Protein AF-0000000065789507 (afdb_homodimer)

pLDDT: mean 80.39, std 15.75, range [38.91, 98.0]

Radius of gyration: 26.86 Å; Cα contacts (8 Å, |Δi|>4): 1109; chains: 2; bounding box: 88×72×50 Å

Secondary structure (DSSP, 8-state):
--GGGG---BTTB-EEEEEEESTTSSHHHHHHHHHHHHHHTT--EEEEE--TT-HHHHHHTS---SS-EEEETTEEEEE--HHHHHHHHHHHHHHHHHHSGGG-HHHHHHHHHHHHTTTHHHHHHHHHHHHHHHHH--SSEEEEE---HHHHHHHHHHHHHHHHHHHHHHHHHHHHHHHHHHHTTT-TTS--HHHHHHHHHHHHHHHHHHHHHHHHHH-TTTEEEEEEE-SSHHHHHHHHHHHHHHHHTT--EEEEEEEEEPPS----HHHHHHHHHHHHHHHHHHHHTTTSEEEEEEPPSS---SHHHHHHHHHHHH-S----/--GGGG---BTTB-EEEEEEESTTSSHHHHHHHHHHHHHHTT--EEEEE--TT-HHHHHHTS---SS-EEEETTEEEEE--HHHHHHHHHHHHHHHHHHSTTS-HHHHHHHHHHHHTTTHHHHHHHHHHHHHHHHH--SSEEEEE---HHHHHHHHHHHHHHHHHHHHHHHHHHHHHHHHHHHTTT-TTS--HHHHHHHHHHHHHHHHHHHHHHHHHH-TTTEEEEEEE-SSHHHHHHHHHHHHHHHHTT--EEEEEEEEEPPS----HHHHHHHHHHHHHHHHHHHHTTTSEEEEEEPPSS---SHHHHHHHHHHHH-S----

Foldseek 3Di:
DAPQVQFFFDPLAAFEEEEAFAPPLCLLLLLLLQQLLCQQLPWQEEEEELAQVCVNCFQAVHDAEQDWDDSDRSYTYHYDHLVVLVVVVVVVLVVVCVLVVPPCCVVVVVVVVVCSVNLASSLVSVLVVLLVCRPPSPTRYYYYSYYHLVSVLNSLCVLVVLLVVLVVVLVVLVVQLVVCVVCCVPVVVRDDPVSSVVVNVVSVVVNVSSVVSLVQQLDSNRYEYEYEAELDDVRLVSSLVSVVSCVVSNGHYAYYEHEAQADPDDPDPVSVVVNVSSVVSVVVNCVSPVRHHYAYFHRDPDDSHHPVSSNVRSCRRNNHRDHD/DAPQVQFFFDPLAEFEEEEAFAPPLCLLLLLLLQQLLCQQLPWQEEEEELAQVCVNCFQAVHDAEQDWDDSDHSYTYHYDHLVVLVVVVVVVLVVVCVLVVPPCCVVVVVVVVVCSVNLASSLVSVLVVLLVCRPPSPTRYYYYSYYHLVSVLNSLCVLVVLLVVLVVVLVVLVVQLVVCVVCCVPVVVRDPNVSSVVVNVVSVVVNVSSVVSLVQQLDSNRYEYEYEAELDDVRLVSSLVSVVSCVVSNGHYAYYEHEAQADPDDPDPVSVVVNVSSVVSVVVNCVSPVRHHYAYFHRDPDDSHHPVSSNVRSCRRNNHRDHD

Nearest PDB structures (foldseek):
  3zq6-assembly1_A  TM=9.388E-01  e=9.682E-51  Methanothermobacter thermautotrophicus
  3zq6-assembly2_D  TM=9.232E-01  e=1.150E-50  Methanothermobacter thermautotrophicus
  3zq6-assembly1_B  TM=9.342E-01  e=1.941E-46  Methanothermobacter thermautotrophicus
  3zq6-assembly2_C  TM=9.432E-01  e=4.852E-46  Methanothermobacter thermautotrophicus
  3ug6-assembly1_A  TM=8.147E-01  e=1.001E-34  Methanocaldococcus jannaschii DSM 2661

Sequence (648 aa):
MAFKDLFKFNKGKTTFVFIGGKGGVGKTTISAATALWMARSGKKTLVISTDPAHSLSDSLEREIGHTPTKITENLYAVEIDPEVAMEEYQAKLQEQAAMNPGMGLDMLQDQMDMASMSPGIDEAAAFDQFLRYMTTDEYDIVIFDTAPTGHTLRLLSFPEIMDSWVGKMIKIRRQIGSMAKAFKNILPFMGDEEEEDRALQDMEATKKQINAAREVMSDPERTSFKMVVIPEEMSIYESERAMKALEKYSIHADGVIVNQVLPEESDCEFCNARRKLQQERLKQIREKFSDKVVAEVPLLKKEAKGIETLEKIAEQLYGEPEPEMAFKDLFKFNKGKTTFVFIGGKGGVGKTTISAATALWMARSGKKTLVISTDPAHSLSDSLEREIGHTPTKITENLYAVEIDPEVAMEEYQAKLQEQAAMNPGMGLDMLQDQMDMASMSPGIDEAAAFDQFLRYMTTDEYDIVIFDTAPTGHTLRLLSFPEIMDSWVGKMIKIRRQIGSMAKAFKNILPFMGDEEEEDRALQDMEATKKQINAAREVMSDPERTSFKMVVIPEEMSIYESERAMKALEKYSIHADGVIVNQVLPEESDCEFCNARRKLQQERLKQIREKFSDKVVAEVPLLKKEAKGIETLEKIAEQLYGEPEPE

InterPro domains:
  IPR016300 Arsenical pump ATPase, ArsA/GET3 [PTHR10803] (11-320)
  IPR016300 Arsenical pump ATPase, ArsA/GET3 [TIGR00345] (18-317)
  IPR025723 ArsA/GET3, Anion-transporting ATPase-like domain [PF02374] (15-318)
  IPR027417 P-loop containing nucleoside triphosphate hydrolase [G3DSA:3.40.50.300] (1-324)
  IPR027417 P-loop containing nucleoside triphosphate hydrolase [SSF52540] (11-313)

Solvent-accessible surface area (backbone atoms only — not comparable to full-atom values): 32996 Å² total; per-residue (Å²): 132,60,69,58,69,71,68,55,84,49,91,86,38,42,18,38,38,36,30,31,27,53,71,78,41,47,40,51,52,50,41,51,10,50,40,51,41,41,12,58,31,65,33,40,24,36,37,38,30,44,36,77,79,54,52,56,31,56,30,56,67,44,91,55,41,81,50,81,31,80,77,52,78,44,27,29,30,27,37,45,47,46,69,58,39,38,51,52,46,49,51,50,48,48,53,48,33,66,73,41,66,79,71,55,40,61,58,48,43,52,50,38,49,58,30,60,80,27,79,47,41,47,24,51,43,47,47,50,52,47,56,57,53,69,74,61,39,82,34,49,31,40,36,35,21,47,28,39,41,77,38,42,53,50,37,67,42,37,45,59,53,48,45,52,50,49,50,48,49,49,49,49,49,50,49,50,51,51,47,25,61,68,34,27,85,78,39,66,85,42,61,59,64,68,59,50,51,50,54,47,49,54,49,50,51,50,43,51,52,37,51,50,49,48,51,48,49,40,29,68,68,32,14,39,31,35,39,33,30,31,58,41,72,58,39,48,53,52,46,53,52,48,51,52,50,31,52,72,65,42,34,40,66,54,37,35,37,37,26,61,35,73,69,81,91,54,96,27,68,58,56,47,41,44,41,53,56,30,50,54,36,45,52,49,49,50,62,75,45,58,92,35,46,75,44,69,39,64,45,65,61,56,77,73,44,30,63,68,50,28,49,52,53,22,34,68,60,53,43,77,63,61,67,114,133,60,68,59,70,71,68,55,82,48,92,85,41,42,19,38,37,36,30,32,27,53,70,78,40,46,39,50,50,50,40,51,10,49,40,51,41,40,12,59,30,64,32,40,25,36,36,36,31,45,35,77,80,54,53,57,30,55,29,56,67,42,92,53,41,79,49,80,31,80,76,52,78,43,26,28,28,27,36,46,47,46,68,57,38,37,51,54,48,49,51,49,48,48,52,48,33,66,74,41,68,79,70,54,40,60,57,48,42,51,50,39,48,60,30,60,81,27,77,48,41,49,24,51,45,49,46,51,53,47,56,58,54,70,72,62,40,82,33,49,32,38,36,36,23,48,30,38,40,77,38,40,53,50,36,66,42,38,46,60,53,48,44,53,48,49,50,50,49,50,50,49,49,51,48,50,51,50,49,25,61,69,35,26,86,79,40,66,83,42,63,59,65,67,61,51,51,50,53,47,49,52,48,50,51,50,44,51,52,37,51,51,48,47,51,47,47,41,30,68,68,34,15,40,30,35,38,34,29,31,59,41,71,58,39,48,53,53,46,53,53,47,52,53,51,31,54,73,65,42,34,39,65,56,37,35,37,36,25,60,35,72,70,80,91,53,98,27,65,58,57,48,41,44,40,54,57,30,49,56,35,44,51,48,48,50,62,75,45,57,90,35,45,76,44,72,38,64,46,63,61,57,77,72,44,30,63,69,49,27,48,52,54,22,34,67,58,52,43,77,64,61,66,115

Structure (mmCIF, N/CA/C/O backbone):
data_AF-0000000065789507-model_v1
#
loop_
_entity.id
_entity.type
_entity.pdbx_description
1 polymer 'Putative arsenical pump-driving ATPase'
#
loop_
_atom_site.group_PDB
_atom_site.id
_atom_site.type_symbol
_atom_site.label_atom_id
_atom_site.label_alt_id
_atom_site.label_comp_id
_atom_site.label_asym_id
_atom_site.label_entity_id
_atom_site.label_seq_id
_atom_site.pdbx_PDB_ins_code
_atom_site.Cartn_x
_atom_site.Cartn_y
_atom_site.Cartn_z
_atom_site.occupancy
_atom_site.B_iso_or_equiv
_atom_site.auth_seq_id
_atom_site.auth_comp_id
_atom_site.auth_asym_id
_atom_site.auth_atom_id
_atom_site.pdbx_PDB_model_num
ATOM 1 N N . MET A 1 1 ? 18.797 -26.562 3.238 1 73.12 1 MET A N 1
ATOM 2 C CA . MET A 1 1 ? 17.781 -26.656 2.205 1 73.12 1 MET A CA 1
ATOM 3 C C . MET A 1 1 ? 17.891 -25.484 1.227 1 73.12 1 MET A C 1
ATOM 5 O O . MET A 1 1 ? 18.078 -24.344 1.638 1 73.12 1 MET A O 1
ATOM 9 N N . ALA A 1 2 ? 17.938 -25.922 -0.077 1 85.25 2 ALA A N 1
ATOM 10 C CA . ALA A 1 2 ? 18.031 -24.906 -1.118 1 85.25 2 ALA A CA 1
ATOM 11 C C . ALA A 1 2 ? 16.656 -24.312 -1.429 1 85.25 2 ALA A C 1
ATOM 13 O O . ALA A 1 2 ? 15.633 -24.938 -1.163 1 85.25 2 ALA A O 1
ATOM 14 N N . PHE A 1 3 ? 16.641 -23.078 -1.883 1 90.19 3 PHE A N 1
ATOM 15 C CA . PHE A 1 3 ? 15.383 -22.391 -2.145 1 90.19 3 PHE A CA 1
ATOM 16 C C . PHE A 1 3 ? 14.547 -23.156 -3.16 1 90.19 3 PHE A C 1
ATOM 18 O O . PHE A 1 3 ? 13.32 -23.172 -3.072 1 90.19 3 PHE A O 1
ATOM 25 N N . LYS A 1 4 ? 15.219 -23.891 -4.059 1 90.81 4 LYS A N 1
ATOM 26 C CA . LYS A 1 4 ? 14.539 -24.656 -5.105 1 90.81 4 LYS A CA 1
ATOM 27 C C . LYS A 1 4 ? 13.758 -25.828 -4.52 1 90.81 4 LYS A C 1
ATOM 29 O O . LYS A 1 4 ? 12.844 -26.344 -5.156 1 90.81 4 LYS A O 1
ATOM 34 N N . ASP A 1 5 ? 14.109 -26.266 -3.332 1 90.81 5 ASP A N 1
ATOM 35 C CA . ASP A 1 5 ? 13.492 -27.422 -2.701 1 90.81 5 ASP A CA 1
ATOM 36 C C . ASP A 1 5 ? 12.164 -27.062 -2.043 1 90.81 5 ASP A C 1
ATOM 38 O O . ASP A 1 5 ? 11.453 -27.922 -1.536 1 90.81 5 ASP A O 1
ATOM 42 N N . LEU A 1 6 ? 11.781 -25.797 -2.15 1 92.5 6 LEU A N 1
ATOM 43 C CA . LEU A 1 6 ? 10.594 -25.312 -1.459 1 92.5 6 LEU A CA 1
ATOM 44 C C . LEU A 1 6 ? 9.344 -25.578 -2.289 1 92.5 6 LEU A C 1
ATOM 46 O O . LEU A 1 6 ? 8.219 -25.453 -1.786 1 92.5 6 LEU A O 1
ATOM 50 N N . PHE A 1 7 ? 9.508 -25.969 -3.494 1 93.38 7 PHE A N 1
ATOM 51 C CA . PHE A 1 7 ? 8.375 -26.219 -4.371 1 93.38 7 PHE A CA 1
ATOM 52 C C . PHE A 1 7 ? 7.953 -27.688 -4.301 1 93.38 7 PHE A C 1
ATOM 54 O O . PHE A 1 7 ? 8.766 -28.578 -4.535 1 93.38 7 PHE A O 1
ATOM 61 N N . LYS A 1 8 ? 6.711 -27.891 -3.998 1 93.31 8 LYS A N 1
ATOM 62 C CA . LYS A 1 8 ? 6.172 -29.25 -3.908 1 93.31 8 LYS A CA 1
ATOM 63 C C . LYS A 1 8 ? 5.242 -29.547 -5.082 1 93.31 8 LYS A C 1
ATOM 65 O O . LYS A 1 8 ? 4.473 -28.672 -5.508 1 93.31 8 LYS A O 1
ATOM 70 N N . PHE A 1 9 ? 5.379 -30.719 -5.566 1 93.56 9 PHE A N 1
ATOM 71 C CA . PHE A 1 9 ? 4.551 -31.141 -6.688 1 93.56 9 PHE A CA 1
ATOM 72 C C . PHE A 1 9 ? 3.854 -32.469 -6.379 1 93.56 9 PHE A C 1
ATOM 74 O O . PHE A 1 9 ? 4.5 -33.438 -5.98 1 93.56 9 PHE A O 1
ATOM 81 N N . ASN A 1 10 ? 2.578 -32.375 -6.43 1 90 10 ASN A N 1
ATOM 82 C CA . ASN A 1 10 ? 1.753 -33.562 -6.324 1 90 10 ASN A CA 1
ATOM 83 C C . ASN A 1 10 ? 1.138 -33.938 -7.668 1 90 10 ASN A C 1
ATOM 85 O O . ASN A 1 10 ? 0.651 -33.062 -8.398 1 90 10 ASN A O 1
ATOM 89 N N . LYS A 1 11 ? 1.191 -35.219 -7.938 1 86.12 11 LYS A N 1
ATOM 90 C CA . LYS A 1 11 ? 0.697 -35.688 -9.234 1 86.12 11 LYS A CA 1
ATOM 91 C C . LYS A 1 11 ? -0.771 -35.344 -9.422 1 86.12 11 LYS A C 1
ATOM 93 O O . LYS A 1 11 ? -1.602 -35.594 -8.547 1 86.12 11 LYS A O 1
ATOM 98 N N . GLY A 1 12 ? -1.029 -34.688 -10.492 1 85.44 12 GLY A N 1
ATOM 99 C CA . GLY A 1 12 ? -2.391 -34.375 -10.914 1 85.44 12 GLY A CA 1
ATOM 100 C C . GLY A 1 12 ? -2.979 -33.156 -10.219 1 85.44 12 GLY A C 1
ATOM 101 O O . GLY A 1 12 ? -4.16 -32.875 -10.383 1 85.44 12 GLY A O 1
ATOM 102 N N . LYS A 1 13 ? -2.137 -32.562 -9.406 1 91.38 13 LYS A N 1
ATOM 103 C CA . LYS A 1 13 ? -2.639 -31.375 -8.719 1 91.38 13 LYS A CA 1
ATOM 104 C C . LYS A 1 13 ? -1.766 -30.156 -9.016 1 91.38 13 LYS A C 1
ATOM 106 O O . LYS A 1 13 ? -0.539 -30.266 -9.07 1 91.38 13 LYS A O 1
ATOM 111 N N . THR A 1 14 ? -2.424 -29.125 -9.156 1 94.75 14 THR A N 1
ATOM 112 C CA . THR A 1 14 ? -1.7 -27.891 -9.43 1 94.75 14 THR A CA 1
ATOM 113 C C . THR A 1 14 ? -1.076 -27.344 -8.148 1 94.75 14 THR A C 1
ATOM 115 O O . THR A 1 14 ? -1.711 -27.344 -7.094 1 94.75 14 THR A O 1
ATOM 118 N N . THR A 1 15 ? 0.182 -26.984 -8.281 1 95.44 15 THR A N 1
ATOM 119 C CA . THR A 1 15 ? 0.86 -26.266 -7.207 1 95.44 15 THR A CA 1
ATOM 120 C C . THR A 1 15 ? 0.669 -24.75 -7.359 1 95.44 15 THR A C 1
ATOM 122 O O . THR A 1 15 ? 0.752 -24.219 -8.469 1 95.44 15 THR A O 1
ATOM 125 N N . PHE A 1 16 ? 0.401 -24.047 -6.234 1 94 16 PHE A N 1
ATOM 126 C CA . PHE A 1 16 ? 0.205 -22.609 -6.254 1 94 16 PHE A CA 1
ATOM 127 C C . PHE A 1 16 ? 1.297 -21.891 -5.461 1 94 16 PHE A C 1
ATOM 129 O O . PHE A 1 16 ? 1.59 -22.281 -4.324 1 94 16 PHE A O 1
ATOM 136 N N . VAL A 1 17 ? 1.873 -20.891 -6.086 1 95.44 17 VAL A N 1
ATOM 137 C CA . VAL A 1 17 ? 2.912 -20.109 -5.426 1 95.44 17 VAL A CA 1
ATOM 138 C C . VAL A 1 17 ? 2.562 -18.625 -5.496 1 95.44 17 VAL A C 1
ATOM 140 O O . VAL A 1 17 ? 2.324 -18.094 -6.582 1 95.44 17 VAL A O 1
ATOM 143 N N . PHE A 1 18 ? 2.547 -18.016 -4.375 1 92.19 18 PHE A N 1
ATOM 144 C CA . PHE A 1 18 ? 2.348 -16.578 -4.305 1 92.19 18 PHE A CA 1
ATOM 145 C C . PHE A 1 18 ? 3.664 -15.859 -4.027 1 92.19 18 PHE A C 1
ATOM 147 O O . PHE A 1 18 ? 4.391 -16.219 -3.1 1 92.19 18 PHE A O 1
ATOM 154 N N . ILE A 1 19 ? 3.926 -14.945 -4.848 1 94.5 19 ILE A N 1
ATOM 155 C CA . ILE A 1 19 ? 5.082 -14.086 -4.617 1 94.5 19 ILE A CA 1
ATOM 156 C C . ILE A 1 19 ? 4.613 -12.688 -4.219 1 94.5 19 ILE A C 1
ATOM 158 O O . ILE A 1 19 ? 3.955 -12 -5 1 94.5 19 ILE A O 1
ATOM 162 N N . GLY A 1 20 ? 4.93 -12.391 -2.979 1 91.38 20 GLY A N 1
ATOM 163 C CA . GLY A 1 20 ? 4.438 -11.125 -2.451 1 91.38 20 GLY A CA 1
ATOM 164 C C . GLY A 1 20 ? 5.52 -10.297 -1.785 1 91.38 20 GLY A C 1
ATOM 165 O O . GLY A 1 20 ? 6.652 -10.75 -1.633 1 91.38 20 GLY A O 1
ATOM 166 N N . GLY A 1 21 ? 5.191 -9.086 -1.464 1 90.31 21 GLY A N 1
ATOM 167 C CA . GLY A 1 21 ? 6.074 -8.109 -0.834 1 90.31 21 GLY A CA 1
ATOM 168 C C . GLY A 1 21 ? 5.633 -6.676 -1.053 1 90.31 21 GLY A C 1
ATOM 169 O O . GLY A 1 21 ? 4.656 -6.422 -1.763 1 90.31 21 GLY A O 1
ATOM 170 N N . LYS A 1 22 ? 6.402 -5.844 -0.44 1 86.69 22 LYS A N 1
ATOM 171 C CA . LYS A 1 22 ? 6.129 -4.418 -0.606 1 86.69 22 LYS A CA 1
ATOM 172 C C . LYS A 1 22 ? 6.234 -4.008 -2.072 1 86.69 22 LYS A C 1
ATOM 174 O O . LYS A 1 22 ? 6.883 -4.688 -2.869 1 86.69 22 LYS A O 1
ATOM 179 N N . GLY A 1 23 ? 5.539 -2.889 -2.383 1 84.56 23 GLY A N 1
ATOM 180 C CA . GLY A 1 23 ? 5.672 -2.363 -3.732 1 84.56 23 GLY A CA 1
ATOM 181 C C . GLY A 1 23 ? 7.098 -1.984 -4.086 1 84.56 23 GLY A C 1
ATOM 182 O O . GLY A 1 23 ? 7.809 -1.393 -3.271 1 84.56 23 GLY A O 1
ATOM 183 N N . GLY A 1 24 ? 7.578 -2.451 -5.25 1 87.81 24 GLY A N 1
ATOM 184 C CA . GLY A 1 24 ? 8.867 -2.016 -5.762 1 87.81 24 GLY A CA 1
ATOM 185 C C . GLY A 1 24 ? 10.016 -2.912 -5.332 1 87.81 24 GLY A C 1
ATOM 186 O O . GLY A 1 24 ? 11.172 -2.639 -5.648 1 87.81 24 GLY A O 1
ATOM 187 N N . VAL A 1 25 ? 9.727 -3.986 -4.719 1 93.12 25 VAL A N 1
ATOM 188 C CA . VAL A 1 25 ? 10.805 -4.805 -4.176 1 93.12 25 VAL A CA 1
ATOM 189 C C . VAL A 1 25 ? 11.281 -5.801 -5.234 1 93.12 25 VAL A C 1
ATOM 191 O O . VAL A 1 25 ? 12.25 -6.531 -5.016 1 93.12 25 VAL A O 1
ATOM 194 N N . GLY A 1 26 ? 10.562 -5.906 -6.359 1 93.69 26 GLY A N 1
ATOM 195 C CA . GLY A 1 26 ? 10.977 -6.785 -7.441 1 93.69 26 GLY A CA 1
ATOM 196 C C . GLY A 1 26 ? 10.156 -8.055 -7.523 1 93.69 26 GLY A C 1
ATOM 197 O O . GLY A 1 26 ? 10.648 -9.094 -7.969 1 93.69 26 GLY A O 1
ATOM 198 N N . LYS A 1 27 ? 8.961 -8.047 -7.059 1 93.94 27 LYS A N 1
ATOM 199 C CA . LYS A 1 27 ? 8.07 -9.203 -7.078 1 93.94 27 LYS A CA 1
ATOM 200 C C . LYS A 1 27 ? 7.891 -9.734 -8.5 1 93.94 27 LYS A C 1
ATOM 202 O O . LYS A 1 27 ? 7.992 -10.938 -8.734 1 93.94 27 LYS A O 1
A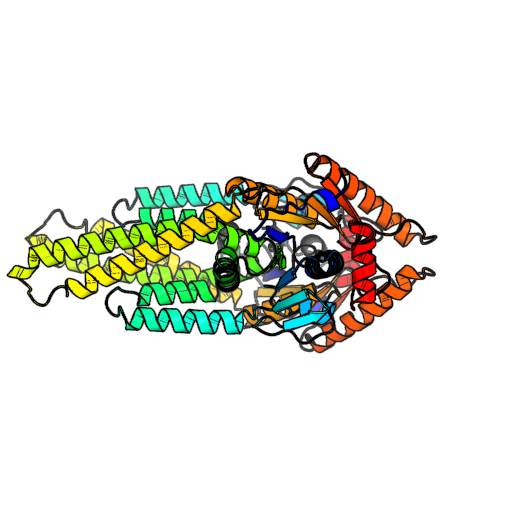TOM 207 N N . THR A 1 28 ? 7.605 -8.797 -9.398 1 93.19 28 THR A N 1
ATOM 208 C CA . THR A 1 28 ? 7.34 -9.188 -10.781 1 93.19 28 THR A CA 1
ATOM 209 C C . THR A 1 28 ? 8.562 -9.859 -11.398 1 93.19 28 THR A C 1
ATOM 211 O O . THR A 1 28 ? 8.438 -10.891 -12.07 1 93.19 28 THR A O 1
ATOM 214 N N . THR A 1 29 ? 9.688 -9.297 -11.148 1 95.06 29 THR A N 1
ATOM 215 C CA . THR A 1 29 ? 10.938 -9.859 -11.648 1 95.06 29 THR A CA 1
ATOM 216 C C . THR A 1 29 ? 11.141 -11.273 -11.109 1 95.06 29 THR A C 1
ATOM 218 O O . THR A 1 29 ? 11.445 -12.195 -11.867 1 95.06 29 THR A O 1
ATOM 221 N N . ILE A 1 30 ? 10.922 -11.438 -9.859 1 96.88 30 ILE A N 1
ATOM 222 C CA . ILE A 1 30 ? 11.125 -12.727 -9.211 1 96.88 30 ILE A CA 1
ATOM 223 C C . ILE A 1 30 ? 10.078 -13.719 -9.711 1 96.88 30 ILE A C 1
ATOM 225 O O . ILE A 1 30 ? 10.383 -14.891 -9.961 1 96.88 30 ILE A O 1
ATOM 229 N N . SER A 1 31 ? 8.859 -13.258 -9.828 1 96.94 31 SER A N 1
ATOM 230 C CA . SER A 1 31 ? 7.789 -14.117 -10.344 1 96.94 31 SER A CA 1
ATOM 231 C C . SER A 1 31 ? 8.109 -14.617 -11.742 1 96.94 31 SER A C 1
ATOM 233 O O . SER A 1 31 ? 7.98 -15.812 -12.023 1 96.94 31 SER A O 1
ATOM 235 N N . ALA A 1 32 ? 8.484 -13.695 -12.594 1 97 32 ALA A N 1
ATOM 236 C CA . ALA A 1 32 ? 8.82 -14.047 -13.969 1 97 32 ALA A CA 1
ATOM 237 C C . ALA A 1 32 ? 10.016 -15 -14.016 1 97 32 ALA A C 1
ATOM 239 O O . ALA A 1 32 ? 10 -15.984 -14.766 1 97 32 ALA A O 1
ATOM 240 N N . ALA A 1 33 ? 11.023 -14.703 -13.25 1 97.44 33 ALA A N 1
ATOM 241 C CA . ALA A 1 33 ? 12.211 -15.562 -13.188 1 97.44 33 ALA A CA 1
ATOM 242 C C . ALA A 1 33 ? 11.844 -16.969 -12.711 1 97.44 33 ALA A C 1
ATOM 244 O O . ALA A 1 33 ? 12.305 -17.953 -13.273 1 97.44 33 ALA A O 1
ATOM 245 N N . THR A 1 34 ? 11.031 -17.031 -11.695 1 97.56 34 THR A N 1
ATOM 246 C CA . THR A 1 34 ? 10.594 -18.312 -11.148 1 97.56 34 THR A CA 1
ATOM 247 C C . THR A 1 34 ? 9.797 -19.094 -12.188 1 97.56 34 THR A C 1
ATOM 249 O O . THR A 1 34 ? 10.008 -20.297 -12.367 1 97.56 34 THR A O 1
ATOM 252 N N . ALA A 1 35 ? 8.93 -18.391 -12.852 1 97.81 35 ALA A N 1
ATOM 253 C CA . ALA A 1 35 ? 8.102 -19.031 -13.883 1 97.81 35 ALA A CA 1
ATOM 254 C C . ALA A 1 35 ? 8.969 -19.594 -15.008 1 97.81 35 ALA A C 1
ATOM 256 O O . ALA A 1 35 ? 8.742 -20.719 -15.461 1 97.81 35 ALA A O 1
ATOM 257 N N . LEU A 1 36 ? 9.922 -18.828 -15.422 1 97.06 36 LEU A N 1
ATOM 258 C CA . LEU A 1 36 ? 10.828 -19.266 -16.484 1 97.06 36 LEU A CA 1
ATOM 259 C C . LEU A 1 36 ? 11.609 -20.5 -16.047 1 97.06 36 LEU A C 1
ATOM 261 O O . LEU A 1 36 ? 11.773 -21.438 -16.828 1 97.06 36 LEU A O 1
ATOM 265 N N . TRP A 1 37 ? 12.07 -20.469 -14.867 1 97.06 37 TRP A N 1
ATOM 266 C CA . TRP A 1 37 ? 12.828 -21.594 -14.344 1 97.06 37 TRP A CA 1
ATOM 267 C C . TRP A 1 37 ? 11.977 -22.859 -14.289 1 97.06 37 TRP A C 1
ATOM 269 O O . TRP A 1 37 ? 12.414 -23.938 -14.688 1 97.06 37 TRP A O 1
ATOM 279 N N . MET A 1 38 ? 10.797 -22.719 -13.844 1 97.12 38 MET A N 1
ATOM 280 C CA . MET A 1 38 ? 9.867 -23.859 -13.758 1 97.12 38 MET A CA 1
ATOM 281 C C . MET A 1 38 ? 9.562 -24.406 -15.141 1 97.12 38 MET A C 1
ATOM 283 O O . MET A 1 38 ? 9.586 -25.625 -15.344 1 97.12 38 MET A O 1
ATOM 287 N N . ALA A 1 39 ? 9.305 -23.531 -16.047 1 96.94 39 ALA A N 1
ATOM 288 C CA . ALA A 1 39 ? 9.016 -23.938 -17.406 1 96.94 39 ALA A CA 1
ATOM 289 C C . ALA A 1 39 ? 10.203 -24.688 -18.016 1 96.94 39 ALA A C 1
ATOM 291 O O . ALA A 1 39 ? 10.023 -25.75 -18.625 1 96.94 39 ALA A O 1
ATOM 292 N N . ARG A 1 40 ? 11.352 -24.172 -17.797 1 95.56 40 ARG A N 1
ATOM 293 C CA . ARG A 1 40 ? 12.57 -24.797 -18.297 1 95.56 40 ARG A CA 1
ATOM 294 C C . ARG A 1 40 ? 12.82 -26.141 -17.625 1 95.56 40 ARG A C 1
ATOM 296 O O . ARG A 1 40 ? 13.492 -27.016 -18.188 1 95.56 40 ARG A O 1
ATOM 303 N N . SER A 1 41 ? 12.273 -26.281 -16.5 1 94.94 41 SER A N 1
ATOM 304 C CA . SER A 1 41 ? 12.398 -27.547 -15.758 1 94.94 41 SER A CA 1
ATOM 305 C C . SER A 1 41 ? 11.328 -28.547 -16.172 1 94.94 41 SER A C 1
ATOM 307 O O . SER A 1 41 ? 11.148 -29.578 -15.531 1 94.94 41 SER A O 1
ATOM 309 N N . GLY A 1 42 ? 10.484 -28.141 -17.141 1 94.5 42 GLY A N 1
ATOM 310 C CA . GLY A 1 42 ? 9.539 -29.078 -17.734 1 94.5 42 GLY A CA 1
ATOM 311 C C . GLY A 1 42 ? 8.148 -28.969 -17.156 1 94.5 42 GLY A C 1
ATOM 312 O O . GLY A 1 42 ? 7.273 -29.781 -17.469 1 94.5 42 GLY A O 1
ATOM 313 N N . LYS A 1 43 ? 7.914 -28.031 -16.328 1 96 43 LYS A N 1
ATOM 314 C CA . LYS A 1 43 ? 6.602 -27.875 -15.711 1 96 43 LYS A CA 1
ATOM 315 C C . LYS A 1 43 ? 5.723 -26.938 -16.547 1 96 43 LYS A C 1
ATOM 317 O O . LYS A 1 43 ? 6.168 -25.875 -16.969 1 96 43 LYS A O 1
ATOM 322 N N . LYS A 1 44 ? 4.512 -27.406 -16.828 1 97.06 44 LYS A N 1
ATOM 323 C CA . LYS A 1 44 ? 3.555 -26.484 -17.422 1 97.06 44 LYS A CA 1
ATOM 324 C C . LYS A 1 44 ? 3.186 -25.359 -16.453 1 97.06 44 LYS A C 1
ATOM 326 O O . LYS A 1 44 ? 2.508 -25.594 -15.461 1 97.06 44 LYS A O 1
ATOM 331 N N . THR A 1 45 ? 3.623 -24.141 -16.844 1 97.62 45 THR A N 1
ATOM 332 C CA . THR A 1 45 ? 3.629 -23.047 -15.867 1 97.62 45 THR A CA 1
ATOM 333 C C . THR A 1 45 ? 2.748 -21.891 -16.344 1 97.62 45 THR A C 1
ATOM 335 O O . THR A 1 45 ? 2.783 -21.516 -17.516 1 97.62 45 THR A O 1
ATOM 338 N N . LEU A 1 46 ? 1.952 -21.406 -15.406 1 97 46 LEU A N 1
ATOM 339 C CA . LEU A 1 46 ? 1.174 -20.188 -15.617 1 97 46 LEU A CA 1
ATOM 340 C C . LEU A 1 46 ? 1.562 -19.109 -14.609 1 97 46 LEU A C 1
ATOM 342 O O . LEU A 1 46 ? 1.597 -19.359 -13.406 1 97 46 LEU A O 1
ATOM 346 N N . VAL A 1 47 ? 1.919 -17.938 -15.117 1 96.31 47 VAL A N 1
ATOM 347 C CA . VAL A 1 47 ? 2.166 -16.797 -14.242 1 96.31 47 VAL A CA 1
ATOM 348 C C . VAL A 1 47 ? 1.054 -15.766 -14.398 1 96.31 47 VAL A C 1
ATOM 350 O O . VAL A 1 47 ? 0.702 -15.398 -15.523 1 96.31 47 VAL A O 1
ATOM 353 N N . ILE A 1 48 ? 0.486 -15.383 -13.273 1 90.75 48 ILE A N 1
ATOM 354 C CA . ILE A 1 48 ? -0.616 -14.43 -13.25 1 90.75 48 ILE A CA 1
ATOM 355 C C . ILE A 1 48 ? -0.198 -13.172 -12.492 1 90.75 48 ILE A C 1
ATOM 357 O O . ILE A 1 48 ? 0.238 -13.25 -11.336 1 90.75 48 ILE A O 1
ATOM 361 N N . SER A 1 49 ? -0.312 -12.094 -13.109 1 89.44 49 SER A N 1
ATOM 362 C CA . SER A 1 49 ? 0.01 -10.836 -12.438 1 89.44 49 SER A CA 1
ATOM 363 C C . SER A 1 49 ? -1.251 -10.031 -12.141 1 89.44 49 SER A C 1
ATOM 365 O O . SER A 1 49 ? -2.135 -9.906 -12.992 1 89.44 49 SER A O 1
ATOM 367 N N . THR A 1 50 ? -1.281 -9.578 -10.883 1 76.62 50 THR A N 1
ATOM 368 C CA . THR A 1 50 ? -2.375 -8.703 -10.477 1 76.62 50 THR A CA 1
ATOM 369 C C . THR A 1 50 ? -1.872 -7.277 -10.258 1 76.62 50 THR A C 1
ATOM 371 O O . THR A 1 50 ? -2.547 -6.469 -9.617 1 76.62 50 THR A O 1
ATOM 374 N N . ASP A 1 51 ? -0.718 -7.043 -10.703 1 71.88 51 ASP A N 1
ATOM 375 C CA . ASP A 1 51 ? -0.121 -5.719 -10.57 1 71.88 51 ASP A CA 1
ATOM 376 C C . ASP A 1 51 ? -0.733 -4.738 -11.562 1 71.88 51 ASP A C 1
ATOM 378 O O . ASP A 1 51 ? -0.766 -5.004 -12.766 1 71.88 51 ASP A O 1
ATOM 382 N N . PRO A 1 52 ? -1.167 -3.635 -11.133 1 66.44 52 PRO A N 1
ATOM 383 C CA . PRO A 1 52 ? -1.801 -2.654 -12.016 1 66.44 52 PRO A CA 1
ATOM 384 C C . PRO A 1 52 ? -0.809 -1.995 -12.969 1 66.44 52 PRO A C 1
ATOM 386 O O . PRO A 1 52 ? -1.213 -1.416 -13.984 1 66.44 52 PRO A O 1
ATOM 389 N N . ALA A 1 53 ? 0.47 -2.051 -12.703 1 68.31 53 ALA A N 1
ATOM 390 C CA . ALA A 1 53 ? 1.476 -1.337 -13.484 1 68.31 53 ALA A CA 1
ATOM 391 C C . ALA A 1 53 ? 1.895 -2.146 -14.711 1 68.31 53 ALA A C 1
ATOM 393 O O . ALA A 1 53 ? 2.758 -1.718 -15.477 1 68.31 53 ALA A O 1
ATOM 394 N N . HIS A 1 54 ? 1.324 -3.246 -15.023 1 76.5 54 HIS A N 1
ATOM 395 C CA . HIS A 1 54 ? 1.647 -4.09 -16.172 1 76.5 54 HIS A CA 1
ATOM 396 C C . HIS A 1 54 ? 3.141 -4.398 -16.219 1 76.5 54 HIS A C 1
ATOM 398 O O . HIS A 1 54 ? 3.758 -4.312 -17.281 1 76.5 54 HIS A O 1
ATOM 404 N N . SER A 1 55 ? 3.697 -4.699 -15.156 1 84 55 SER A N 1
ATOM 405 C CA . SER A 1 55 ? 5.133 -4.91 -15.008 1 84 55 SER A CA 1
ATOM 406 C C . SER A 1 55 ? 5.559 -6.25 -15.602 1 84 55 SER A C 1
ATOM 408 O O . SER A 1 55 ? 6.699 -6.402 -16.047 1 84 55 SER A O 1
ATOM 410 N N . LEU A 1 56 ? 4.652 -7.18 -15.664 1 90.38 56 LEU A N 1
ATOM 411 C CA . LEU A 1 56 ? 5.008 -8.508 -16.156 1 90.38 56 LEU A CA 1
ATOM 412 C C . LEU A 1 56 ? 5.305 -8.469 -17.656 1 90.38 56 LEU A C 1
ATOM 414 O O . LEU A 1 56 ? 6.301 -9.031 -18.109 1 90.38 56 LEU A O 1
ATOM 418 N N . SER A 1 57 ? 4.414 -7.727 -18.328 1 89.81 57 SER A N 1
ATOM 419 C CA . SER A 1 57 ? 4.625 -7.562 -19.75 1 89.81 57 SER A CA 1
ATOM 420 C C . SER A 1 57 ? 5.961 -6.887 -20.047 1 89.81 57 SER A C 1
ATOM 422 O O . SER A 1 57 ? 6.676 -7.285 -20.969 1 89.81 57 SER A O 1
ATOM 424 N N . ASP A 1 58 ? 6.305 -5.965 -19.297 1 87.31 58 ASP A N 1
ATOM 425 C CA . ASP A 1 58 ? 7.566 -5.25 -19.453 1 87.31 58 ASP A CA 1
ATOM 426 C C . ASP A 1 58 ? 8.758 -6.164 -19.156 1 87.31 58 ASP A C 1
ATOM 428 O O . ASP A 1 58 ? 9.734 -6.168 -19.906 1 87.31 58 ASP A O 1
ATOM 432 N N . SER A 1 59 ? 8.656 -6.891 -18.094 1 91.5 59 SER A N 1
ATOM 433 C CA . SER A 1 59 ? 9.734 -7.773 -17.688 1 91.5 59 SER A CA 1
ATOM 434 C C . SER A 1 59 ? 10 -8.859 -18.719 1 91.5 59 SER A C 1
ATOM 436 O O . SER A 1 59 ? 11.148 -9.18 -19.016 1 91.5 59 SER A O 1
ATOM 438 N N . LEU A 1 60 ? 8.922 -9.391 -19.266 1 93.62 60 LEU A N 1
ATOM 439 C CA . LEU A 1 60 ? 9.047 -10.477 -20.234 1 93.62 60 LEU A CA 1
ATOM 440 C C . LEU A 1 60 ? 9.18 -9.93 -21.656 1 93.62 60 LEU A C 1
ATOM 442 O O . LEU A 1 60 ? 9.445 -10.688 -22.594 1 93.62 60 LEU A O 1
ATOM 446 N N . GLU A 1 61 ? 8.969 -8.641 -21.797 1 92.06 61 GLU A N 1
ATOM 447 C CA . GLU A 1 61 ? 9.008 -7.945 -23.078 1 92.06 61 GLU A CA 1
ATOM 448 C C . GLU A 1 61 ? 8.055 -8.586 -24.094 1 92.06 61 GLU A C 1
ATOM 450 O O . GLU A 1 61 ? 8.438 -8.852 -25.234 1 92.06 61 GLU A O 1
ATOM 455 N N . ARG A 1 62 ? 6.832 -8.922 -23.594 1 90.5 62 ARG A N 1
ATOM 456 C CA . ARG A 1 62 ? 5.75 -9.5 -24.391 1 90.5 62 ARG A CA 1
ATOM 457 C C . ARG A 1 62 ? 4.41 -8.867 -24.016 1 90.5 62 ARG A C 1
ATOM 459 O O . ARG A 1 62 ? 4.188 -8.5 -22.859 1 90.5 62 ARG A O 1
ATOM 466 N N . GLU A 1 63 ? 3.619 -8.82 -25.016 1 88.94 63 GLU A N 1
ATOM 467 C CA . GLU A 1 63 ? 2.256 -8.398 -24.719 1 88.94 63 GLU A CA 1
ATOM 468 C C . GLU A 1 63 ? 1.465 -9.508 -24.031 1 88.94 63 GLU A C 1
ATOM 470 O O . GLU A 1 63 ? 1.433 -10.641 -24.516 1 88.94 63 GLU A O 1
ATOM 475 N N . ILE A 1 64 ? 0.984 -9.188 -22.906 1 90.06 64 ILE A N 1
ATOM 476 C CA . ILE A 1 64 ? 0.225 -10.156 -22.125 1 90.06 64 ILE A CA 1
ATOM 477 C C . ILE A 1 64 ? -1.179 -9.617 -21.859 1 90.06 64 ILE A C 1
ATOM 479 O O . ILE A 1 64 ? -1.34 -8.469 -21.453 1 90.06 64 ILE A O 1
ATOM 483 N N . GLY A 1 65 ? -2.172 -10.383 -22.125 1 82 65 GLY A N 1
ATOM 484 C CA . GLY A 1 65 ? -3.553 -9.961 -21.938 1 82 65 GLY A CA 1
ATOM 485 C C . GLY A 1 65 ? -4.234 -10.664 -20.781 1 82 65 GLY A C 1
ATOM 486 O O . GLY A 1 65 ? -3.568 -11.148 -19.859 1 82 65 GLY A O 1
ATOM 487 N N . HIS A 1 66 ? -5.531 -10.695 -20.891 1 80.06 66 HIS A N 1
ATOM 488 C CA . HIS A 1 66 ? -6.355 -11.195 -19.797 1 80.06 66 HIS A CA 1
ATOM 489 C C . HIS A 1 66 ? -6.59 -12.695 -19.922 1 80.06 66 HIS A C 1
ATOM 491 O O . HIS A 1 66 ? -7.223 -13.312 -19.062 1 80.06 66 HIS A O 1
ATOM 497 N N . THR A 1 67 ? -6.141 -13.273 -20.953 1 84.75 67 THR A N 1
ATOM 498 C CA . THR A 1 67 ? -6.168 -14.719 -21.172 1 84.75 67 THR A CA 1
ATOM 499 C C . THR A 1 67 ? -4.75 -15.273 -21.25 1 84.75 67 THR A C 1
ATOM 501 O O . THR A 1 67 ? -3.811 -14.555 -21.594 1 84.75 67 THR A O 1
ATOM 504 N N . PRO A 1 68 ? -4.637 -16.531 -20.938 1 92.25 68 PRO A N 1
ATOM 505 C CA . PRO A 1 68 ? -3.285 -17.094 -20.969 1 92.25 68 PRO A CA 1
ATOM 506 C C . PRO A 1 68 ? -2.607 -16.938 -22.328 1 92.25 68 PRO A C 1
ATOM 508 O O . PRO A 1 68 ? -3.141 -17.391 -23.344 1 92.25 68 PRO A O 1
ATOM 511 N N . THR A 1 69 ? -1.536 -16.297 -22.328 1 94.19 69 THR A N 1
ATOM 512 C CA . THR A 1 69 ? -0.711 -16.078 -23.5 1 94.19 69 THR A CA 1
ATOM 513 C C . THR A 1 69 ? 0.584 -16.875 -23.422 1 94.19 69 THR A C 1
ATOM 515 O O . THR A 1 69 ? 1.284 -16.828 -22.406 1 94.19 69 THR A O 1
ATOM 518 N N . LYS A 1 70 ? 0.875 -17.578 -24.469 1 96.38 70 LYS A N 1
ATOM 519 C CA . LYS A 1 70 ? 2.105 -18.359 -24.484 1 96.38 70 LYS A CA 1
ATOM 520 C C . LYS A 1 70 ? 3.332 -17.453 -24.594 1 96.38 70 LYS A C 1
ATOM 522 O O . LYS A 1 70 ? 3.406 -16.594 -25.469 1 96.38 70 LYS A O 1
ATOM 527 N N . ILE A 1 71 ? 4.262 -17.594 -23.734 1 96.25 71 ILE A N 1
ATOM 528 C CA . ILE A 1 71 ? 5.488 -16.797 -23.719 1 96.25 71 ILE A CA 1
ATOM 529 C C . ILE A 1 71 ? 6.641 -17.625 -24.281 1 96.25 71 ILE A C 1
ATOM 531 O O . ILE A 1 71 ? 7.352 -17.172 -25.188 1 96.25 71 ILE A O 1
ATOM 535 N N . THR A 1 72 ? 6.891 -18.781 -23.781 1 95.62 72 THR A N 1
ATOM 536 C CA . THR A 1 72 ? 7.832 -19.797 -24.219 1 95.62 72 THR A CA 1
ATOM 537 C C . THR A 1 72 ? 7.246 -21.188 -24.031 1 95.62 72 THR A C 1
ATOM 539 O O . THR A 1 72 ? 6.086 -21.344 -23.641 1 95.62 72 THR A O 1
ATOM 542 N N . GLU A 1 73 ? 8.055 -22.156 -24.375 1 95.5 73 GLU A N 1
ATOM 543 C CA . GLU A 1 73 ? 7.605 -23.516 -24.141 1 95.5 73 GLU A CA 1
ATOM 544 C C . GLU A 1 73 ? 7.285 -23.75 -22.672 1 95.5 73 GLU A C 1
ATOM 546 O O . GLU A 1 73 ? 8.078 -23.391 -21.797 1 95.5 73 GLU A O 1
ATOM 551 N N . ASN A 1 74 ? 6.082 -24.156 -22.406 1 96.81 74 ASN A N 1
ATOM 552 C CA . ASN A 1 74 ? 5.594 -24.562 -21.078 1 96.81 74 ASN A CA 1
ATOM 553 C C . ASN A 1 74 ? 5.297 -23.344 -20.203 1 96.81 74 ASN A C 1
ATOM 555 O O . ASN A 1 74 ? 5.09 -23.484 -19 1 96.81 74 ASN A O 1
ATOM 559 N N . LEU A 1 75 ? 5.375 -22.125 -20.766 1 97.81 75 LEU A N 1
ATOM 560 C CA . LEU A 1 75 ? 5.137 -20.938 -19.969 1 97.81 75 LEU A CA 1
ATOM 561 C C . LEU A 1 75 ? 4.016 -20.094 -20.562 1 97.81 75 LEU A C 1
ATOM 563 O O . LEU A 1 75 ? 4.078 -19.703 -21.734 1 97.81 75 LEU A O 1
ATOM 567 N N . TYR A 1 76 ? 3.041 -19.844 -19.75 1 97.38 76 TYR A N 1
ATOM 568 C CA . TYR A 1 76 ? 1.924 -18.969 -20.094 1 97.38 76 TYR A CA 1
ATOM 569 C C . TYR A 1 76 ? 1.799 -17.828 -19.078 1 97.38 76 TYR A C 1
ATOM 571 O O . TYR A 1 76 ? 2.238 -17.953 -17.938 1 97.38 76 TYR A O 1
ATOM 579 N N . ALA A 1 77 ? 1.213 -16.719 -19.562 1 95.81 77 ALA A N 1
ATOM 580 C CA . ALA A 1 77 ? 1.089 -15.555 -18.672 1 95.81 77 ALA A CA 1
ATOM 581 C C . ALA A 1 77 ? -0.277 -14.898 -18.828 1 95.81 77 ALA A C 1
ATOM 583 O O . ALA A 1 77 ? -0.858 -14.898 -19.922 1 95.81 77 ALA A O 1
ATOM 584 N N . VAL A 1 78 ? -0.739 -14.406 -17.719 1 90.69 78 VAL A N 1
ATOM 585 C CA . VAL A 1 78 ? -1.963 -13.609 -17.672 1 90.69 78 VAL A CA 1
ATOM 586 C C . VAL A 1 78 ? -1.712 -12.32 -16.891 1 90.69 78 VAL A C 1
ATOM 588 O O . VAL A 1 78 ? -1.047 -12.336 -15.852 1 90.69 78 VAL A O 1
ATOM 591 N N . GLU A 1 79 ? -2.1 -11.242 -17.359 1 87.38 79 GLU A N 1
ATOM 592 C CA . GLU A 1 79 ? -2.053 -9.961 -16.656 1 87.38 79 GLU A CA 1
ATOM 593 C C . GLU A 1 79 ? -3.451 -9.383 -16.484 1 87.38 79 GLU A C 1
ATOM 595 O O . GLU A 1 79 ? -4.141 -9.086 -17.453 1 87.38 79 GLU A O 1
ATOM 600 N N . ILE A 1 80 ? -3.783 -9.273 -15.203 1 77.12 80 ILE A N 1
ATOM 601 C CA . ILE A 1 80 ? -5.121 -8.797 -14.867 1 77.12 80 ILE A CA 1
ATOM 602 C C . ILE A 1 80 ? -5.125 -7.27 -14.836 1 77.12 80 ILE A C 1
ATOM 604 O O . ILE A 1 80 ? -4.27 -6.652 -14.195 1 77.12 80 ILE A O 1
ATOM 608 N N . ASP A 1 81 ? -5.934 -6.668 -15.602 1 68.25 81 ASP A N 1
ATOM 609 C CA . ASP A 1 81 ? -6.152 -5.227 -15.586 1 68.25 81 ASP A CA 1
ATOM 610 C C . ASP A 1 81 ? -7.223 -4.844 -14.57 1 68.25 81 ASP A C 1
ATOM 612 O O . ASP A 1 81 ? -8.375 -5.285 -14.672 1 68.25 81 ASP A O 1
ATOM 616 N N . PRO A 1 82 ? -6.785 -4.078 -13.609 1 61.25 82 PRO A N 1
ATOM 617 C CA . PRO A 1 82 ? -7.762 -3.742 -12.57 1 61.25 82 PRO A CA 1
ATOM 618 C C . PRO A 1 82 ? -9.023 -3.094 -13.133 1 61.25 82 PRO A C 1
ATOM 620 O O . PRO A 1 82 ? -10.125 -3.352 -12.641 1 61.25 82 PRO A O 1
ATOM 623 N N . GLU A 1 83 ? -8.812 -2.232 -14.109 1 60.22 83 GLU A N 1
ATOM 624 C CA . GLU A 1 83 ? -9.961 -1.542 -14.68 1 60.22 83 GLU A CA 1
ATOM 625 C C . GLU A 1 83 ? -10.914 -2.523 -15.352 1 60.22 83 GLU A C 1
ATOM 627 O O . GLU A 1 83 ? -12.133 -2.416 -15.203 1 60.22 83 GLU A O 1
ATOM 632 N N . VAL A 1 84 ? -10.273 -3.434 -16.016 1 62.44 84 VAL A N 1
ATOM 633 C CA . VAL A 1 84 ? -11.086 -4.422 -16.719 1 62.44 84 VAL A CA 1
ATOM 634 C C . VAL A 1 84 ? -11.766 -5.34 -15.703 1 62.44 84 VAL A C 1
ATOM 636 O O . VAL A 1 84 ? -12.953 -5.66 -15.844 1 62.44 84 VAL A O 1
ATOM 639 N N . ALA A 1 85 ? -10.984 -5.664 -14.695 1 62.72 85 ALA A N 1
ATOM 640 C CA . ALA A 1 85 ? -11.523 -6.539 -13.664 1 62.72 85 ALA A CA 1
ATOM 641 C C . ALA A 1 85 ? -12.688 -5.871 -12.93 1 62.72 85 ALA A C 1
ATOM 643 O O . ALA A 1 85 ? -13.688 -6.52 -12.617 1 62.72 85 ALA A O 1
ATOM 644 N N . MET A 1 86 ? -12.547 -4.594 -12.727 1 61.62 86 MET A N 1
ATOM 645 C CA . MET A 1 86 ? -13.602 -3.812 -12.078 1 61.62 86 MET A CA 1
ATOM 646 C C . MET A 1 86 ? -14.867 -3.791 -12.93 1 61.62 86 MET A C 1
ATOM 648 O O . MET A 1 86 ? -15.969 -3.957 -12.414 1 61.62 86 MET A O 1
ATOM 652 N N . GLU A 1 87 ? -14.609 -3.533 -14.172 1 61.34 87 GLU A N 1
ATOM 653 C CA . GLU A 1 87 ? -15.742 -3.469 -15.094 1 61.34 87 GLU A CA 1
ATOM 654 C C . GLU A 1 87 ? -16.5 -4.797 -15.133 1 61.34 87 GLU A C 1
ATOM 656 O O . GLU A 1 87 ? -17.734 -4.816 -15.125 1 61.34 87 GLU A O 1
ATOM 661 N N . GLU A 1 88 ? -15.719 -5.766 -15.164 1 62.09 88 GLU A N 1
ATOM 662 C CA . GLU A 1 88 ? -16.328 -7.094 -15.203 1 62.09 88 GLU A CA 1
ATOM 663 C C . GLU A 1 88 ? -17.078 -7.395 -13.914 1 62.09 88 GLU A C 1
ATOM 665 O O . GLU A 1 88 ? -18.156 -7.984 -13.938 1 62.09 88 GLU A O 1
ATOM 670 N N . TYR A 1 89 ? -16.5 -6.957 -12.875 1 58.53 89 TYR A N 1
ATOM 671 C CA . TYR A 1 89 ? -17.109 -7.156 -11.562 1 58.53 89 TYR A CA 1
ATOM 672 C C . TYR A 1 89 ? -18.391 -6.355 -11.438 1 58.53 89 TYR A C 1
ATOM 674 O O . TYR A 1 89 ? -19.406 -6.859 -10.938 1 58.53 89 TYR A O 1
ATOM 682 N N . GLN A 1 90 ? -18.281 -5.148 -11.867 1 58.47 90 GLN A N 1
ATOM 683 C CA . GLN A 1 90 ? -19.453 -4.297 -11.852 1 58.47 90 GLN A CA 1
ATOM 684 C C . GLN A 1 90 ? -20.578 -4.895 -12.703 1 58.47 90 GLN A C 1
ATOM 686 O O . GLN A 1 90 ? -21.75 -4.871 -12.305 1 58.47 90 GLN A O 1
ATOM 691 N N . ALA A 1 91 ? -20.156 -5.355 -13.828 1 59.47 91 ALA A N 1
ATOM 692 C CA . ALA A 1 91 ? -21.141 -5.973 -14.719 1 59.47 91 ALA A CA 1
ATOM 693 C C . ALA A 1 91 ? -21.812 -7.172 -14.055 1 59.47 91 ALA A C 1
ATOM 695 O O . ALA A 1 91 ? -23.016 -7.355 -14.172 1 59.47 91 ALA A O 1
ATOM 696 N N . LYS A 1 92 ? -21.078 -7.852 -13.344 1 60.53 92 LYS A N 1
ATOM 697 C CA . LYS A 1 92 ? -21.609 -9.023 -12.641 1 60.53 92 LYS A CA 1
ATOM 698 C C . LYS A 1 92 ? -22.547 -8.617 -11.516 1 60.53 92 LYS A C 1
ATOM 700 O O . LYS A 1 92 ? -23.594 -9.258 -11.312 1 60.53 92 LYS A O 1
ATOM 705 N N . LEU A 1 93 ? -22.109 -7.617 -10.844 1 56.38 93 LEU A N 1
ATOM 706 C CA . LEU A 1 93 ? -22.938 -7.102 -9.766 1 56.38 93 LEU A CA 1
ATOM 707 C C . LEU A 1 93 ? -24.266 -6.57 -10.305 1 56.38 93 LEU A C 1
ATOM 709 O O . LEU A 1 93 ? -25.312 -6.773 -9.695 1 56.38 93 LEU A O 1
ATOM 713 N N . GLN A 1 94 ? -24.078 -5.898 -11.352 1 57.56 94 GLN A N 1
ATOM 714 C CA . GLN A 1 94 ? -25.281 -5.355 -11.977 1 57.56 94 GLN A CA 1
ATOM 715 C C . GLN A 1 94 ? -26.219 -6.473 -12.422 1 57.56 94 GLN A C 1
ATOM 717 O O . GLN A 1 94 ? -27.438 -6.363 -12.273 1 57.56 94 GLN A O 1
ATOM 722 N N . GLU A 1 95 ? -25.609 -7.379 -12.953 1 57.75 95 GLU A N 1
ATOM 723 C CA . GLU A 1 95 ? -26.406 -8.523 -13.391 1 57.75 95 GLU A CA 1
ATOM 724 C C . GLU A 1 95 ? -27.109 -9.188 -12.211 1 57.75 95 GLU A C 1
ATOM 726 O O . GLU A 1 95 ? -28.266 -9.586 -12.312 1 57.75 95 GLU A O 1
ATOM 731 N N . GLN A 1 96 ? -26.469 -9.273 -11.211 1 54.31 96 GLN A N 1
ATOM 732 C CA . GLN A 1 96 ? -27.031 -9.891 -10.008 1 54.31 96 GLN A CA 1
ATOM 733 C C . GLN A 1 96 ? -28.109 -9.008 -9.383 1 54.31 96 GLN A C 1
ATOM 735 O O . GLN A 1 96 ? -29.125 -9.516 -8.898 1 54.31 96 GLN A O 1
ATOM 740 N N . ALA A 1 97 ? -27.703 -7.695 -9.25 1 54.16 97 ALA A N 1
ATOM 741 C CA . ALA A 1 97 ? -28.688 -6.742 -8.742 1 54.16 97 ALA A CA 1
ATOM 742 C C . ALA A 1 97 ? -29.969 -6.777 -9.578 1 54.16 97 ALA A C 1
ATOM 744 O O . ALA A 1 97 ? -31.078 -6.676 -9.047 1 54.16 97 ALA A O 1
ATOM 745 N N . ALA A 1 98 ? -29.703 -6.863 -10.797 1 54.62 98 ALA A N 1
ATOM 746 C CA . ALA A 1 98 ? -30.859 -6.926 -11.703 1 54.62 98 ALA A CA 1
ATOM 747 C C . ALA A 1 98 ? -31.688 -8.18 -11.453 1 54.62 98 ALA A C 1
ATOM 749 O O . ALA A 1 98 ? -32.906 -8.18 -11.656 1 54.62 98 ALA A O 1
ATOM 750 N N . MET A 1 99 ? -30.938 -9.086 -11.141 1 48.88 99 MET A N 1
ATOM 751 C CA . MET A 1 99 ? -31.625 -10.352 -10.922 1 48.88 99 MET A CA 1
ATOM 752 C C . MET A 1 99 ? -32.344 -10.367 -9.57 1 48.88 99 MET A C 1
ATOM 754 O O . MET A 1 99 ? -33.25 -11.156 -9.344 1 48.88 99 MET A O 1
ATOM 758 N N . ASN A 1 100 ? -31.703 -9.469 -8.648 1 46.25 100 ASN A N 1
ATOM 759 C CA . ASN A 1 100 ? -32.312 -9.398 -7.328 1 46.25 100 ASN A CA 1
ATOM 760 C C . ASN A 1 100 ? -32.656 -7.957 -6.941 1 46.25 100 ASN A C 1
ATOM 762 O O . ASN A 1 100 ? -32.031 -7.406 -6.02 1 46.25 100 ASN A O 1
ATOM 766 N N . PRO A 1 101 ? -33.406 -7.305 -7.695 1 47.41 101 PRO A N 1
ATOM 767 C CA . PRO A 1 101 ? -33.688 -5.875 -7.543 1 47.41 101 PRO A CA 1
ATOM 768 C C . PRO A 1 101 ? -34.062 -5.5 -6.113 1 47.41 101 PRO A C 1
ATOM 770 O O . PRO A 1 101 ? -33.844 -4.371 -5.68 1 47.41 101 PRO A O 1
ATOM 773 N N . GLY A 1 102 ? -34.688 -6.234 -5.453 1 44.03 102 GLY A N 1
ATOM 774 C CA . GLY A 1 102 ? -35.344 -5.891 -4.199 1 44.03 102 GLY A CA 1
ATOM 775 C C . GLY A 1 102 ? -34.406 -5.926 -3.01 1 44.03 102 GLY A C 1
ATOM 776 O O . GLY A 1 102 ? -34.781 -5.535 -1.903 1 44.03 102 GLY A O 1
ATOM 777 N N . MET A 1 103 ? -33.438 -6.492 -3.125 1 41.81 103 MET A N 1
ATOM 778 C CA . MET A 1 103 ? -32.719 -6.828 -1.898 1 41.81 103 MET A CA 1
ATOM 779 C C . MET A 1 103 ? -31.719 -5.734 -1.531 1 41.81 103 MET A C 1
ATOM 781 O O . MET A 1 103 ? -30.781 -5.969 -0.751 1 41.81 103 MET A O 1
ATOM 785 N N . GLY A 1 104 ? -32.062 -4.48 -1.825 1 42.34 104 GLY A N 1
ATOM 786 C CA . GLY A 1 104 ? -31.297 -3.371 -1.274 1 42.34 104 GLY A CA 1
ATOM 787 C C . GLY A 1 104 ? -29.844 -3.352 -1.737 1 42.34 104 GLY A C 1
ATOM 788 O O . GLY A 1 104 ? -28.984 -2.809 -1.052 1 42.34 104 GLY A O 1
ATOM 789 N N . LEU A 1 105 ? -29.625 -4.062 -2.689 1 42.78 105 LEU A N 1
ATOM 790 C CA . LEU A 1 105 ? -28.344 -4.188 -3.367 1 42.78 105 LEU A CA 1
ATOM 791 C C . LEU A 1 105 ? -27.797 -2.82 -3.771 1 42.78 105 LEU A C 1
ATOM 793 O O . LEU A 1 105 ? -26.625 -2.691 -4.125 1 42.78 105 LEU A O 1
ATOM 797 N N . ASP A 1 106 ? -28.719 -1.961 -3.85 1 44.56 106 ASP A N 1
ATOM 798 C CA . ASP A 1 106 ? -28.25 -0.595 -4.059 1 44.56 106 ASP A CA 1
ATOM 799 C C . ASP A 1 106 ? -27.266 -0.18 -2.969 1 44.56 106 ASP A C 1
ATOM 801 O O . ASP A 1 106 ? -26.281 0.509 -3.242 1 44.56 106 ASP A O 1
ATOM 805 N N . MET A 1 107 ? -27.734 -0.51 -1.841 1 42.44 107 MET A N 1
ATOM 806 C CA . MET A 1 107 ? -26.828 -0.222 -0.734 1 42.44 107 MET A CA 1
ATOM 807 C C . MET A 1 107 ? -25.531 -0.994 -0.886 1 42.44 107 MET A C 1
ATOM 809 O O . MET A 1 107 ? -24.453 -0.492 -0.531 1 42.44 107 MET A O 1
ATOM 813 N N . LEU A 1 108 ? -25.688 -2.174 -1.416 1 43.97 108 LEU A N 1
ATOM 814 C CA . LEU A 1 108 ? -24.484 -2.963 -1.679 1 43.97 108 LEU A CA 1
ATOM 815 C C . LEU A 1 108 ? -23.625 -2.312 -2.764 1 43.97 108 LEU A C 1
ATOM 817 O O . LEU A 1 108 ? -22.406 -2.285 -2.66 1 43.97 108 LEU A O 1
ATOM 821 N N . GLN A 1 109 ? -24.391 -1.774 -3.711 1 45.19 109 GLN A N 1
ATOM 822 C CA . GLN A 1 109 ? -23.656 -1.089 -4.773 1 45.19 109 GLN A CA 1
ATOM 823 C C . GLN A 1 109 ? -22.875 0.099 -4.219 1 45.19 109 GLN A C 1
ATOM 825 O O . GLN A 1 109 ? -21.719 0.313 -4.59 1 45.19 109 GLN A O 1
ATOM 830 N N . ASP A 1 110 ? -23.609 0.845 -3.525 1 45.31 110 ASP A N 1
ATOM 831 C CA . ASP A 1 110 ? -22.938 1.999 -2.936 1 45.31 110 ASP A CA 1
ATOM 832 C C . ASP A 1 110 ? -21.75 1.565 -2.078 1 45.31 110 ASP A C 1
ATOM 834 O O . ASP A 1 110 ? -20.703 2.215 -2.084 1 45.31 110 ASP A O 1
ATOM 838 N N . GLN A 1 111 ? -22.031 0.507 -1.402 1 44.34 111 GLN A N 1
ATOM 839 C CA . GLN A 1 111 ? -20.969 -0.029 -0.574 1 44.34 111 GLN A CA 1
ATOM 840 C C . GLN A 1 111 ? -19.812 -0.55 -1.432 1 44.34 111 GLN A C 1
ATOM 842 O O . GLN A 1 111 ? -18.641 -0.421 -1.06 1 44.34 111 GLN A O 1
ATOM 847 N N . MET A 1 112 ? -20.391 -1.095 -2.443 1 45.28 112 MET A N 1
ATOM 848 C CA . MET A 1 112 ? -19.375 -1.596 -3.377 1 45.28 112 MET A CA 1
ATOM 849 C C . MET A 1 112 ? -18.641 -0.444 -4.043 1 45.28 112 MET A C 1
ATOM 851 O O . MET A 1 112 ? -17.438 -0.552 -4.324 1 45.28 112 MET A O 1
ATOM 855 N N . ASP A 1 113 ? -19.484 0.509 -4.422 1 44.69 113 ASP A N 1
ATOM 856 C CA . ASP A 1 113 ? -18.812 1.688 -4.969 1 44.69 113 ASP A CA 1
ATOM 857 C C . ASP A 1 113 ? -17.781 2.244 -3.984 1 44.69 113 ASP A C 1
ATOM 859 O O . ASP A 1 113 ? -16.719 2.721 -4.391 1 44.69 113 ASP A O 1
ATOM 863 N N . MET A 1 114 ? -18.312 2.301 -2.861 1 41.16 114 MET A N 1
ATOM 864 C CA . MET A 1 114 ? -17.344 2.719 -1.845 1 41.16 114 MET A CA 1
ATOM 865 C C . MET A 1 114 ? -16.172 1.755 -1.784 1 41.16 114 MET A C 1
ATOM 867 O O . MET A 1 114 ? -15.039 2.166 -1.512 1 41.16 114 MET A O 1
ATOM 871 N N . ALA A 1 115 ? -16.578 0.515 -2.145 1 41.12 115 ALA A N 1
ATOM 872 C CA . ALA A 1 115 ? -15.539 -0.505 -2.195 1 41.12 115 ALA A CA 1
ATOM 873 C C . ALA A 1 115 ? -14.656 -0.331 -3.432 1 41.12 115 ALA A C 1
ATOM 875 O O . ALA A 1 115 ? -13.492 -0.734 -3.436 1 41.12 115 ALA A O 1
ATOM 876 N N . SER A 1 116 ? -15.375 0.083 -4.551 1 41.59 116 SER A N 1
ATOM 877 C CA . SER A 1 116 ? -14.625 0.24 -5.789 1 41.59 116 SER A CA 1
ATOM 878 C C . SER A 1 116 ? -13.422 1.153 -5.594 1 41.59 116 SER A C 1
ATOM 880 O O . SER A 1 116 ? -12.422 1.033 -6.305 1 41.59 116 SER A O 1
ATOM 882 N N . MET A 1 117 ? -13.75 2.293 -5.055 1 39 117 MET A N 1
ATOM 883 C CA . MET A 1 117 ? -12.57 3.08 -4.723 1 39 117 MET A CA 1
ATOM 884 C C . MET A 1 117 ? -11.664 2.322 -3.75 1 39 117 MET A C 1
ATOM 886 O O . MET A 1 117 ? -10.562 2.773 -3.439 1 39 117 MET A O 1
ATOM 890 N N . SER A 1 118 ? -12.242 1.168 -3.363 1 41.53 118 SER A N 1
ATOM 891 C CA . SER A 1 118 ? -11.617 0.396 -2.293 1 41.53 118 SER A CA 1
ATOM 892 C C . SER A 1 118 ? -10.602 -0.599 -2.852 1 41.53 118 SER A C 1
ATOM 894 O O . SER A 1 118 ? -10.812 -1.174 -3.92 1 41.53 118 SER A O 1
ATOM 896 N N . PRO A 1 119 ? -9.414 -0.636 -2.527 1 47.44 119 PRO A N 1
ATOM 897 C CA . PRO A 1 119 ? -8.352 -1.632 -2.682 1 47.44 119 PRO A CA 1
ATOM 898 C C . PRO A 1 119 ? -8.891 -3.045 -2.895 1 47.44 119 PRO A C 1
ATOM 900 O O . PRO A 1 119 ? -8.141 -3.949 -3.266 1 47.44 119 PRO A O 1
ATOM 903 N N . GLY A 1 120 ? -10.219 -3.1 -3.236 1 54.31 120 GLY A N 1
ATOM 904 C CA . GLY A 1 120 ? -10.75 -4.453 -3.141 1 54.31 120 GLY A CA 1
ATOM 905 C C . GLY A 1 120 ? -10.945 -5.113 -4.492 1 54.31 120 GLY A C 1
ATOM 906 O O . GLY A 1 120 ? -10.93 -6.344 -4.594 1 54.31 120 GLY A O 1
ATOM 907 N N . ILE A 1 121 ? -10.953 -4.293 -5.543 1 58.56 121 ILE A N 1
ATOM 908 C CA . ILE A 1 121 ? -11.312 -4.855 -6.844 1 58.56 121 ILE A CA 1
ATOM 909 C C . ILE A 1 121 ? -10.156 -5.695 -7.379 1 58.56 121 ILE A C 1
ATOM 911 O O . ILE A 1 121 ? -10.367 -6.77 -7.949 1 58.56 121 ILE A O 1
ATOM 915 N N . ASP A 1 122 ? -9 -5.215 -7.117 1 61.66 122 ASP A N 1
ATOM 916 C CA . ASP A 1 122 ? -7.816 -5.953 -7.555 1 61.66 122 ASP A CA 1
ATOM 917 C C . ASP A 1 122 ? -7.754 -7.328 -6.895 1 61.66 122 ASP A C 1
ATOM 919 O O . ASP A 1 122 ? -7.461 -8.328 -7.555 1 61.66 122 ASP A O 1
ATOM 923 N N . GLU A 1 123 ? -8.102 -7.289 -5.73 1 63.72 123 GLU A N 1
ATOM 924 C CA . GLU A 1 123 ? -8.062 -8.523 -4.949 1 63.72 123 GLU A CA 1
ATOM 925 C C . GLU A 1 123 ? -9.148 -9.492 -5.398 1 63.72 123 GLU A C 1
ATOM 927 O O . GLU A 1 123 ? -8.914 -10.703 -5.492 1 63.72 123 GLU A O 1
ATOM 932 N N . ALA A 1 124 ? -10.312 -8.914 -5.742 1 64.75 124 ALA A N 1
ATOM 933 C CA . ALA A 1 124 ? -11.43 -9.742 -6.191 1 64.75 124 ALA A CA 1
ATOM 934 C C . ALA A 1 124 ? -11.109 -10.422 -7.52 1 64.75 124 ALA A C 1
ATOM 936 O O . ALA A 1 124 ? -11.406 -11.602 -7.711 1 64.75 124 ALA A O 1
ATOM 937 N N . ALA A 1 125 ? -10.508 -9.68 -8.398 1 67.81 125 ALA A N 1
ATOM 938 C CA . ALA A 1 125 ? -10.141 -10.227 -9.703 1 67.81 125 ALA A CA 1
ATOM 939 C C . ALA A 1 125 ? -9.094 -11.328 -9.562 1 67.81 125 ALA A C 1
ATOM 941 O O . ALA A 1 125 ? -9.172 -12.352 -10.242 1 67.81 125 ALA A O 1
ATOM 942 N N . ALA A 1 126 ? -8.109 -11.055 -8.75 1 70.06 126 ALA A N 1
ATOM 943 C CA . ALA A 1 126 ? -7.086 -12.062 -8.5 1 70.06 126 ALA A CA 1
ATOM 944 C C . ALA A 1 126 ? -7.703 -13.336 -7.93 1 70.06 126 ALA A C 1
ATOM 946 O O . ALA A 1 126 ? -7.316 -14.445 -8.305 1 70.06 126 ALA A O 1
ATOM 947 N N . PHE A 1 127 ? -8.641 -13.133 -7.086 1 74.5 127 PHE A N 1
ATOM 948 C CA . PHE A 1 127 ? -9.289 -14.273 -6.445 1 74.5 127 PHE A CA 1
ATOM 949 C C . PHE A 1 127 ? -10.078 -15.086 -7.461 1 74.5 127 PHE A C 1
ATOM 951 O O . PHE A 1 127 ? -10.094 -16.312 -7.41 1 74.5 127 PHE A O 1
ATOM 958 N N . ASP A 1 128 ? -10.703 -14.406 -8.328 1 74.12 128 ASP A N 1
ATOM 959 C CA . ASP A 1 128 ? -11.445 -15.078 -9.391 1 74.12 128 ASP A CA 1
ATOM 960 C C . ASP A 1 128 ? -10.516 -15.961 -10.227 1 74.12 128 ASP A C 1
ATOM 962 O O . ASP A 1 128 ? -10.883 -17.078 -10.594 1 74.12 128 ASP A O 1
ATOM 966 N N . GLN A 1 129 ? -9.43 -15.438 -10.555 1 75.56 129 GLN A N 1
ATOM 967 C CA . GLN A 1 129 ? -8.453 -16.234 -11.297 1 75.56 129 GLN A CA 1
ATOM 968 C C . GLN A 1 129 ? -7.996 -17.438 -10.484 1 75.56 129 GLN A C 1
ATOM 970 O O . GLN A 1 129 ? -7.836 -18.531 -11.031 1 75.56 129 GLN A O 1
ATOM 975 N N . PHE A 1 130 ? -7.762 -17.219 -9.273 1 76.94 130 PHE A N 1
ATOM 976 C CA . PHE A 1 130 ? -7.379 -18.312 -8.398 1 76.94 130 PHE A CA 1
ATOM 977 C C . PHE A 1 130 ? -8.43 -19.422 -8.414 1 76.94 130 PHE A C 1
ATOM 979 O O . PHE A 1 130 ? -8.109 -20.594 -8.562 1 76.94 130 PHE A O 1
ATOM 986 N N . LEU A 1 131 ? -9.617 -19 -8.305 1 77.44 131 LEU A N 1
ATOM 987 C CA . LEU A 1 131 ? -10.719 -19.953 -8.312 1 77.44 131 LEU A CA 1
ATOM 988 C C . LEU A 1 131 ? -10.742 -20.75 -9.617 1 77.44 131 LEU A C 1
ATOM 990 O O . LEU A 1 131 ? -10.977 -21.953 -9.617 1 77.44 131 LEU A O 1
ATOM 994 N N . ARG A 1 132 ? -10.531 -20.078 -10.578 1 77.31 132 ARG A N 1
ATOM 995 C CA . ARG A 1 132 ? -10.586 -20.688 -11.898 1 77.31 132 ARG A CA 1
ATOM 996 C C . ARG A 1 132 ? -9.547 -21.797 -12.031 1 77.31 132 ARG A C 1
ATOM 998 O O . ARG A 1 132 ? -9.867 -22.906 -12.461 1 77.31 132 ARG A O 1
ATOM 1005 N N . TYR A 1 133 ? -8.367 -21.562 -11.617 1 80.06 133 TYR A N 1
ATOM 1006 C CA . TYR A 1 133 ? -7.281 -22.484 -11.93 1 80.06 133 TYR A CA 1
ATOM 1007 C C . TYR A 1 133 ? -7.059 -23.484 -10.797 1 80.06 133 TYR A C 1
ATOM 1009 O O . TYR A 1 133 ? -6.367 -24.484 -10.961 1 80.06 133 TYR A O 1
ATOM 1017 N N . MET A 1 134 ? -7.641 -23.172 -9.633 1 77.69 134 MET A N 1
ATOM 1018 C CA . MET A 1 134 ? -7.469 -24.109 -8.523 1 77.69 134 MET A CA 1
ATOM 1019 C C . MET A 1 134 ? -8.188 -25.422 -8.797 1 77.69 134 MET A C 1
ATOM 1021 O O . MET A 1 134 ? -7.789 -26.469 -8.289 1 77.69 134 MET A O 1
ATOM 1025 N N . THR A 1 135 ? -9.227 -25.312 -9.586 1 76.19 135 THR A N 1
ATOM 1026 C CA . THR A 1 135 ? -10.086 -26.484 -9.734 1 76.19 135 THR A CA 1
ATOM 1027 C C . THR A 1 135 ? -9.766 -27.234 -11.023 1 76.19 135 THR A C 1
ATOM 1029 O O . THR A 1 135 ? -10.102 -28.422 -11.156 1 76.19 135 THR A O 1
ATOM 1032 N N . THR A 1 136 ? -9.07 -26.688 -11.922 1 80.94 136 THR A N 1
ATOM 1033 C CA . THR A 1 136 ? -8.891 -27.312 -13.227 1 80.94 136 THR A CA 1
ATOM 1034 C C . THR A 1 136 ? -7.645 -28.188 -13.242 1 80.94 136 THR A C 1
ATOM 1036 O O . THR A 1 136 ? -7.578 -29.172 -13.992 1 80.94 136 THR A O 1
ATOM 1039 N N . ASP A 1 137 ? -6.691 -28.016 -12.539 1 85.25 137 ASP A N 1
ATOM 1040 C CA . ASP A 1 137 ? -5.402 -28.703 -12.523 1 85.25 137 ASP A CA 1
ATOM 1041 C C . ASP A 1 137 ? -4.773 -28.719 -13.914 1 85.25 137 ASP A C 1
ATOM 1043 O O . ASP A 1 137 ? -4.176 -29.719 -14.312 1 85.25 137 ASP A O 1
ATOM 1047 N N . GLU A 1 138 ? -5.02 -27.719 -14.672 1 91.69 138 GLU A N 1
ATOM 1048 C CA . GLU A 1 138 ? -4.52 -27.562 -16.031 1 91.69 138 GLU A CA 1
ATOM 1049 C C . GLU A 1 138 ? -3.014 -27.312 -16.047 1 91.69 138 GLU A C 1
ATOM 1051 O O . GLU A 1 138 ? -2.322 -27.672 -17 1 91.69 138 GLU A O 1
ATOM 1056 N N . TYR A 1 139 ? -2.525 -26.766 -15.086 1 96.06 139 TYR A N 1
ATOM 1057 C CA . TYR A 1 139 ? -1.116 -26.422 -14.961 1 96.06 139 TYR A CA 1
ATOM 1058 C C . TYR A 1 139 ? -0.469 -27.172 -13.797 1 96.06 139 TYR A C 1
ATOM 1060 O O . TYR A 1 139 ? -1.131 -27.469 -12.805 1 96.06 139 TYR A O 1
ATOM 1068 N N . ASP A 1 140 ? 0.824 -27.469 -14.031 1 95.81 140 ASP A N 1
ATOM 1069 C CA . ASP A 1 140 ? 1.565 -28.062 -12.922 1 95.81 140 ASP A CA 1
ATOM 1070 C C . ASP A 1 140 ? 1.766 -27.047 -11.789 1 95.81 140 ASP A C 1
ATOM 1072 O O . ASP A 1 140 ? 1.714 -27.406 -10.617 1 95.81 140 ASP A O 1
ATOM 1076 N N . ILE A 1 141 ? 1.962 -25.828 -12.234 1 96.75 141 ILE A N 1
ATOM 1077 C CA . ILE A 1 141 ? 2.215 -24.781 -11.25 1 96.75 141 ILE A CA 1
ATOM 1078 C C . ILE A 1 141 ? 1.633 -23.453 -11.75 1 96.75 141 ILE A C 1
ATOM 1080 O O . ILE A 1 141 ? 1.72 -23.141 -12.938 1 96.75 141 ILE A O 1
ATOM 1084 N N . VAL A 1 142 ? 1.035 -22.719 -10.836 1 95.75 142 VAL A N 1
ATOM 1085 C CA . VAL A 1 142 ? 0.548 -21.375 -11.07 1 95.75 142 VAL A CA 1
ATOM 1086 C C . VAL A 1 142 ? 1.234 -20.406 -10.109 1 95.75 142 VAL A C 1
ATOM 1088 O O . VAL A 1 142 ? 1.212 -20.609 -8.891 1 95.75 142 VAL A O 1
ATOM 1091 N N . ILE A 1 143 ? 1.862 -19.375 -10.664 1 96.12 143 ILE A N 1
ATOM 1092 C CA . ILE A 1 143 ? 2.584 -18.375 -9.883 1 96.12 143 ILE A CA 1
ATOM 1093 C C . ILE A 1 143 ? 1.819 -17.062 -9.906 1 96.12 143 ILE A C 1
ATOM 1095 O O . ILE A 1 143 ? 1.535 -16.516 -10.969 1 96.12 143 ILE A O 1
ATOM 1099 N N . PHE A 1 144 ? 1.508 -16.594 -8.742 1 90.56 144 PHE A N 1
ATOM 1100 C CA . PHE A 1 144 ? 0.798 -15.328 -8.617 1 90.56 144 PHE A CA 1
ATOM 1101 C C . PHE A 1 144 ? 1.763 -14.203 -8.273 1 90.56 144 PHE A C 1
ATOM 1103 O O . PHE A 1 144 ? 2.373 -14.203 -7.203 1 90.56 144 PHE A O 1
ATOM 1110 N N . ASP A 1 145 ? 1.923 -13.32 -9.164 1 91.38 145 ASP A N 1
ATOM 1111 C CA . ASP A 1 145 ? 2.59 -12.039 -8.93 1 91.38 145 ASP A CA 1
ATOM 1112 C C . ASP A 1 145 ? 1.636 -11.031 -8.297 1 91.38 145 ASP A C 1
ATOM 1114 O O . ASP A 1 145 ? 0.855 -10.383 -8.992 1 91.38 145 ASP A O 1
ATOM 1118 N N . THR A 1 146 ? 1.792 -10.898 -7.039 1 82.88 146 THR A N 1
ATOM 1119 C CA . THR A 1 146 ? 0.753 -10.203 -6.285 1 82.88 146 THR A CA 1
ATOM 1120 C C . THR A 1 146 ? 1.005 -8.703 -6.281 1 82.88 146 THR A C 1
ATOM 1122 O O . THR A 1 146 ? 2.139 -8.258 -6.469 1 82.88 146 THR A O 1
ATOM 1125 N N . ALA A 1 147 ? -0.079 -8.008 -6.105 1 75.5 147 ALA A N 1
ATOM 1126 C CA . ALA A 1 147 ? 0.016 -6.57 -5.875 1 75.5 147 ALA A CA 1
ATOM 1127 C C . ALA A 1 147 ? 0.737 -6.27 -4.562 1 75.5 147 ALA A C 1
ATOM 1129 O O . ALA A 1 147 ? 1.078 -7.188 -3.812 1 75.5 147 ALA A O 1
ATOM 1130 N N . PRO A 1 148 ? 0.982 -5.047 -4.293 1 73.56 148 PRO A N 1
ATOM 1131 C CA . PRO A 1 148 ? 1.657 -4.73 -3.031 1 73.56 148 PRO A CA 1
ATOM 1132 C C . PRO A 1 148 ? 0.955 -5.336 -1.818 1 73.56 148 PRO A C 1
ATOM 1134 O O . PRO A 1 148 ? -0.243 -5.621 -1.874 1 73.56 148 PRO A O 1
ATOM 1137 N N . THR A 1 149 ? 1.644 -5.645 -0.839 1 58.47 149 THR A N 1
ATOM 1138 C CA . THR A 1 149 ? 1.287 -6.461 0.317 1 58.47 149 THR A CA 1
ATOM 1139 C C . THR A 1 149 ? -0.092 -6.078 0.845 1 58.47 149 THR A C 1
ATOM 1141 O O . THR A 1 149 ? -0.887 -6.945 1.208 1 58.47 149 THR A O 1
ATOM 1144 N N . GLY A 1 150 ? -0.357 -4.867 0.953 1 59.44 150 GLY A N 1
ATOM 1145 C CA . GLY A 1 150 ? -1.652 -4.48 1.489 1 59.44 150 GLY A CA 1
ATOM 1146 C C . GLY A 1 150 ? -2.818 -5.055 0.708 1 59.44 150 GLY A C 1
ATOM 1147 O O . GLY A 1 150 ? -3.805 -5.508 1.294 1 59.44 150 GLY A O 1
ATOM 1148 N N . HIS A 1 151 ? -2.621 -5.207 -0.461 1 62.59 151 HIS A N 1
ATOM 1149 C CA . HIS A 1 151 ? -3.66 -5.734 -1.339 1 62.59 151 HIS A CA 1
ATOM 1150 C C . HIS A 1 151 ? -3.717 -7.258 -1.274 1 62.59 151 HIS A C 1
ATOM 1152 O O . HIS A 1 151 ? -4.801 -7.844 -1.296 1 62.59 151 HIS A O 1
ATOM 1158 N N . THR A 1 152 ? -2.531 -7.805 -1.223 1 61.44 152 THR A N 1
ATOM 1159 C CA . THR A 1 152 ? -2.445 -9.258 -1.235 1 61.44 152 THR A CA 1
ATOM 1160 C C . THR A 1 152 ? -3.117 -9.852 0.001 1 61.44 152 THR A C 1
ATOM 1162 O O . THR A 1 152 ? -3.822 -10.859 -0.092 1 61.44 152 THR A O 1
ATOM 1165 N N . LEU A 1 153 ? -2.982 -9.172 1.058 1 62.06 153 LEU A N 1
ATOM 1166 C CA . LEU A 1 153 ? -3.537 -9.68 2.309 1 62.06 153 LEU A CA 1
ATOM 1167 C C . LEU A 1 153 ? -5.062 -9.656 2.273 1 62.06 153 LEU A C 1
ATOM 1169 O O . LEU A 1 153 ? -5.711 -10.562 2.801 1 62.06 153 LEU A O 1
ATOM 1173 N N . ARG A 1 154 ? -5.52 -8.648 1.631 1 62.03 154 ARG A N 1
ATOM 1174 C CA . ARG A 1 154 ? -6.969 -8.578 1.451 1 62.03 154 ARG A CA 1
ATOM 1175 C C . ARG A 1 154 ? -7.465 -9.742 0.597 1 62.03 154 ARG A C 1
ATOM 1177 O O . ARG A 1 154 ? -8.523 -10.312 0.872 1 62.03 154 ARG A O 1
ATOM 1184 N N . LEU A 1 155 ? -6.668 -10.031 -0.382 1 62.66 155 LEU A N 1
ATOM 1185 C CA . LEU A 1 155 ? -6.984 -11.164 -1.238 1 62.66 155 LEU A CA 1
ATOM 1186 C C . LEU A 1 155 ? -7.086 -12.453 -0.422 1 62.66 155 LEU A C 1
ATOM 1188 O O . LEU A 1 155 ? -8.031 -13.227 -0.587 1 62.66 155 LEU A O 1
ATOM 1192 N N . LEU A 1 156 ? -6.234 -12.547 0.515 1 66.75 156 LEU A N 1
ATOM 1193 C CA . LEU A 1 156 ? -6.133 -13.781 1.28 1 66.75 156 LEU A CA 1
ATOM 1194 C C . LEU A 1 156 ? -7.273 -13.891 2.291 1 66.75 156 LEU A C 1
ATOM 1196 O O . LEU A 1 156 ? -7.684 -14.992 2.654 1 66.75 156 LEU A O 1
ATOM 1200 N N . SER A 1 157 ? -7.734 -12.68 2.629 1 64.81 157 SER A N 1
ATOM 1201 C CA . SER A 1 157 ? -8.82 -12.656 3.607 1 64.81 157 SER A CA 1
ATOM 1202 C C . SER A 1 157 ? -10.18 -12.781 2.932 1 64.81 157 SER A C 1
ATOM 1204 O O . SER A 1 157 ? -11.188 -13.039 3.594 1 64.81 157 SER A O 1
ATOM 1206 N N . PHE A 1 158 ? -10.07 -12.719 1.711 1 66.56 158 PHE A N 1
ATOM 1207 C CA . PHE A 1 158 ? -11.297 -12.594 0.939 1 66.56 158 PHE A CA 1
ATOM 1208 C C . PHE A 1 158 ? -12.195 -13.805 1.151 1 66.56 158 PHE A C 1
ATOM 1210 O O . PHE A 1 158 ? -13.398 -13.656 1.38 1 66.56 158 PHE A O 1
ATOM 1217 N N . PRO A 1 159 ? -11.656 -15.008 1.168 1 65.44 159 PRO A N 1
ATOM 1218 C CA . PRO A 1 159 ? -12.523 -16.172 1.396 1 65.44 159 PRO A CA 1
ATOM 1219 C C . PRO A 1 159 ? -13.258 -16.109 2.73 1 65.44 159 PRO A C 1
ATOM 1221 O O . PRO A 1 159 ? -14.438 -16.453 2.807 1 65.44 159 PRO A O 1
ATOM 1224 N N . GLU A 1 160 ? -12.578 -15.664 3.662 1 66.81 160 GLU A N 1
ATOM 1225 C CA . GLU A 1 160 ? -13.195 -15.562 4.984 1 66.81 160 GLU A CA 1
ATOM 1226 C C . GLU A 1 160 ? -14.281 -14.492 5.008 1 66.81 160 GLU A C 1
ATOM 1228 O O . GLU A 1 160 ? -15.352 -14.703 5.582 1 66.81 160 GLU A O 1
ATOM 1233 N N . ILE A 1 161 ? -13.977 -13.43 4.379 1 62.91 161 ILE A N 1
ATOM 1234 C CA . ILE A 1 161 ? -14.93 -12.32 4.328 1 62.91 161 ILE A CA 1
ATOM 1235 C C . ILE A 1 161 ? -16.172 -12.734 3.539 1 62.91 161 ILE A C 1
ATOM 1237 O O . ILE A 1 161 ? -17.297 -12.516 3.982 1 62.91 161 ILE A O 1
ATOM 1241 N N . MET A 1 162 ? -15.922 -13.383 2.518 1 66.5 162 MET A N 1
ATOM 1242 C CA . MET A 1 162 ? -17.031 -13.812 1.664 1 66.5 162 MET A CA 1
ATOM 1243 C C . MET A 1 162 ? -17.859 -14.898 2.352 1 66.5 162 MET A C 1
ATOM 1245 O O . MET A 1 162 ? -19.078 -14.906 2.244 1 66.5 162 MET A O 1
ATOM 1249 N N . ASP A 1 163 ? -17.156 -15.75 2.963 1 67.69 163 ASP A N 1
ATOM 1250 C CA . ASP A 1 163 ? -17.859 -16.812 3.691 1 67.69 163 ASP A CA 1
ATOM 1251 C C . ASP A 1 163 ? -18.781 -16.219 4.754 1 67.69 163 ASP A C 1
ATOM 1253 O O . ASP A 1 163 ? -19.938 -16.641 4.867 1 67.69 163 ASP A O 1
ATOM 1257 N N . SER A 1 164 ? -18.297 -15.281 5.422 1 65.5 164 SER A N 1
ATOM 1258 C CA . SER A 1 164 ? -19.094 -14.633 6.453 1 65.5 164 SER A CA 1
ATOM 1259 C C . SER A 1 164 ? -20.281 -13.883 5.848 1 65.5 164 SER A C 1
ATOM 1261 O O . SER A 1 164 ? -21.406 -13.984 6.348 1 65.5 164 SER A O 1
ATOM 1263 N N . TRP A 1 165 ? -19.938 -13.25 4.809 1 59.69 165 TRP A N 1
ATOM 1264 C CA . TRP A 1 165 ? -20.969 -12.453 4.152 1 59.69 165 TRP A CA 1
ATOM 1265 C C . TRP A 1 165 ? -22.047 -13.352 3.541 1 59.69 165 TRP A C 1
ATOM 1267 O O . TRP A 1 165 ? -23.234 -13.125 3.744 1 59.69 165 TRP A O 1
ATOM 1277 N N . VAL A 1 166 ? -21.688 -14.305 2.854 1 66.88 166 VAL A N 1
ATOM 1278 C CA . VAL A 1 166 ? -22.609 -15.234 2.223 1 66.88 166 VAL A CA 1
ATOM 1279 C C . VAL A 1 166 ? -23.406 -15.977 3.295 1 66.88 166 VAL A C 1
ATOM 1281 O O . VAL A 1 166 ? -24.609 -16.172 3.148 1 66.88 166 VAL A O 1
ATOM 1284 N N . GLY A 1 167 ? -22.734 -16.312 4.262 1 67 167 GLY A N 1
ATOM 1285 C CA . GLY A 1 167 ? -23.438 -16.938 5.371 1 67 167 GLY A CA 1
ATOM 1286 C C . GLY A 1 167 ? -24.531 -16.078 5.957 1 67 167 GLY A C 1
ATOM 1287 O O . GLY A 1 167 ? -25.641 -16.547 6.211 1 67 167 GLY A O 1
ATOM 1288 N N . LYS A 1 168 ? -24.203 -14.891 6.125 1 65.12 168 LYS A N 1
ATOM 1289 C CA . LYS A 1 168 ? -25.188 -13.953 6.664 1 65.12 168 LYS A CA 1
ATOM 1290 C C . LYS A 1 168 ? -26.344 -13.75 5.695 1 65.12 168 LYS A C 1
ATOM 1292 O O . LYS A 1 168 ? -27.5 -13.711 6.109 1 65.12 168 LYS A O 1
ATOM 1297 N N . MET A 1 169 ? -26.016 -13.648 4.484 1 66.25 169 MET A N 1
ATOM 1298 C CA . MET A 1 169 ? -27.047 -13.461 3.467 1 66.25 169 MET A CA 1
ATOM 1299 C C . MET A 1 169 ? -27.969 -14.672 3.4 1 66.25 169 MET A C 1
ATOM 1301 O O . MET A 1 169 ? -29.188 -14.516 3.203 1 66.25 169 MET A O 1
ATOM 1305 N N . ILE A 1 170 ? -27.422 -15.734 3.5 1 69.75 17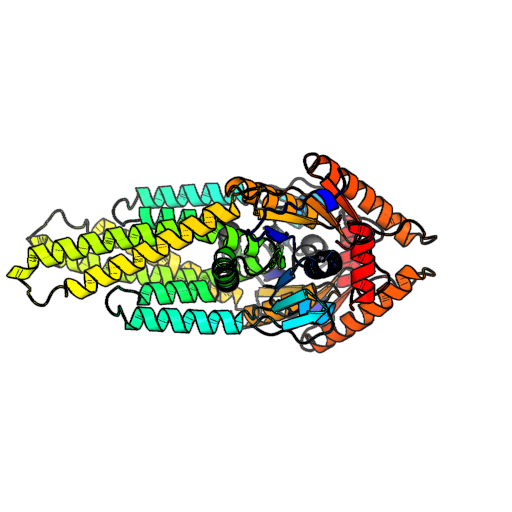0 ILE A N 1
ATOM 1306 C CA . ILE A 1 170 ? -28.219 -16.953 3.51 1 69.75 170 ILE A CA 1
ATOM 1307 C C . ILE A 1 170 ? -29.188 -16.938 4.695 1 69.75 170 ILE A C 1
ATOM 1309 O O . ILE A 1 170 ? -30.359 -17.266 4.551 1 69.75 170 ILE A O 1
ATOM 1313 N N . LYS A 1 171 ? -28.688 -16.5 5.77 1 70.88 171 LYS A N 1
ATOM 1314 C CA . LYS A 1 171 ? -29.531 -16.422 6.965 1 70.88 171 LYS A CA 1
ATOM 1315 C C . LYS A 1 171 ? -30.672 -15.422 6.785 1 70.88 171 LYS A C 1
ATOM 1317 O O . LYS A 1 171 ? -31.812 -15.703 7.125 1 70.88 171 LYS A O 1
ATOM 1322 N N . ILE A 1 172 ? -30.312 -14.375 6.32 1 63.31 172 ILE A N 1
ATOM 1323 C CA . ILE A 1 172 ? -31.297 -13.328 6.098 1 63.31 172 ILE A CA 1
ATOM 1324 C C . ILE A 1 172 ? -32.344 -13.812 5.109 1 63.31 172 ILE A C 1
ATOM 1326 O O . ILE A 1 172 ? -33.562 -13.648 5.34 1 63.31 172 ILE A O 1
ATOM 1330 N N . ARG A 1 173 ? -31.906 -14.328 4.066 1 68.5 173 ARG A N 1
ATOM 1331 C CA . ARG A 1 173 ? -32.812 -14.82 3.047 1 68.5 173 ARG A CA 1
ATOM 1332 C C . ARG A 1 173 ? -33.75 -15.906 3.611 1 68.5 173 ARG A C 1
ATOM 1334 O O . ARG A 1 173 ? -34.938 -15.945 3.289 1 68.5 173 ARG A O 1
ATOM 1341 N N . ARG A 1 174 ? -33.188 -16.672 4.355 1 74.62 174 ARG A N 1
ATOM 1342 C CA . ARG A 1 174 ? -33.969 -17.719 4.996 1 74.62 174 ARG A CA 1
ATOM 1343 C C . ARG A 1 174 ? -35.031 -17.109 5.91 1 74.62 174 ARG A C 1
ATOM 1345 O O . ARG A 1 174 ? -36.188 -17.594 5.953 1 74.62 174 ARG A O 1
ATOM 1352 N N . GLN A 1 175 ? -34.656 -16.094 6.539 1 68.75 175 GLN A N 1
ATOM 1353 C CA . GLN A 1 175 ? -35.594 -15.422 7.438 1 68.75 175 GLN A CA 1
ATOM 1354 C C . GLN A 1 175 ? -36.719 -14.727 6.652 1 68.75 175 GLN A C 1
ATOM 1356 O O . GLN A 1 175 ? -37.906 -14.828 7.004 1 68.75 175 GLN A O 1
ATOM 1361 N N . ILE A 1 176 ? -36.312 -14.133 5.668 1 69.06 176 ILE A N 1
ATOM 1362 C CA . ILE A 1 176 ? -37.281 -13.445 4.832 1 69.06 176 ILE A CA 1
ATOM 1363 C C . ILE A 1 176 ? -38.219 -14.469 4.18 1 69.06 176 ILE A C 1
ATOM 1365 O O . ILE A 1 176 ? -39.438 -14.258 4.113 1 69.06 176 ILE A O 1
ATOM 1369 N N . GLY A 1 177 ? -37.625 -15.469 3.668 1 69.56 177 GLY A N 1
ATOM 1370 C CA . GLY A 1 177 ? -38.438 -16.531 3.098 1 69.56 177 GLY A CA 1
ATOM 1371 C C . GLY A 1 177 ? -39.406 -17.125 4.086 1 69.56 177 GLY A C 1
ATOM 1372 O O . GLY A 1 177 ? -40.562 -17.375 3.744 1 69.56 177 GLY A O 1
ATOM 1373 N N . SER A 1 178 ? -38.969 -17.312 5.285 1 74.69 178 SER A N 1
ATOM 1374 C CA . SER A 1 178 ? -39.844 -17.844 6.324 1 74.69 178 SER A CA 1
ATOM 1375 C C . SER A 1 178 ? -40.969 -16.875 6.652 1 74.69 178 SER A C 1
ATOM 1377 O O . SER A 1 178 ? -42.125 -17.297 6.828 1 74.69 178 SER A O 1
ATOM 1379 N N . MET A 1 179 ? -40.594 -15.664 6.645 1 66.69 179 MET A N 1
ATOM 1380 C CA . MET A 1 179 ? -41.625 -14.648 6.906 1 66.69 179 MET A CA 1
ATOM 1381 C C . MET A 1 179 ? -42.625 -14.57 5.758 1 66.69 179 MET A C 1
ATOM 1383 O O . MET A 1 179 ? -43.812 -14.461 5.984 1 66.69 179 MET A O 1
ATOM 1387 N N . ALA A 1 180 ? -42.031 -14.547 4.578 1 69.38 180 ALA A N 1
ATOM 1388 C CA . ALA A 1 180 ? -42.906 -14.516 3.402 1 69.38 180 ALA A CA 1
ATOM 1389 C C . ALA A 1 180 ? -43.844 -15.711 3.387 1 69.38 180 ALA A C 1
ATOM 1391 O O . ALA A 1 180 ? -45.031 -15.578 3.051 1 69.38 180 ALA A O 1
ATOM 1392 N N . LYS A 1 181 ? -43.406 -16.828 3.775 1 74.75 181 LYS A N 1
ATOM 1393 C CA . LYS A 1 181 ? -44.25 -18.031 3.855 1 74.75 181 LYS A CA 1
ATOM 1394 C C . LYS A 1 181 ? -45.312 -17.875 4.926 1 74.75 181 LYS A C 1
ATOM 1396 O O . LYS A 1 181 ? -46.469 -18.281 4.723 1 74.75 181 LYS A O 1
ATOM 1401 N N . ALA A 1 182 ? -44.781 -17.234 5.934 1 69.31 182 ALA A N 1
ATOM 1402 C CA . ALA A 1 182 ? -45.719 -17.062 7.043 1 69.31 182 ALA A CA 1
ATOM 1403 C C . ALA A 1 182 ? -46.812 -16.078 6.688 1 69.31 182 ALA A C 1
ATOM 1405 O O . ALA A 1 182 ? -47.969 -16.219 7.121 1 69.31 182 ALA A O 1
ATOM 1406 N N . PHE A 1 183 ? -46.438 -15.18 5.867 1 67.62 183 PHE A N 1
ATOM 1407 C CA . PHE A 1 183 ? -47.375 -14.125 5.562 1 67.62 183 PHE A CA 1
ATOM 1408 C C . PHE A 1 183 ? -48.031 -14.352 4.199 1 67.62 183 PHE A C 1
ATOM 1410 O O . PHE A 1 183 ? -48.781 -13.516 3.719 1 67.62 183 PHE A O 1
ATOM 1417 N N . LYS A 1 184 ? -47.625 -15.352 3.559 1 72.25 184 LYS A N 1
ATOM 1418 C CA . LYS A 1 184 ? -48.094 -15.672 2.217 1 72.25 184 LYS A CA 1
ATOM 1419 C C . LYS A 1 184 ? -49.625 -15.641 2.16 1 72.25 184 LYS A C 1
ATOM 1421 O O . LYS A 1 184 ? -50.219 -15.234 1.152 1 72.25 184 LYS A O 1
ATOM 1426 N N . ASN A 1 185 ? -50.219 -16.094 3.213 1 68.75 185 ASN A N 1
ATOM 1427 C CA . ASN A 1 185 ? -51.688 -16.094 3.229 1 68.75 185 ASN A CA 1
ATOM 1428 C C . ASN A 1 185 ? -52.219 -14.672 3.289 1 68.75 185 ASN A C 1
ATOM 1430 O O . ASN A 1 185 ? -53.344 -14.414 2.816 1 68.75 185 ASN A O 1
ATOM 1434 N N . ILE A 1 186 ? -51.469 -13.773 3.777 1 66.25 186 ILE A N 1
ATOM 1435 C CA . ILE A 1 186 ? -51.938 -12.391 3.924 1 66.25 186 ILE A CA 1
ATOM 1436 C C . ILE A 1 186 ? -51.438 -11.562 2.738 1 66.25 186 ILE A C 1
ATOM 1438 O O . ILE A 1 186 ? -52.156 -10.711 2.223 1 66.25 186 ILE A O 1
ATOM 1442 N N . LEU A 1 187 ? -50.25 -11.758 2.346 1 63.72 187 LEU A N 1
ATOM 1443 C CA . LEU A 1 187 ? -49.688 -11.023 1.224 1 63.72 187 LEU A CA 1
ATOM 1444 C C . LEU A 1 187 ? -49.125 -11.984 0.174 1 63.72 187 LEU A C 1
ATOM 1446 O O . LEU A 1 187 ? -47.938 -12.289 0.176 1 63.72 187 LEU A O 1
ATOM 1450 N N . PRO A 1 188 ? -49.938 -12.539 -0.673 1 61.19 188 PRO A N 1
ATOM 1451 C CA . PRO A 1 188 ? -49.594 -13.586 -1.626 1 61.19 188 PRO A CA 1
ATOM 1452 C C . PRO A 1 188 ? -48.469 -13.172 -2.574 1 61.19 188 PRO A C 1
ATOM 1454 O O . PRO A 1 188 ? -47.781 -14.023 -3.162 1 61.19 188 PRO A O 1
ATOM 1457 N N . PHE A 1 189 ? -48.406 -11.867 -2.715 1 58.41 189 PHE A N 1
ATOM 1458 C CA . PHE A 1 189 ? -47.438 -11.383 -3.686 1 58.41 189 PHE A CA 1
ATOM 1459 C C . PHE A 1 189 ? -46.031 -11.352 -3.082 1 58.41 189 PHE A C 1
ATOM 1461 O O . PHE A 1 189 ? -45.062 -11.086 -3.781 1 58.41 189 PHE A O 1
ATOM 1468 N N . MET A 1 190 ? -46.156 -11.672 -1.779 1 57.41 190 MET A N 1
ATOM 1469 C CA . MET A 1 190 ? -44.875 -11.594 -1.108 1 57.41 190 MET A CA 1
ATOM 1470 C C . MET A 1 190 ? -44.094 -12.898 -1.24 1 57.41 190 MET A C 1
ATOM 1472 O O . MET A 1 190 ? -44.531 -13.938 -0.745 1 57.41 190 MET A O 1
ATOM 1476 N N . GLY A 1 191 ? -43.125 -13.008 -2.059 1 58.94 191 GLY A N 1
ATOM 1477 C CA . GLY A 1 191 ? -42.062 -13.969 -2.105 1 58.94 191 GLY A CA 1
ATOM 1478 C C . GLY A 1 191 ? -42.281 -15.062 -3.131 1 58.94 191 GLY A C 1
ATOM 1479 O O . GLY A 1 191 ? -43.375 -15.586 -3.262 1 58.94 191 GLY A O 1
ATOM 1480 N N . ASP A 1 192 ? -41.75 -15.016 -4.312 1 62.56 192 ASP A N 1
ATOM 1481 C CA . ASP A 1 192 ? -41.656 -16.188 -5.164 1 62.56 192 ASP A CA 1
ATOM 1482 C C . ASP A 1 192 ? -40.719 -17.234 -4.559 1 62.56 192 ASP A C 1
ATOM 1484 O O . ASP A 1 192 ? -39.5 -17.031 -4.52 1 62.56 192 ASP A O 1
ATOM 1488 N N . GLU A 1 193 ? -41.344 -18.234 -3.996 1 68 193 GLU A N 1
ATOM 1489 C CA . GLU A 1 193 ? -40.625 -19.297 -3.289 1 68 193 GLU A CA 1
ATOM 1490 C C . GLU A 1 193 ? -39.562 -19.922 -4.172 1 68 193 GLU A C 1
ATOM 1492 O O . GLU A 1 193 ? -38.438 -20.203 -3.701 1 68 193 GLU A O 1
ATOM 1497 N N . GLU A 1 194 ? -39.906 -20.094 -5.426 1 68.62 194 GLU A N 1
ATOM 1498 C CA . GLU A 1 194 ? -38.938 -20.719 -6.336 1 68.62 194 GLU A CA 1
ATOM 1499 C C . GLU A 1 194 ? -37.719 -19.828 -6.555 1 68.62 194 GLU A C 1
ATOM 1501 O O . GLU A 1 194 ? -36.594 -20.312 -6.586 1 68.62 194 GLU A O 1
ATOM 1506 N N . GLU A 1 195 ? -38.031 -18.609 -6.648 1 69.81 195 GLU A N 1
ATOM 1507 C CA . GLU A 1 195 ? -36.938 -17.656 -6.848 1 69.81 195 GLU A CA 1
ATOM 1508 C C . GLU A 1 195 ? -36.062 -17.562 -5.605 1 69.81 195 GLU A C 1
ATOM 1510 O O . GLU A 1 195 ? -34.844 -17.438 -5.719 1 69.81 195 GLU A O 1
ATOM 1515 N N . GLU A 1 196 ? -36.688 -17.703 -4.539 1 70.31 196 GLU A N 1
ATOM 1516 C CA . GLU A 1 196 ? -35.969 -17.641 -3.279 1 70.31 196 GLU A CA 1
ATOM 1517 C C . GLU A 1 196 ? -35.094 -18.875 -3.088 1 70.31 196 GLU A C 1
ATOM 1519 O O . GLU A 1 196 ? -33.938 -18.766 -2.629 1 70.31 196 GLU A O 1
ATOM 1524 N N . ASP A 1 197 ? -35.625 -20 -3.475 1 73.25 197 ASP A N 1
ATOM 1525 C CA . ASP A 1 197 ? -34.875 -21.234 -3.338 1 73.25 197 ASP A CA 1
ATOM 1526 C C . ASP A 1 197 ? -33.656 -21.266 -4.273 1 73.25 197 ASP A C 1
ATOM 1528 O O . ASP A 1 197 ? -32.594 -21.75 -3.898 1 73.25 197 ASP A O 1
ATOM 1532 N N . ARG A 1 198 ? -33.875 -20.766 -5.375 1 74.56 198 ARG A N 1
ATOM 1533 C CA . ARG A 1 198 ? -32.781 -20.719 -6.34 1 74.56 198 ARG A CA 1
ATOM 1534 C C . ARG A 1 198 ? -31.656 -19.781 -5.859 1 74.56 198 ARG A C 1
ATOM 1536 O O . ARG A 1 198 ? -30.484 -20.109 -5.98 1 74.56 198 ARG A O 1
ATOM 1543 N N . ALA A 1 199 ? -32.125 -18.703 -5.363 1 71.69 199 ALA A N 1
ATOM 1544 C CA . ALA A 1 199 ? -31.141 -17.75 -4.852 1 71.69 199 ALA A CA 1
ATOM 1545 C C . ALA A 1 199 ? -30.328 -18.344 -3.697 1 71.69 199 ALA A C 1
ATOM 1547 O O . ALA A 1 199 ? -29.125 -18.156 -3.619 1 71.69 199 ALA A O 1
ATOM 1548 N N . LEU A 1 200 ? -31.016 -19.078 -2.982 1 76.81 200 LEU A N 1
ATOM 1549 C CA . LEU A 1 200 ? -30.359 -19.703 -1.84 1 76.81 200 LEU A CA 1
ATOM 1550 C C . LEU A 1 200 ? -29.375 -20.781 -2.299 1 76.81 200 LEU A C 1
ATOM 1552 O O . LEU A 1 200 ? -28.297 -20.906 -1.737 1 76.81 200 LEU A O 1
ATOM 1556 N N . GLN A 1 201 ? -29.75 -21.484 -3.297 1 79.06 201 GLN A N 1
ATOM 1557 C CA . GLN A 1 201 ? -28.891 -22.531 -3.828 1 79.06 201 GLN A CA 1
ATOM 1558 C C . GLN A 1 201 ? -27.625 -21.953 -4.449 1 79.06 201 GLN A C 1
ATOM 1560 O O . GLN A 1 201 ? -26.531 -22.484 -4.27 1 79.06 201 GLN A O 1
ATOM 1565 N N . ASP A 1 202 ? -27.797 -20.922 -5.109 1 76.56 202 ASP A N 1
ATOM 1566 C CA . ASP A 1 202 ? -26.656 -20.25 -5.727 1 76.56 202 ASP A CA 1
ATOM 1567 C C . ASP A 1 202 ? -25.672 -19.734 -4.664 1 76.56 202 ASP A C 1
ATOM 1569 O O . ASP A 1 202 ? -24.453 -19.828 -4.844 1 76.56 202 ASP A O 1
ATOM 1573 N N . MET A 1 203 ? -26.203 -19.281 -3.631 1 76.25 203 MET A N 1
ATOM 1574 C CA . MET A 1 203 ? -25.375 -18.766 -2.543 1 76.25 203 MET A CA 1
ATOM 1575 C C . MET A 1 203 ? -24.641 -19.906 -1.851 1 76.25 203 MET A C 1
ATOM 1577 O O . MET A 1 203 ? -23.469 -19.75 -1.466 1 76.25 203 MET A O 1
ATOM 1581 N N . GLU A 1 204 ? -25.328 -20.906 -1.765 1 80.75 204 GLU A N 1
ATOM 1582 C CA . GLU A 1 204 ? -24.703 -22.078 -1.154 1 80.75 204 GLU A CA 1
ATOM 1583 C C . GLU A 1 204 ? -23.578 -22.625 -2.039 1 80.75 204 GLU A C 1
ATOM 1585 O O . GLU A 1 204 ? -22.547 -23.062 -1.54 1 80.75 204 GLU A O 1
ATOM 1590 N N . ALA A 1 205 ? -23.797 -22.594 -3.275 1 79.19 205 ALA A N 1
ATOM 1591 C CA . ALA A 1 205 ? -22.781 -23.031 -4.219 1 79.19 205 ALA A CA 1
ATOM 1592 C C . ALA A 1 205 ? -21.547 -22.125 -4.156 1 79.19 205 ALA A C 1
ATOM 1594 O O . ALA A 1 205 ? -20.406 -22.609 -4.195 1 79.19 205 ALA A O 1
ATOM 1595 N N . THR A 1 206 ? -21.797 -20.953 -4.055 1 74.75 206 THR A N 1
ATOM 1596 C CA . THR A 1 206 ? -20.703 -19.984 -3.93 1 74.75 206 THR A CA 1
ATOM 1597 C C . THR A 1 206 ? -19.922 -20.219 -2.639 1 74.75 206 THR A C 1
ATOM 1599 O O . THR A 1 206 ? -18.688 -20.172 -2.635 1 74.75 206 THR A O 1
ATOM 1602 N N . LYS A 1 207 ? -20.609 -20.422 -1.669 1 77.75 207 LYS A N 1
ATOM 1603 C CA . LYS A 1 207 ? -19.984 -20.688 -0.375 1 77.75 207 LYS A CA 1
ATOM 1604 C C . LYS A 1 207 ? -19.094 -21.922 -0.436 1 77.75 207 LYS A C 1
ATOM 1606 O O . LYS A 1 207 ? -18 -21.922 0.111 1 77.75 207 LYS A O 1
ATOM 1611 N N . LYS A 1 208 ? -19.625 -22.875 -1.094 1 82.38 208 LYS A N 1
ATOM 1612 C CA . LYS A 1 208 ? -18.859 -24.109 -1.235 1 82.38 208 LYS A CA 1
ATOM 1613 C C . LYS A 1 208 ? -17.562 -23.875 -2.014 1 82.38 208 LYS A C 1
ATOM 1615 O O . LYS A 1 208 ? -16.516 -24.406 -1.662 1 82.38 208 LYS A O 1
ATOM 1620 N N . GLN A 1 209 ? -17.656 -23.141 -2.996 1 80 209 GLN A N 1
ATOM 1621 C CA . GLN A 1 209 ? -16.484 -22.812 -3.809 1 80 209 GLN A CA 1
ATOM 1622 C C . GLN A 1 209 ? -15.445 -22.031 -3.002 1 80 209 GLN A C 1
ATOM 1624 O O . GLN A 1 209 ? -14.242 -22.281 -3.125 1 80 209 GLN A O 1
ATOM 1629 N N . ILE A 1 210 ? -15.883 -21.188 -2.24 1 78 210 ILE A N 1
ATOM 1630 C CA . ILE A 1 210 ? -15.016 -20.359 -1.41 1 78 210 ILE A CA 1
ATOM 1631 C C . ILE A 1 210 ? -14.305 -21.234 -0.38 1 78 210 ILE A C 1
ATOM 1633 O O . ILE A 1 210 ? -13.102 -21.062 -0.138 1 78 210 ILE A O 1
ATOM 1637 N N . ASN A 1 211 ? -15.062 -22.109 0.132 1 82.81 211 ASN A N 1
ATOM 1638 C CA . ASN A 1 211 ? -14.484 -23 1.119 1 82.81 211 ASN A CA 1
ATOM 1639 C C . ASN A 1 211 ? -13.414 -23.906 0.497 1 82.81 211 ASN A C 1
ATOM 1641 O O . ASN A 1 211 ? -12.383 -24.172 1.113 1 82.81 211 ASN A O 1
ATOM 1645 N N . ALA A 1 212 ? -13.711 -24.297 -0.614 1 84.44 212 ALA A N 1
ATOM 1646 C CA . ALA A 1 212 ? -12.734 -25.125 -1.324 1 84.44 212 ALA A CA 1
ATOM 1647 C C . ALA A 1 212 ? -11.461 -24.328 -1.608 1 84.44 212 ALA A C 1
ATOM 1649 O O . ALA A 1 212 ? -10.352 -24.859 -1.465 1 84.44 212 ALA A O 1
ATOM 1650 N N . ALA A 1 213 ? -11.641 -23.188 -1.964 1 82.75 213 ALA A N 1
ATOM 1651 C CA . ALA A 1 213 ? -10.5 -22.312 -2.234 1 82.75 213 ALA A CA 1
ATOM 1652 C C . ALA A 1 213 ? -9.664 -22.094 -0.976 1 82.75 213 ALA A C 1
ATOM 1654 O O . ALA A 1 213 ? -8.438 -22.125 -1.029 1 82.75 213 ALA A O 1
ATOM 1655 N N . ARG A 1 214 ? -10.312 -21.891 0.037 1 83.19 214 ARG A N 1
ATOM 1656 C CA . ARG A 1 214 ? -9.633 -21.688 1.315 1 83.19 214 ARG A CA 1
ATOM 1657 C C . ARG A 1 214 ? -8.812 -22.922 1.689 1 83.19 214 ARG A C 1
ATOM 1659 O O . ARG A 1 214 ? -7.695 -22.797 2.195 1 83.19 214 ARG A O 1
ATOM 1666 N N . GLU A 1 215 ? -9.375 -24.016 1.427 1 87.69 215 GLU A N 1
ATOM 1667 C CA . GLU A 1 215 ? -8.68 -25.266 1.734 1 87.69 215 GLU A CA 1
ATOM 1668 C C . GLU A 1 215 ? -7.406 -25.406 0.906 1 87.69 215 GLU A C 1
ATOM 1670 O O . GLU A 1 215 ? -6.359 -25.797 1.428 1 87.69 215 GLU A O 1
ATOM 1675 N N . VAL A 1 216 ? -7.523 -25.094 -0.273 1 89.38 216 VAL A N 1
ATOM 1676 C CA . VAL A 1 216 ? -6.363 -25.203 -1.155 1 89.38 216 VAL A CA 1
ATOM 1677 C C . VAL A 1 216 ? -5.32 -24.156 -0.756 1 89.38 216 VAL A C 1
ATOM 1679 O O . VAL A 1 216 ? -4.125 -24.453 -0.713 1 89.38 216 VAL A O 1
ATOM 1682 N N . MET A 1 217 ? -5.715 -22.984 -0.394 1 87.88 217 MET A N 1
ATOM 1683 C CA . MET A 1 217 ? -4.816 -21.891 -0.036 1 87.88 217 MET A CA 1
ATOM 1684 C C . MET A 1 217 ? -4.09 -22.188 1.271 1 87.88 217 MET A C 1
ATOM 1686 O O . MET A 1 217 ? -2.947 -21.766 1.462 1 87.88 217 MET A O 1
ATOM 1690 N N . SER A 1 218 ? -4.766 -22.969 2.066 1 89.75 218 SER A N 1
ATOM 1691 C CA . SER A 1 218 ? -4.188 -23.234 3.381 1 89.75 218 SER A CA 1
ATOM 1692 C C . SER A 1 218 ? -3.412 -24.547 3.391 1 89.75 218 SER A C 1
ATOM 1694 O O . SER A 1 218 ? -2.773 -24.891 4.391 1 89.75 218 SER A O 1
ATOM 1696 N N . ASP A 1 219 ? -3.453 -25.266 2.305 1 92 219 ASP A N 1
ATOM 1697 C CA . ASP A 1 219 ? -2.738 -26.547 2.209 1 92 219 ASP A CA 1
ATOM 1698 C C . ASP A 1 219 ? -1.267 -26.312 1.862 1 92 219 ASP A C 1
ATOM 1700 O O . ASP A 1 219 ? -0.938 -25.953 0.73 1 92 219 ASP A O 1
ATOM 1704 N N . PRO A 1 220 ? -0.346 -26.594 2.799 1 94.12 220 PRO A N 1
ATOM 1705 C CA . PRO A 1 220 ? 1.074 -26.344 2.553 1 94.12 220 PRO A CA 1
ATOM 1706 C C . PRO A 1 220 ? 1.657 -27.234 1.466 1 94.12 220 PRO A C 1
ATOM 1708 O O . PRO A 1 220 ? 2.742 -26.969 0.946 1 94.12 220 PRO A O 1
ATOM 1711 N N . GLU A 1 221 ? 0.94 -28.234 1.094 1 94.12 221 GLU A N 1
ATOM 1712 C CA . GLU A 1 221 ? 1.413 -29.125 0.039 1 94.12 221 GLU A CA 1
ATOM 1713 C C . GLU A 1 221 ? 1.039 -28.594 -1.342 1 94.12 221 GLU A C 1
ATOM 1715 O O . GLU A 1 221 ? 1.604 -29.016 -2.352 1 94.12 221 GLU A O 1
ATOM 1720 N N . ARG A 1 222 ? 0.121 -27.656 -1.367 1 93.25 222 ARG A N 1
ATOM 1721 C CA . ARG A 1 222 ? -0.373 -27.156 -2.65 1 93.25 222 ARG A CA 1
ATOM 1722 C C . ARG A 1 222 ? -0.056 -25.688 -2.83 1 93.25 222 ARG A C 1
ATOM 1724 O O . ARG A 1 222 ? 0.088 -25.203 -3.957 1 93.25 222 ARG A O 1
ATOM 1731 N N . THR A 1 223 ? 0.015 -25.016 -1.712 1 93.31 223 THR A N 1
ATOM 1732 C CA . THR A 1 223 ? 0.148 -23.578 -1.799 1 93.31 223 THR A CA 1
ATOM 1733 C C . THR A 1 223 ? 1.258 -23.078 -0.877 1 93.31 223 THR A C 1
ATOM 1735 O O . THR A 1 223 ? 1.37 -23.516 0.266 1 93.31 223 THR A O 1
ATOM 1738 N N . SER A 1 224 ? 2.084 -22.234 -1.371 1 94.56 224 SER A N 1
ATOM 1739 C CA . SER A 1 224 ? 3.105 -21.594 -0.548 1 94.56 224 SER A CA 1
ATOM 1740 C C . SER A 1 224 ? 3.305 -20.141 -0.946 1 94.56 224 SER A C 1
ATOM 1742 O O . SER A 1 224 ? 2.992 -19.75 -2.074 1 94.56 224 SER A O 1
ATOM 1744 N N . PHE A 1 225 ? 3.725 -19.344 0.008 1 93.62 225 PHE A N 1
ATOM 1745 C CA . PHE A 1 225 ? 4.004 -17.922 -0.183 1 93.62 225 PHE A CA 1
ATOM 1746 C C . PHE A 1 225 ? 5.5 -17.656 -0.09 1 93.62 225 PHE A C 1
ATOM 1748 O O . PHE A 1 225 ? 6.176 -18.156 0.813 1 93.62 225 PHE A O 1
ATOM 1755 N N . LYS A 1 226 ? 5.992 -17 -1.086 1 96.5 226 LYS A N 1
ATOM 1756 C CA . LYS A 1 226 ? 7.367 -16.516 -1.07 1 96.5 226 LYS A CA 1
ATOM 1757 C C . LYS A 1 226 ? 7.41 -15 -0.879 1 96.5 226 LYS A C 1
ATOM 1759 O O . LYS A 1 226 ? 6.871 -14.25 -1.696 1 96.5 226 LYS A O 1
ATOM 1764 N N . MET A 1 227 ? 8.086 -14.594 0.158 1 96.12 227 MET A N 1
ATOM 1765 C CA . MET A 1 227 ? 8.172 -13.172 0.481 1 96.12 227 MET A CA 1
ATOM 1766 C C . MET A 1 227 ? 9.398 -12.539 -0.16 1 96.12 227 MET A C 1
ATOM 1768 O O . MET A 1 227 ? 10.516 -13.047 -0.006 1 96.12 227 MET A O 1
ATOM 1772 N N . VAL A 1 228 ? 9.148 -11.5 -0.921 1 96.94 228 VAL A N 1
ATOM 1773 C CA . VAL A 1 228 ? 10.258 -10.727 -1.466 1 96.94 228 VAL A CA 1
ATOM 1774 C C . VAL A 1 228 ? 10.492 -9.484 -0.608 1 96.94 228 VAL A C 1
ATOM 1776 O O . VAL A 1 228 ? 9.562 -8.727 -0.337 1 96.94 228 VAL A O 1
ATOM 1779 N N . VAL A 1 229 ? 11.734 -9.32 -0.148 1 96.81 229 VAL A N 1
ATOM 1780 C CA . VAL A 1 229 ? 12.117 -8.211 0.716 1 96.81 229 VAL A CA 1
ATOM 1781 C C . VAL A 1 229 ? 13.391 -7.555 0.185 1 96.81 229 VAL A C 1
ATOM 1783 O O . VAL A 1 229 ? 14.188 -8.203 -0.507 1 96.81 229 VAL A O 1
ATOM 1786 N N . ILE A 1 230 ? 13.508 -6.297 0.365 1 96.12 230 ILE A N 1
ATOM 1787 C CA . ILE A 1 230 ? 14.789 -5.641 0.127 1 96.12 230 ILE A CA 1
ATOM 1788 C C . ILE A 1 230 ? 15.391 -5.18 1.454 1 96.12 230 ILE A C 1
ATOM 1790 O O . ILE A 1 230 ? 14.664 -4.992 2.436 1 96.12 230 ILE A O 1
ATOM 1794 N N . PRO A 1 231 ? 16.672 -5.047 1.521 1 95.56 231 PRO A N 1
ATOM 1795 C CA . PRO A 1 231 ? 17.312 -4.711 2.795 1 95.56 231 PRO A CA 1
ATOM 1796 C C . PRO A 1 231 ? 17.156 -3.24 3.168 1 95.56 231 PRO A C 1
ATOM 1798 O O . PRO A 1 231 ? 18.141 -2.516 3.281 1 95.56 231 PRO A O 1
ATOM 1801 N N . GLU A 1 232 ? 15.961 -2.9 3.381 1 91 232 GLU A N 1
ATOM 1802 C CA . GLU A 1 232 ? 15.531 -1.581 3.842 1 91 232 GLU A CA 1
ATOM 1803 C C . GLU A 1 232 ? 14.539 -1.693 4.996 1 91 232 GLU A C 1
ATOM 1805 O O . GLU A 1 232 ? 13.75 -2.635 5.051 1 91 232 GLU A O 1
ATOM 1810 N N . GLU A 1 233 ? 14.57 -0.72 5.797 1 85.94 233 GLU A N 1
ATOM 1811 C CA . GLU A 1 233 ? 13.812 -0.765 7.047 1 85.94 233 GLU A CA 1
ATOM 1812 C C . GLU A 1 233 ? 12.328 -0.961 6.781 1 85.94 233 GLU A C 1
ATOM 1814 O O . GLU A 1 233 ? 11.703 -1.862 7.348 1 85.94 233 GLU A O 1
ATOM 1819 N N . MET A 1 234 ? 11.766 -0.151 5.906 1 83.69 234 MET A N 1
ATOM 1820 C CA . MET A 1 234 ? 10.328 -0.215 5.664 1 83.69 234 MET A CA 1
ATOM 1821 C C . MET A 1 234 ? 9.945 -1.544 5.023 1 83.69 234 MET A C 1
ATOM 1823 O O . MET A 1 234 ? 8.875 -2.088 5.305 1 83.69 234 MET A O 1
ATOM 1827 N N . SER A 1 235 ? 10.766 -2.01 4.18 1 90.75 235 SER A N 1
ATOM 1828 C CA . SER A 1 235 ? 10.508 -3.299 3.547 1 90.75 235 SER A CA 1
ATOM 1829 C C . SER A 1 235 ? 10.477 -4.422 4.578 1 90.75 235 SER A C 1
ATOM 1831 O O . SER A 1 235 ? 9.594 -5.277 4.543 1 90.75 235 SER A O 1
ATOM 1833 N N . ILE A 1 236 ? 11.414 -4.391 5.504 1 92.56 236 ILE A N 1
ATOM 1834 C CA . ILE A 1 236 ? 11.5 -5.406 6.543 1 92.56 236 ILE A CA 1
ATOM 1835 C C . ILE A 1 236 ? 10.266 -5.336 7.441 1 92.56 236 ILE A C 1
ATOM 1837 O O . ILE A 1 236 ? 9.633 -6.355 7.719 1 92.56 236 ILE A O 1
ATOM 1841 N N . TYR A 1 237 ? 9.914 -4.18 7.789 1 85.56 237 TYR A N 1
ATOM 1842 C CA . TYR A 1 237 ? 8.758 -3.967 8.656 1 85.56 237 TYR A CA 1
ATOM 1843 C C . TYR A 1 237 ? 7.48 -4.477 8 1 85.56 237 TYR A C 1
ATOM 1845 O O . TYR A 1 237 ? 6.695 -5.195 8.625 1 85.56 237 TYR A O 1
ATOM 1853 N N . GLU A 1 238 ? 7.281 -4.102 6.793 1 84.31 238 GLU A N 1
ATOM 1854 C CA . GLU A 1 238 ? 6.074 -4.508 6.078 1 84.31 238 GLU A CA 1
ATOM 1855 C C . GLU A 1 238 ? 6.039 -6.02 5.871 1 84.31 238 GLU A C 1
ATOM 1857 O O . GLU A 1 238 ? 4.965 -6.629 5.906 1 84.31 238 GLU A O 1
ATOM 1862 N N . SER A 1 239 ? 7.195 -6.574 5.66 1 91.31 239 SER A N 1
ATOM 1863 C CA . SER A 1 239 ? 7.266 -8.016 5.465 1 91.31 239 SER A CA 1
ATOM 1864 C C . SER A 1 239 ? 6.941 -8.766 6.75 1 91.31 239 SER A C 1
ATOM 1866 O O . SER A 1 239 ? 6.281 -9.805 6.719 1 91.31 239 SER A O 1
ATOM 1868 N N . GLU A 1 240 ? 7.383 -8.25 7.84 1 89.75 240 GLU A N 1
ATOM 1869 C CA . GLU A 1 240 ? 7.066 -8.852 9.133 1 89.75 240 GLU A CA 1
ATOM 1870 C C . GLU A 1 240 ? 5.562 -8.867 9.383 1 89.75 240 GLU A C 1
ATOM 1872 O O . GLU A 1 240 ? 5.008 -9.875 9.828 1 89.75 240 GLU A O 1
ATOM 1877 N N . ARG A 1 241 ? 4.961 -7.797 9.078 1 81.25 241 ARG A N 1
ATOM 1878 C CA . ARG A 1 241 ? 3.518 -7.684 9.242 1 81.25 241 ARG A CA 1
ATOM 1879 C C . ARG A 1 241 ? 2.781 -8.633 8.305 1 81.25 241 ARG A C 1
ATOM 1881 O O . ARG A 1 241 ? 1.786 -9.25 8.688 1 81.25 241 ARG A O 1
ATOM 1888 N N . ALA A 1 242 ? 3.264 -8.672 7.141 1 85.81 242 ALA A N 1
ATOM 1889 C CA . ALA A 1 242 ? 2.658 -9.57 6.16 1 85.81 242 ALA A CA 1
ATOM 1890 C C . ALA A 1 242 ? 2.77 -11.023 6.605 1 85.81 242 ALA A C 1
ATOM 1892 O O . ALA A 1 242 ? 1.819 -11.797 6.457 1 85.81 242 ALA A O 1
ATOM 1893 N N . MET A 1 243 ? 3.893 -11.375 7.172 1 90.12 243 MET A N 1
ATOM 1894 C CA . MET A 1 243 ? 4.109 -12.734 7.641 1 90.12 243 MET A CA 1
ATOM 1895 C C . MET A 1 243 ? 3.133 -13.094 8.758 1 90.12 243 MET A C 1
ATOM 1897 O O . MET A 1 243 ? 2.602 -14.203 8.797 1 90.12 243 MET A O 1
ATOM 1901 N N . LYS A 1 244 ? 2.883 -12.164 9.594 1 84.56 244 LYS A N 1
ATOM 1902 C CA . LYS A 1 244 ? 1.922 -12.375 10.672 1 84.56 244 LYS A CA 1
ATOM 1903 C C . LYS A 1 244 ? 0.51 -12.555 10.125 1 84.56 244 LYS A C 1
ATOM 1905 O O . LYS A 1 244 ? -0.246 -13.398 10.609 1 84.56 244 LYS A O 1
ATOM 1910 N N . ALA A 1 245 ? 0.217 -11.766 9.156 1 79.62 245 ALA A N 1
ATOM 1911 C CA . ALA A 1 245 ? -1.096 -11.875 8.523 1 79.62 245 ALA A CA 1
ATOM 1912 C C . ALA A 1 245 ? -1.258 -13.219 7.824 1 79.62 245 ALA A C 1
ATOM 1914 O O . ALA A 1 245 ? -2.32 -13.844 7.898 1 79.62 245 ALA A O 1
ATOM 1915 N N . LEU A 1 246 ? -0.235 -13.633 7.129 1 87.38 246 LEU A N 1
ATOM 1916 C CA . LEU A 1 246 ? -0.264 -14.93 6.461 1 87.38 246 LEU A CA 1
ATOM 1917 C C . LEU A 1 246 ? -0.512 -16.047 7.465 1 87.38 246 LEU A C 1
ATOM 1919 O O . LEU A 1 246 ? -1.295 -16.969 7.195 1 87.38 246 LEU A O 1
ATOM 1923 N N . GLU A 1 247 ? 0.104 -15.961 8.57 1 87.44 247 GLU A N 1
ATOM 1924 C CA . GLU A 1 247 ? -0.086 -16.953 9.625 1 87.44 247 GLU A CA 1
ATOM 1925 C C . GLU A 1 247 ? -1.521 -16.938 10.141 1 87.44 247 GLU A C 1
ATOM 1927 O O . GLU A 1 247 ? -2.113 -18 10.375 1 87.44 247 GLU A O 1
ATOM 1932 N N . LYS A 1 248 ? -1.991 -15.781 10.281 1 80.06 248 LYS A N 1
ATOM 1933 C CA . LYS A 1 248 ? -3.361 -15.625 10.758 1 80.06 248 LYS A CA 1
ATOM 1934 C C . LYS A 1 248 ? -4.355 -16.312 9.828 1 80.06 248 LYS A C 1
ATOM 1936 O O . LYS A 1 248 ? -5.352 -16.875 10.273 1 80.06 248 LYS A O 1
ATOM 1941 N N . TYR A 1 249 ? -4.051 -16.281 8.586 1 78 249 TYR A N 1
ATOM 1942 C CA . TYR A 1 249 ? -4.969 -16.859 7.602 1 78 249 TYR A CA 1
ATOM 1943 C C . TYR A 1 249 ? -4.516 -18.25 7.184 1 78 249 TYR A C 1
ATOM 1945 O O . TYR A 1 249 ? -5.008 -18.797 6.188 1 78 249 TYR A O 1
ATOM 1953 N N . SER A 1 250 ? -3.529 -18.734 7.793 1 86.44 250 SER A N 1
ATOM 1954 C CA . SER A 1 250 ? -3.041 -20.109 7.633 1 86.44 250 SER A CA 1
ATOM 1955 C C . SER A 1 250 ? -2.449 -20.328 6.246 1 86.44 250 SER A C 1
ATOM 1957 O O . SER A 1 250 ? -2.648 -21.375 5.637 1 86.44 250 SER A O 1
ATOM 1959 N N . ILE A 1 251 ? -1.901 -19.344 5.762 1 88.38 251 ILE A N 1
ATOM 1960 C CA . ILE A 1 251 ? -1.163 -19.484 4.512 1 88.38 251 ILE A CA 1
ATOM 1961 C C . ILE A 1 251 ? 0.312 -19.75 4.809 1 88.38 251 ILE A C 1
ATOM 1963 O O . ILE A 1 251 ? 0.956 -18.969 5.52 1 88.38 251 ILE A O 1
ATOM 1967 N N . HIS A 1 252 ? 0.777 -20.75 4.219 1 93.06 252 HIS A N 1
ATOM 1968 C CA . HIS A 1 252 ? 2.131 -21.188 4.523 1 93.06 252 HIS A CA 1
ATOM 1969 C C . HIS A 1 252 ? 3.168 -20.359 3.771 1 93.06 252 HIS A C 1
ATOM 1971 O O . HIS A 1 252 ? 3.152 -20.312 2.541 1 93.06 252 HIS A O 1
ATOM 1977 N N . ALA A 1 253 ? 3.98 -19.672 4.504 1 94.31 253 ALA A N 1
ATOM 1978 C CA . ALA A 1 253 ? 5.133 -18.969 3.941 1 94.31 253 ALA A CA 1
ATOM 1979 C C . ALA A 1 253 ? 6.434 -19.688 4.289 1 94.31 253 ALA A C 1
ATOM 1981 O O . ALA A 1 253 ? 6.766 -19.844 5.465 1 94.31 253 ALA A O 1
ATOM 1982 N N . ASP A 1 254 ? 7.156 -20.031 3.279 1 94.81 254 ASP A N 1
ATOM 1983 C CA . ASP A 1 254 ? 8.297 -20.891 3.59 1 94.81 254 ASP A CA 1
ATOM 1984 C C . ASP A 1 254 ? 9.602 -20.281 3.07 1 94.81 254 ASP A C 1
ATOM 1986 O O . ASP A 1 254 ? 10.688 -20.734 3.41 1 94.81 254 ASP A O 1
ATOM 1990 N N . GLY A 1 255 ? 9.484 -19.281 2.285 1 96.5 255 GLY A N 1
ATOM 1991 C CA . GLY A 1 255 ? 10.688 -18.703 1.7 1 96.5 255 GLY A CA 1
ATOM 1992 C C . GLY A 1 255 ? 10.688 -17.188 1.706 1 96.5 255 GLY A C 1
ATOM 1993 O O . GLY A 1 255 ? 9.633 -16.562 1.541 1 96.5 255 GLY A O 1
ATOM 1994 N N . VAL A 1 256 ? 11.93 -16.641 1.904 1 97.75 256 VAL A N 1
ATOM 1995 C CA . VAL A 1 256 ? 12.156 -15.203 1.808 1 97.75 256 VAL A CA 1
ATOM 1996 C C . VAL A 1 256 ? 13.258 -14.922 0.792 1 97.75 256 VAL A C 1
ATOM 1998 O O . VAL A 1 256 ? 14.344 -15.508 0.865 1 97.75 256 VAL A O 1
ATOM 2001 N N . ILE A 1 257 ? 12.93 -14.133 -0.172 1 98 257 ILE A N 1
ATOM 2002 C CA . ILE A 1 257 ? 13.906 -13.719 -1.168 1 98 257 ILE A CA 1
ATOM 2003 C C . ILE A 1 257 ? 14.328 -12.273 -0.909 1 98 257 ILE A C 1
ATOM 2005 O O . ILE A 1 257 ? 13.516 -11.352 -1.037 1 98 257 ILE A O 1
ATOM 2009 N N . VAL A 1 258 ? 15.594 -12.078 -0.522 1 97.88 258 VAL A N 1
ATOM 2010 C CA . VAL A 1 258 ? 16.125 -10.734 -0.352 1 97.88 258 VAL A CA 1
ATOM 2011 C C . VAL A 1 258 ? 16.688 -10.227 -1.681 1 97.88 258 VAL A C 1
ATOM 2013 O O . VAL A 1 258 ? 17.766 -10.641 -2.107 1 97.88 258 VAL A O 1
ATOM 2016 N N . ASN A 1 259 ? 15.906 -9.305 -2.285 1 96.94 259 ASN A N 1
ATOM 2017 C CA . ASN A 1 259 ? 16.25 -8.773 -3.602 1 96.94 259 ASN A CA 1
ATOM 2018 C C . ASN A 1 259 ? 17.016 -7.457 -3.496 1 96.94 259 ASN A C 1
ATOM 2020 O O . ASN A 1 259 ? 17.062 -6.844 -2.428 1 96.94 259 ASN A O 1
ATOM 2024 N N . GLN A 1 260 ? 17.719 -7.09 -4.566 1 94.81 260 GLN A N 1
ATOM 2025 C CA . GLN A 1 260 ? 18.406 -5.816 -4.715 1 94.81 260 GLN A CA 1
ATOM 2026 C C . GLN A 1 260 ? 19.547 -5.684 -3.705 1 94.81 260 GLN A C 1
ATOM 2028 O O . GLN A 1 260 ? 19.719 -4.625 -3.098 1 94.81 260 GLN A O 1
ATOM 2033 N N . VAL A 1 261 ? 20.219 -6.738 -3.451 1 94.62 261 VAL A N 1
ATOM 2034 C CA . VAL A 1 261 ? 21.391 -6.707 -2.584 1 94.62 261 VAL A CA 1
ATOM 2035 C C . VAL A 1 261 ? 22.578 -6.121 -3.344 1 94.62 261 VAL A C 1
ATOM 2037 O O . VAL A 1 261 ? 22.906 -6.57 -4.445 1 94.62 261 VAL A O 1
ATOM 2040 N N . LEU A 1 262 ? 23.203 -5.094 -2.775 1 90.38 262 LEU A N 1
ATOM 2041 C CA . LEU A 1 262 ? 24.328 -4.457 -3.428 1 90.38 262 LEU A CA 1
ATOM 2042 C C . LEU A 1 262 ? 25.5 -5.434 -3.572 1 90.38 262 LEU A C 1
ATOM 2044 O O . LEU A 1 262 ? 25.859 -6.121 -2.615 1 90.38 262 LEU A O 1
ATOM 2048 N N . PRO A 1 263 ? 26.016 -5.445 -4.77 1 84.56 263 PRO A N 1
ATOM 2049 C CA . PRO A 1 263 ? 27.156 -6.355 -4.98 1 84.56 263 PRO A CA 1
ATOM 2050 C C . PRO A 1 263 ? 28.391 -5.941 -4.203 1 84.56 263 PRO A C 1
ATOM 2052 O O . PRO A 1 263 ? 28.547 -4.77 -3.85 1 84.56 263 PRO A O 1
ATOM 2055 N N . GLU A 1 264 ? 29.25 -6.859 -3.816 1 77.31 264 GLU A N 1
ATOM 2056 C CA . GLU A 1 264 ? 30.453 -6.617 -3.037 1 77.31 264 GLU A CA 1
ATOM 2057 C C . GLU A 1 264 ? 31.516 -5.891 -3.871 1 77.31 264 GLU A C 1
ATOM 2059 O O . GLU A 1 264 ? 32.281 -5.082 -3.344 1 77.31 264 GLU A O 1
ATOM 2064 N N . GLU A 1 265 ? 31.625 -6 -5.109 1 64.81 265 GLU A N 1
ATOM 2065 C CA . GLU A 1 265 ? 32.781 -5.645 -5.906 1 64.81 265 GLU A CA 1
ATOM 2066 C C . GLU A 1 265 ? 32.781 -4.164 -6.281 1 64.81 265 GLU A C 1
ATOM 2068 O O . GLU A 1 265 ? 32.375 -3.809 -7.395 1 64.81 265 GLU A O 1
ATOM 2073 N N . SER A 1 266 ? 32.844 -3.291 -5.109 1 63.69 266 SER A N 1
ATOM 2074 C CA . SER A 1 266 ? 33 -1.979 -5.73 1 63.69 266 SER A CA 1
ATOM 2075 C C . SER A 1 266 ? 34.031 -1.129 -4.996 1 63.69 266 SER A C 1
ATOM 2077 O O . SER A 1 266 ? 34.188 -1.271 -3.783 1 63.69 266 SER A O 1
ATOM 2079 N N . ASP A 1 267 ? 35 -0.634 -5.578 1 70.88 267 ASP A N 1
ATOM 2080 C CA . ASP A 1 267 ? 35.875 0.397 -5.043 1 70.88 267 ASP A CA 1
ATOM 2081 C C . ASP A 1 267 ? 35.156 1.716 -4.855 1 70.88 267 ASP A C 1
ATOM 2083 O O . ASP A 1 267 ? 35.75 2.76 -4.645 1 70.88 267 ASP A O 1
ATOM 2087 N N . CYS A 1 268 ? 34 1.562 -4.828 1 81.25 268 CYS A N 1
ATOM 2088 C CA . CYS A 1 268 ? 33.156 2.75 -4.711 1 81.25 268 CYS A CA 1
ATOM 2089 C C . CYS A 1 268 ? 32.812 3.02 -3.252 1 81.25 268 CYS A C 1
ATOM 2091 O O . CYS A 1 268 ? 32.156 2.197 -2.607 1 81.25 268 CYS A O 1
ATOM 2093 N N . GLU A 1 269 ? 33.281 4.238 -2.744 1 81.38 269 GLU A N 1
ATOM 2094 C CA . GLU A 1 269 ? 33.031 4.605 -1.351 1 81.38 269 GLU A CA 1
ATOM 2095 C C . GLU A 1 269 ? 31.547 4.691 -1.045 1 81.38 269 GLU A C 1
ATOM 2097 O O . GLU A 1 269 ? 31.109 4.262 0.02 1 81.38 269 GLU A O 1
ATOM 2102 N N . PHE A 1 270 ? 30.953 5.211 -1.931 1 84.5 270 PHE A N 1
ATOM 2103 C CA . PHE A 1 270 ? 29.5 5.324 -1.765 1 84.5 270 PHE A CA 1
ATOM 2104 C C . PHE A 1 270 ? 28.859 3.947 -1.683 1 84.5 270 PHE A C 1
ATOM 2106 O O . PHE A 1 270 ? 28.062 3.682 -0.78 1 84.5 270 PHE A O 1
ATOM 2113 N N . CYS A 1 271 ? 29.234 3.102 -2.549 1 85.75 271 CYS A N 1
ATOM 2114 C CA . CYS A 1 271 ? 28.703 1.746 -2.59 1 85.75 271 CYS A CA 1
ATOM 2115 C C . CYS A 1 271 ? 29.047 0.986 -1.312 1 85.75 271 CYS A C 1
ATOM 2117 O O . CYS A 1 271 ? 28.203 0.259 -0.775 1 85.75 271 CYS A O 1
ATOM 2119 N N . ASN A 1 272 ? 30.219 1.266 -0.879 1 86.69 272 ASN A N 1
ATOM 2120 C CA . ASN A 1 272 ? 30.656 0.582 0.333 1 86.69 272 ASN A CA 1
ATOM 2121 C C . ASN A 1 272 ? 29.859 1.044 1.554 1 86.69 272 ASN A C 1
ATOM 2123 O O . ASN A 1 272 ? 29.5 0.233 2.404 1 86.69 272 ASN A O 1
ATOM 2127 N N . ALA A 1 273 ? 29.688 2.289 1.597 1 86.19 273 ALA A N 1
ATOM 2128 C CA . ALA A 1 273 ? 28.906 2.836 2.705 1 86.19 273 ALA A CA 1
ATOM 2129 C C . ALA A 1 273 ? 27.484 2.291 2.695 1 86.19 273 ALA A C 1
ATOM 2131 O O . ALA A 1 273 ? 26.969 1.884 3.736 1 86.19 273 ALA A O 1
ATOM 2132 N N . ARG A 1 274 ? 26.922 2.287 1.532 1 87.88 274 ARG A N 1
ATOM 2133 C CA . ARG A 1 274 ? 25.562 1.779 1.388 1 87.88 274 ARG A CA 1
ATOM 2134 C C . ARG A 1 274 ? 25.5 0.288 1.699 1 87.88 274 ARG A C 1
ATOM 2136 O O . ARG A 1 274 ? 24.531 -0.188 2.289 1 87.88 274 ARG A O 1
ATOM 2143 N N . ARG A 1 275 ? 26.516 -0.371 1.338 1 89.5 275 ARG A N 1
ATOM 2144 C CA . ARG A 1 275 ? 26.562 -1.805 1.603 1 89.5 275 ARG A CA 1
ATOM 2145 C C . ARG A 1 275 ? 26.625 -2.084 3.1 1 89.5 275 ARG A C 1
ATOM 2147 O O . ARG A 1 275 ? 26.016 -3.041 3.584 1 89.5 275 ARG A O 1
ATOM 2154 N N . LYS A 1 276 ? 27.359 -1.318 3.754 1 90 276 LYS A N 1
ATOM 2155 C CA . LYS A 1 276 ? 27.453 -1.48 5.203 1 90 276 LYS A CA 1
ATOM 2156 C C . LYS A 1 276 ? 26.094 -1.323 5.859 1 90 276 LYS A C 1
ATOM 2158 O O . LYS A 1 276 ? 25.734 -2.094 6.75 1 90 276 LYS A O 1
ATOM 2163 N N . LEU A 1 277 ? 25.391 -0.352 5.395 1 89.69 277 LEU A N 1
ATOM 2164 C CA . LEU A 1 277 ? 24.031 -0.159 5.895 1 89.69 277 LEU A CA 1
ATOM 2165 C C . LEU A 1 277 ? 23.156 -1.371 5.586 1 89.69 277 LEU A C 1
ATOM 2167 O O . LEU A 1 277 ? 22.391 -1.824 6.438 1 89.69 277 LEU A O 1
ATOM 2171 N N . GLN A 1 278 ? 23.328 -1.908 4.422 1 92.75 278 GLN A N 1
ATOM 2172 C CA . GLN A 1 278 ? 22.531 -3.051 4.004 1 92.75 278 GLN A CA 1
ATOM 2173 C C . GLN A 1 278 ? 22.875 -4.297 4.809 1 92.75 278 GLN A C 1
ATOM 2175 O O . GLN A 1 278 ? 22.016 -5.148 5.055 1 92.75 278 GLN A O 1
ATOM 2180 N N . GLN A 1 279 ? 24.141 -4.395 5.172 1 93.5 279 GLN A N 1
ATOM 2181 C CA . GLN A 1 279 ? 24.578 -5.562 5.926 1 93.5 279 GLN A CA 1
ATOM 2182 C C . GLN A 1 279 ? 23.859 -5.652 7.27 1 93.5 279 GLN A C 1
ATOM 2184 O O . GLN A 1 279 ? 23.5 -6.742 7.715 1 93.5 279 GLN A O 1
ATOM 2189 N N . GLU A 1 280 ? 23.688 -4.547 7.812 1 94.25 280 GLU A N 1
ATOM 2190 C CA . GLU A 1 280 ? 22.953 -4.52 9.062 1 94.25 280 GLU A CA 1
ATOM 2191 C C . GLU A 1 280 ? 21.5 -4.961 8.852 1 94.25 280 GLU A C 1
ATOM 2193 O O . GLU A 1 280 ? 20.938 -5.688 9.68 1 94.25 280 GLU A O 1
ATOM 2198 N N . ARG A 1 281 ? 20.953 -4.508 7.785 1 95.12 281 ARG A N 1
ATOM 2199 C CA . ARG A 1 281 ? 19.578 -4.867 7.457 1 95.12 281 ARG A CA 1
ATOM 2200 C C . ARG A 1 281 ? 19.469 -6.344 7.102 1 95.12 281 ARG A C 1
ATOM 2202 O O . ARG A 1 281 ? 18.484 -7 7.434 1 95.12 281 ARG A O 1
ATOM 2209 N N . LEU A 1 282 ? 20.484 -6.828 6.434 1 96.38 282 LEU A N 1
ATOM 2210 C CA . LEU A 1 282 ? 20.531 -8.242 6.09 1 96.38 282 LEU A CA 1
ATOM 2211 C C . LEU A 1 282 ? 20.562 -9.109 7.348 1 96.38 282 LEU A C 1
ATOM 2213 O O . LEU A 1 282 ? 19.891 -10.141 7.414 1 96.38 282 LEU A O 1
ATOM 2217 N N . LYS A 1 283 ? 21.312 -8.68 8.281 1 96.44 283 LYS A N 1
ATOM 2218 C CA . LYS A 1 283 ? 21.375 -9.391 9.562 1 96.44 283 LYS A CA 1
ATOM 2219 C C . LYS A 1 283 ? 20 -9.398 10.234 1 96.44 283 LYS A C 1
ATOM 2221 O O . LYS A 1 283 ? 19.562 -10.43 10.75 1 96.44 283 LYS A O 1
ATOM 2226 N N . GLN A 1 284 ? 19.359 -8.289 10.172 1 95.88 284 GLN A N 1
ATOM 2227 C CA . GLN A 1 284 ? 18.016 -8.18 10.742 1 95.88 284 GLN A CA 1
ATOM 2228 C C . GLN A 1 284 ? 17.047 -9.133 10.055 1 95.88 284 GLN A C 1
ATOM 2230 O O . GLN A 1 284 ? 16.234 -9.781 10.711 1 95.88 284 GLN A O 1
ATOM 2235 N N . ILE A 1 285 ? 17.125 -9.195 8.781 1 97.12 285 ILE A N 1
ATOM 2236 C CA . ILE A 1 285 ? 16.25 -10.062 7.996 1 97.12 285 ILE A CA 1
ATOM 2237 C C . ILE A 1 285 ? 16.484 -11.516 8.391 1 97.12 285 ILE A C 1
ATOM 2239 O O . ILE A 1 285 ? 15.523 -12.258 8.625 1 97.12 285 ILE A O 1
ATOM 2243 N N . ARG A 1 286 ? 17.703 -11.93 8.531 1 96.12 286 ARG A N 1
ATOM 2244 C CA . ARG A 1 286 ? 18.031 -13.297 8.891 1 96.12 286 ARG A CA 1
ATOM 2245 C C . ARG A 1 286 ? 17.531 -13.641 10.289 1 96.12 286 ARG A C 1
ATOM 2247 O O . ARG A 1 286 ? 17.109 -14.766 10.547 1 96.12 286 ARG A O 1
ATOM 2254 N N . GLU A 1 287 ? 17.594 -12.68 11.102 1 96.06 287 GLU A N 1
ATOM 2255 C CA . GLU A 1 287 ? 17.125 -12.883 12.469 1 96.06 287 GLU A CA 1
ATOM 2256 C C . GLU A 1 287 ? 15.602 -12.969 12.531 1 96.06 287 GLU A C 1
ATOM 2258 O O . GLU A 1 287 ? 15.047 -13.883 13.156 1 96.06 287 GLU A O 1
ATOM 2263 N N . LYS A 1 288 ? 14.984 -12.07 11.891 1 95.12 288 LYS A N 1
ATOM 2264 C CA . LYS A 1 288 ? 13.523 -11.977 11.945 1 95.12 288 LYS A CA 1
ATOM 2265 C C . LYS A 1 288 ? 12.875 -13.156 11.227 1 95.12 288 LYS A C 1
ATOM 2267 O O . LYS A 1 288 ? 11.805 -13.625 11.633 1 95.12 288 LYS A O 1
ATOM 2272 N N . PHE A 1 289 ? 13.531 -13.562 10.18 1 96.19 289 PHE A N 1
ATOM 2273 C CA . PHE A 1 289 ? 12.953 -14.633 9.375 1 96.19 289 PHE A CA 1
ATOM 2274 C C . PHE A 1 289 ? 13.812 -15.891 9.453 1 96.19 289 PHE A C 1
ATOM 2276 O O . PHE A 1 289 ? 14.016 -16.578 8.453 1 96.19 289 PHE A O 1
ATOM 2283 N N . SER A 1 290 ? 14.242 -16.203 10.586 1 93.25 290 SER A N 1
ATOM 2284 C CA . SER A 1 290 ? 15.188 -17.297 10.82 1 93.25 290 SER A CA 1
ATOM 2285 C C . SER A 1 290 ? 14.547 -18.656 10.555 1 93.25 290 SER A C 1
ATOM 2287 O O . SER A 1 290 ? 15.25 -19.625 10.25 1 93.25 290 SER A O 1
ATOM 2289 N N . ASP A 1 291 ? 13.266 -18.719 10.633 1 93.81 291 ASP A N 1
ATOM 2290 C CA . ASP A 1 291 ? 12.578 -20 10.445 1 93.81 291 ASP A CA 1
ATOM 2291 C C . ASP A 1 291 ? 12.242 -20.234 8.969 1 93.81 291 ASP A C 1
ATOM 2293 O O . ASP A 1 291 ? 11.633 -21.234 8.617 1 93.81 291 ASP A O 1
ATOM 2297 N N . LYS A 1 292 ? 12.648 -19.359 8.164 1 95.5 292 LYS A N 1
ATOM 2298 C CA . LYS A 1 292 ? 12.406 -19.469 6.727 1 95.5 292 LYS A CA 1
ATOM 2299 C C . LYS A 1 292 ? 13.711 -19.688 5.965 1 95.5 292 LYS A C 1
ATOM 2301 O O . LYS A 1 292 ? 14.797 -19.438 6.488 1 95.5 292 LYS A O 1
ATOM 2306 N N . VAL A 1 293 ? 13.578 -20.266 4.766 1 96 293 VAL A N 1
ATOM 2307 C CA . VAL A 1 293 ? 14.727 -20.328 3.863 1 96 293 VAL A CA 1
ATOM 2308 C C . VAL A 1 293 ? 14.93 -18.969 3.201 1 96 293 VAL A C 1
ATOM 2310 O O . VAL A 1 293 ? 14.008 -18.422 2.592 1 96 293 VAL A O 1
ATOM 2313 N N . VAL A 1 294 ? 16.156 -18.438 3.365 1 96 294 VAL A N 1
ATOM 2314 C CA . VAL A 1 294 ? 16.438 -17.109 2.846 1 96 294 VAL A CA 1
ATOM 2315 C C . VAL A 1 294 ? 17.406 -17.203 1.662 1 96 294 VAL A C 1
ATOM 2317 O O . VAL A 1 294 ? 18.438 -17.875 1.745 1 96 294 VAL A O 1
ATOM 2320 N N . ALA A 1 295 ? 17 -16.625 0.55 1 96.38 295 ALA A N 1
ATOM 2321 C CA . ALA A 1 295 ? 17.859 -16.484 -0.62 1 96.38 295 ALA A CA 1
ATOM 2322 C C . ALA A 1 295 ? 18.109 -15.023 -0.959 1 96.38 295 ALA A C 1
ATOM 2324 O O . ALA A 1 295 ? 17.25 -14.164 -0.687 1 96.38 295 ALA A O 1
ATOM 2325 N N . GLU A 1 296 ? 19.281 -14.75 -1.535 1 95.62 296 GLU A N 1
ATOM 2326 C CA . GLU A 1 296 ? 19.641 -13.375 -1.887 1 95.62 296 GLU A CA 1
ATOM 2327 C C . GLU A 1 296 ? 19.812 -13.219 -3.395 1 95.62 296 GLU A C 1
ATOM 2329 O O . GLU A 1 296 ? 20.375 -14.102 -4.051 1 95.62 296 GLU A O 1
ATOM 2334 N N . VAL A 1 297 ? 19.297 -12.172 -3.918 1 95.94 297 VAL A N 1
ATOM 2335 C CA . VAL A 1 297 ? 19.469 -11.797 -5.32 1 95.94 297 VAL A CA 1
ATOM 2336 C C . VAL A 1 297 ? 20.125 -10.43 -5.414 1 95.94 297 VAL A C 1
ATOM 2338 O O . VAL A 1 297 ? 19.641 -9.453 -4.832 1 95.94 297 VAL A O 1
ATOM 2341 N N . PRO A 1 298 ? 21.188 -10.266 -6.133 1 93.06 298 PRO A N 1
ATOM 2342 C CA . PRO A 1 298 ? 21.906 -8.992 -6.215 1 93.06 298 PRO A CA 1
ATOM 2343 C C . PRO A 1 298 ? 21.156 -7.945 -7.035 1 93.06 298 PRO A C 1
ATOM 2345 O O . PRO A 1 298 ? 20.359 -8.297 -7.902 1 93.06 298 PRO A O 1
ATOM 2348 N N . LEU A 1 299 ? 21.406 -6.727 -6.676 1 91.62 299 LEU A N 1
ATOM 2349 C CA . LEU A 1 299 ? 20.969 -5.625 -7.523 1 91.62 299 LEU A CA 1
ATOM 2350 C C . LEU A 1 299 ? 21.703 -5.645 -8.859 1 91.62 299 LEU A C 1
ATOM 2352 O O . LEU A 1 299 ? 22.938 -5.742 -8.898 1 91.62 299 LEU A O 1
ATOM 2356 N N . LEU A 1 300 ? 20.922 -5.582 -9.898 1 89.44 300 LEU A N 1
ATOM 2357 C CA . LEU A 1 300 ? 21.516 -5.66 -11.227 1 89.44 300 LEU A CA 1
ATOM 2358 C C . LEU A 1 300 ? 21.953 -4.281 -11.703 1 89.44 300 LEU A C 1
ATOM 2360 O O . LEU A 1 300 ? 21.359 -3.268 -11.336 1 89.44 300 LEU A O 1
ATOM 2364 N N . LYS A 1 301 ? 22.953 -4.285 -12.578 1 84.69 301 LYS A N 1
ATOM 2365 C CA . LYS A 1 301 ? 23.453 -3.062 -13.211 1 84.69 301 LYS A CA 1
ATOM 2366 C C . LYS A 1 301 ? 22.422 -2.508 -14.203 1 84.69 301 LYS A C 1
ATOM 2368 O O . LYS A 1 301 ? 22.312 -1.292 -14.367 1 84.69 301 LYS A O 1
ATOM 2373 N N . LYS A 1 302 ? 21.75 -3.449 -14.766 1 85.56 302 LYS A N 1
ATOM 2374 C CA . LYS A 1 302 ? 20.734 -3.08 -15.75 1 85.56 302 LYS A CA 1
ATOM 2375 C C . LYS A 1 302 ? 19.328 -3.436 -15.258 1 85.56 302 LYS A C 1
ATOM 2377 O O . LYS A 1 302 ? 19.188 -4.078 -14.211 1 85.56 302 LYS A O 1
ATOM 2382 N N . GLU A 1 303 ? 18.422 -2.943 -16 1 84.5 303 GLU A N 1
ATOM 2383 C CA . GLU A 1 303 ? 17.047 -3.285 -15.664 1 84.5 303 GLU A CA 1
ATOM 2384 C C . GLU A 1 303 ? 16.797 -4.781 -15.812 1 84.5 303 GLU A C 1
ATOM 2386 O O . GLU A 1 303 ? 17.344 -5.422 -16.719 1 84.5 303 GLU A O 1
ATOM 2391 N N . ALA A 1 304 ? 16.031 -5.266 -14.945 1 87.19 304 ALA A N 1
ATOM 2392 C CA . ALA A 1 304 ? 15.695 -6.684 -14.992 1 87.19 304 ALA A CA 1
ATOM 2393 C C . ALA A 1 304 ? 14.625 -6.961 -16.047 1 87.19 304 ALA A C 1
ATOM 2395 O O . ALA A 1 304 ? 13.5 -7.34 -15.711 1 87.19 304 ALA A O 1
ATOM 2396 N N . LYS A 1 305 ? 15.016 -6.801 -17.219 1 89.69 305 LYS A N 1
ATOM 2397 C CA . LYS A 1 305 ? 14.086 -6.988 -18.328 1 89.69 305 LYS A CA 1
ATOM 2398 C C . LYS A 1 305 ? 14.648 -7.984 -19.344 1 89.69 305 LYS A C 1
ATOM 2400 O O . LYS A 1 305 ? 15.852 -8.023 -19.594 1 89.69 305 LYS A O 1
ATOM 2405 N N . GLY A 1 306 ? 13.656 -8.75 -19.906 1 93.31 306 GLY A N 1
ATOM 2406 C CA . GLY A 1 306 ? 14.023 -9.703 -20.938 1 93.31 306 GLY A CA 1
ATOM 2407 C C . GLY A 1 306 ? 14.25 -11.109 -20.406 1 93.31 306 GLY A C 1
ATOM 2408 O O . GLY A 1 306 ? 14.711 -11.281 -19.281 1 93.31 306 GLY A O 1
ATOM 2409 N N . ILE A 1 307 ? 14.062 -12.039 -21.281 1 94.75 307 ILE A N 1
ATOM 2410 C CA . ILE A 1 307 ? 14.102 -13.453 -20.922 1 94.75 307 ILE A CA 1
ATOM 2411 C C . ILE A 1 307 ? 15.508 -13.82 -20.453 1 94.75 307 ILE A C 1
ATOM 2413 O O . ILE A 1 307 ? 15.672 -14.492 -19.422 1 94.75 307 ILE A O 1
ATOM 2417 N N . GLU A 1 308 ? 16.484 -13.32 -21.094 1 94.56 308 GLU A N 1
ATOM 2418 C CA . GLU A 1 308 ? 17.859 -13.672 -20.75 1 94.56 308 GLU A CA 1
ATOM 2419 C C . GLU A 1 308 ? 18.219 -13.188 -19.359 1 94.56 308 GLU A C 1
ATOM 2421 O O . GLU A 1 308 ? 18.797 -13.945 -18.562 1 94.56 308 GLU A O 1
ATOM 2426 N N . THR A 1 309 ? 17.891 -12.008 -19.125 1 95.12 309 THR A N 1
ATOM 2427 C CA . THR A 1 309 ? 18.188 -11.43 -17.812 1 95.12 309 THR A CA 1
ATOM 2428 C C . THR A 1 309 ? 17.422 -12.164 -16.719 1 95.12 309 THR A C 1
ATOM 2430 O O . THR A 1 309 ? 17.984 -12.461 -15.656 1 95.12 309 THR A O 1
ATOM 2433 N N . LEU A 1 310 ? 16.188 -12.477 -16.984 1 96.44 310 LEU A N 1
ATOM 2434 C CA . LEU A 1 310 ? 15.344 -13.164 -16.016 1 96.44 310 LEU A CA 1
ATOM 2435 C C . LEU A 1 310 ? 15.867 -14.57 -15.742 1 96.44 310 LEU A C 1
ATOM 2437 O O . LEU A 1 310 ? 15.812 -15.047 -14.602 1 96.44 310 LEU A O 1
ATOM 2441 N N . GLU A 1 311 ? 16.391 -15.156 -16.75 1 95.5 311 GLU A N 1
ATOM 2442 C CA . GLU A 1 311 ? 16.969 -16.5 -16.594 1 95.5 311 GLU A CA 1
ATOM 2443 C C . GLU A 1 311 ? 18.203 -16.453 -15.711 1 95.5 311 GLU A C 1
ATOM 2445 O O . GLU A 1 311 ? 18.438 -17.375 -14.922 1 95.5 311 GLU A O 1
ATOM 2450 N N . LYS A 1 312 ? 18.938 -15.445 -15.844 1 94.94 312 LYS A N 1
ATOM 2451 C CA . LYS A 1 312 ? 20.109 -15.289 -14.992 1 94.94 312 LYS A CA 1
ATOM 2452 C C . LYS A 1 312 ? 19.719 -15.133 -13.523 1 94.94 312 LYS A C 1
ATOM 2454 O O . LYS A 1 312 ? 20.344 -15.719 -12.641 1 94.94 312 LYS A O 1
ATOM 2459 N N . ILE A 1 313 ? 18.703 -14.391 -13.305 1 95.88 313 ILE A N 1
ATOM 2460 C CA . ILE A 1 313 ? 18.188 -14.211 -11.953 1 95.88 313 ILE A CA 1
ATOM 2461 C C . ILE A 1 313 ? 17.672 -15.539 -11.406 1 95.88 313 ILE A C 1
ATOM 2463 O O . ILE A 1 313 ? 17.953 -15.898 -10.266 1 95.88 313 ILE A O 1
ATOM 2467 N N . ALA A 1 314 ? 17 -16.281 -12.25 1 96.62 314 ALA A N 1
ATOM 2468 C CA . ALA A 1 314 ? 16.469 -17.594 -11.859 1 96.62 314 ALA A CA 1
ATOM 2469 C C . ALA A 1 314 ? 17.609 -18.547 -11.5 1 96.62 314 ALA A C 1
ATOM 2471 O O . ALA A 1 314 ? 17.5 -19.297 -10.523 1 96.62 314 ALA A O 1
ATOM 2472 N N . GLU A 1 315 ? 18.625 -18.469 -12.266 1 94.25 315 GLU A N 1
ATOM 2473 C CA . GLU A 1 315 ? 19.766 -19.328 -12.016 1 94.25 315 GLU A CA 1
ATOM 2474 C C . GLU A 1 315 ? 20.422 -19 -10.68 1 94.25 315 GLU A C 1
ATOM 2476 O O . GLU A 1 315 ? 20.891 -19.891 -9.969 1 94.25 315 GLU A O 1
ATOM 2481 N N . GLN A 1 316 ? 20.469 -17.797 -10.383 1 92.25 316 GLN A N 1
ATOM 2482 C CA . GLN A 1 316 ? 21.031 -17.375 -9.109 1 92.25 316 GLN A CA 1
ATOM 2483 C C . GLN A 1 316 ? 20.172 -17.859 -7.941 1 92.25 316 GLN A C 1
ATOM 2485 O O . GLN A 1 316 ? 20.703 -18.234 -6.891 1 92.25 316 GLN A O 1
ATOM 2490 N N . LEU A 1 317 ? 18.922 -17.875 -8.102 1 94.19 317 LEU A N 1
ATOM 2491 C CA . LEU A 1 317 ? 17.984 -18.234 -7.043 1 94.19 317 LEU A CA 1
ATOM 2492 C C . LEU A 1 317 ? 17.875 -19.734 -6.895 1 94.19 317 LEU A C 1
ATOM 2494 O O . LEU A 1 317 ? 17.828 -20.266 -5.777 1 94.19 317 LEU A O 1
ATOM 2498 N N . TYR A 1 318 ? 17.859 -20.469 -8.102 1 94.81 318 TYR A N 1
ATOM 2499 C CA . TYR A 1 318 ? 17.406 -21.859 -8.078 1 94.81 318 TYR A CA 1
ATOM 2500 C C . TYR A 1 318 ? 18.484 -22.781 -8.648 1 94.81 318 TYR A C 1
ATOM 2502 O O . TYR A 1 318 ? 18.375 -24 -8.555 1 94.81 318 TYR A O 1
ATOM 2510 N N . GLY A 1 319 ? 19.516 -22.266 -9.219 1 91.75 319 GLY A N 1
ATOM 2511 C CA . GLY A 1 319 ? 20.469 -23.078 -9.945 1 91.75 319 GLY A CA 1
ATOM 2512 C C . GLY A 1 319 ? 20.016 -23.438 -11.352 1 91.75 319 GLY A C 1
ATOM 2513 O O . GLY A 1 319 ? 19.062 -22.859 -11.859 1 91.75 319 GLY A O 1
ATOM 2514 N N . GLU A 1 320 ? 20.75 -24.234 -12.047 1 89.81 320 GLU A N 1
ATOM 2515 C CA . GLU A 1 320 ? 20.406 -24.641 -13.406 1 89.81 320 GLU A CA 1
ATOM 2516 C C . GLU A 1 320 ? 19.172 -25.547 -13.406 1 89.81 320 GLU A C 1
ATOM 2518 O O . GLU A 1 320 ? 19.047 -26.422 -12.555 1 89.81 320 GLU A O 1
ATOM 2523 N N . PRO A 1 321 ? 18.297 -25.188 -14.344 1 86.69 321 PRO A N 1
ATOM 2524 C CA . PRO A 1 321 ? 17.141 -26.078 -14.438 1 86.69 321 PRO A CA 1
ATOM 2525 C C . PRO A 1 321 ? 17.516 -27.5 -14.859 1 86.69 321 PRO A C 1
ATOM 2527 O O . PRO A 1 321 ? 18.453 -27.688 -15.625 1 86.69 321 PRO A O 1
ATOM 2530 N N . GLU A 1 322 ? 16.969 -28.484 -14.172 1 76.44 322 GLU A N 1
ATOM 2531 C CA . GLU A 1 322 ? 17.172 -29.875 -14.578 1 76.44 322 GLU A CA 1
ATOM 2532 C C . GLU A 1 322 ? 16.016 -30.375 -15.43 1 76.44 322 GLU A C 1
ATOM 2534 O O . GLU A 1 322 ? 14.883 -30.438 -14.969 1 76.44 322 GLU A O 1
ATOM 2539 N N . PRO A 1 323 ? 16.25 -30.453 -16.781 1 67.44 323 PRO A N 1
ATOM 2540 C CA . PRO A 1 323 ? 15.164 -30.938 -17.625 1 67.44 323 PRO A CA 1
ATOM 2541 C C . PRO A 1 323 ? 14.633 -32.312 -17.188 1 67.44 323 PRO A C 1
ATOM 2543 O O . PRO A 1 323 ? 15.391 -33.125 -16.656 1 67.44 323 PRO A O 1
ATOM 2546 N N . GLU A 1 324 ? 13.383 -32.469 -16.938 1 55.81 324 GLU A N 1
ATOM 2547 C CA . GLU A 1 324 ? 12.867 -33.844 -16.766 1 55.81 324 GLU A CA 1
ATOM 2548 C C . GLU A 1 324 ? 13.039 -34.656 -18.047 1 55.81 324 GLU A C 1
ATOM 2550 O O . GLU A 1 324 ? 12.992 -34.125 -19.141 1 55.81 324 GLU A O 1
ATOM 2555 N N . MET B 1 1 ? 10 29.359 -9.641 1 73.44 1 MET B N 1
ATOM 2556 C CA . MET B 1 1 ? 9.516 29.266 -8.273 1 73.44 1 MET B CA 1
ATOM 2557 C C . MET B 1 1 ? 10.266 28.172 -7.504 1 73.44 1 MET B C 1
ATOM 2559 O O . MET B 1 1 ? 10.492 27.078 -8.023 1 73.44 1 MET B O 1
ATOM 2563 N N . ALA B 1 2 ? 10.797 28.656 -6.336 1 85.69 2 ALA B N 1
ATOM 2564 C CA . ALA B 1 2 ? 11.539 27.719 -5.496 1 85.69 2 ALA B CA 1
ATOM 2565 C C . ALA B 1 2 ? 10.586 26.891 -4.645 1 85.69 2 ALA B C 1
ATOM 2567 O O . ALA B 1 2 ? 9.438 27.281 -4.414 1 85.69 2 ALA B O 1
ATOM 2568 N N . PHE B 1 3 ? 11.016 25.688 -4.285 1 90.44 3 PHE B N 1
ATOM 2569 C CA . PHE B 1 3 ? 10.164 24.781 -3.535 1 90.44 3 PHE B CA 1
ATOM 2570 C C . PHE B 1 3 ? 9.719 25.406 -2.221 1 90.44 3 PHE B C 1
ATOM 2572 O O . PHE B 1 3 ? 8.594 25.188 -1.769 1 90.44 3 PHE B O 1
ATOM 2579 N N . LYS B 1 4 ? 10.555 26.297 -1.673 1 90.69 4 LYS B N 1
ATOM 2580 C CA . LYS B 1 4 ? 10.266 26.953 -0.4 1 90.69 4 LYS B CA 1
ATOM 2581 C C . LYS B 1 4 ? 9.094 27.922 -0.531 1 90.69 4 LYS B C 1
ATOM 2583 O O . LYS B 1 4 ? 8.469 28.281 0.467 1 90.69 4 LYS B O 1
ATOM 2588 N N . ASP B 1 5 ? 8.789 28.359 -1.738 1 90.88 5 ASP B N 1
ATOM 2589 C CA . ASP B 1 5 ? 7.746 29.359 -1.981 1 90.88 5 ASP B CA 1
ATOM 2590 C C . ASP B 1 5 ? 6.363 28.703 -2.012 1 90.88 5 ASP B C 1
ATOM 2592 O O . ASP B 1 5 ? 5.348 29.391 -2.115 1 90.88 5 ASP B O 1
ATOM 2596 N N . LEU B 1 6 ? 6.324 27.406 -1.809 1 92.44 6 LEU B N 1
ATOM 2597 C CA . LEU B 1 6 ? 5.07 26.672 -1.935 1 92.44 6 LEU B CA 1
ATOM 2598 C C . LEU B 1 6 ? 4.277 26.719 -0.632 1 92.44 6 LEU B C 1
ATOM 2600 O O . LEU B 1 6 ? 3.1 26.359 -0.603 1 92.44 6 LEU B O 1
ATOM 2604 N N . PHE B 1 7 ? 4.883 27.188 0.393 1 93.25 7 PHE B N 1
ATOM 2605 C CA . PHE B 1 7 ? 4.215 27.25 1.688 1 93.25 7 PHE B CA 1
ATOM 2606 C C . PHE B 1 7 ? 3.531 28.609 1.874 1 93.25 7 PHE B C 1
ATOM 2608 O O . PHE B 1 7 ? 4.172 29.656 1.771 1 93.25 7 PHE B O 1
ATOM 2615 N N . LYS B 1 8 ? 2.266 28.547 2.145 1 93.19 8 LYS B N 1
ATOM 2616 C CA . LYS B 1 8 ? 1.485 29.766 2.359 1 93.19 8 LYS B CA 1
ATOM 2617 C C . LYS B 1 8 ? 1.121 29.938 3.832 1 93.19 8 LYS B C 1
ATOM 2619 O O . LYS B 1 8 ? 0.806 28.953 4.512 1 93.19 8 LYS B O 1
ATOM 2624 N N . PHE B 1 9 ? 1.217 31.125 4.258 1 93.56 9 PHE B N 1
ATOM 2625 C CA . PHE B 1 9 ? 0.891 31.438 5.648 1 93.56 9 PHE B CA 1
ATOM 2626 C C . PHE B 1 9 ? -0.114 32.562 5.73 1 93.56 9 PHE B C 1
ATOM 2628 O O . PHE B 1 9 ? 0.085 33.625 5.125 1 93.56 9 PHE B O 1
ATOM 2635 N N . ASN B 1 10 ? -1.191 32.25 6.336 1 90.12 10 ASN B N 1
ATOM 2636 C CA . ASN B 1 10 ? -2.199 33.25 6.652 1 90.12 10 ASN B CA 1
ATOM 2637 C C . ASN B 1 10 ? -2.23 33.562 8.148 1 90.12 10 ASN B C 1
ATOM 2639 O O . ASN B 1 10 ? -2.172 32.656 8.977 1 90.12 10 ASN B O 1
ATOM 2643 N N . LYS B 1 11 ? -2.307 34.844 8.422 1 86.19 11 LYS B N 1
ATOM 2644 C CA . LYS B 1 11 ? -2.271 35.25 9.82 1 86.19 11 LYS B CA 1
ATOM 2645 C C . LYS B 1 11 ? -3.406 34.625 10.617 1 86.19 11 LYS B C 1
ATOM 2647 O O . LYS B 1 11 ? -4.566 34.656 10.203 1 86.19 11 LYS B O 1
ATOM 2652 N N . GLY B 1 12 ? -3.041 34 11.656 1 85.69 12 GLY B N 1
ATOM 2653 C CA . GLY B 1 12 ? -3.996 33.438 12.617 1 85.69 12 GLY B CA 1
ATOM 2654 C C . GLY B 1 12 ? -4.578 32.125 12.188 1 85.69 12 GLY B C 1
ATOM 2655 O O . GLY B 1 12 ? -5.484 31.594 12.844 1 85.69 12 GLY B O 1
ATOM 2656 N N . LYS B 1 13 ? -4.066 31.641 11.07 1 91.5 13 LYS B N 1
ATOM 2657 C CA . LYS B 1 13 ? -4.578 30.359 10.617 1 91.5 13 LYS B CA 1
ATOM 2658 C C . LYS B 1 13 ? -3.447 29.344 10.445 1 91.5 13 LYS B C 1
ATOM 2660 O O . LYS B 1 13 ? -2.365 29.688 9.969 1 91.5 13 LYS B O 1
ATOM 2665 N N . THR B 1 14 ? -3.77 28.203 10.82 1 94.75 14 THR B N 1
ATOM 2666 C CA . THR B 1 14 ? -2.775 27.156 10.695 1 94.75 14 THR B CA 1
ATOM 2667 C C . THR B 1 14 ? -2.676 26.672 9.25 1 94.75 14 THR B C 1
ATOM 2669 O O . THR B 1 14 ? -3.693 26.5 8.57 1 94.75 14 THR B O 1
ATOM 2672 N N . THR B 1 15 ? -1.441 26.578 8.805 1 95.5 15 THR B N 1
ATOM 2673 C CA . THR B 1 15 ? -1.172 25.953 7.512 1 95.5 15 THR B CA 1
ATOM 2674 C C . THR B 1 15 ? -0.979 24.453 7.66 1 95.5 15 THR B C 1
ATOM 2676 O O . THR B 1 15 ? -0.326 24 8.602 1 95.5 15 THR B O 1
ATOM 2679 N N . PHE B 1 16 ? -1.559 23.641 6.734 1 94.06 16 PHE B N 1
ATOM 2680 C CA . PHE B 1 16 ? -1.44 22.188 6.773 1 94.06 16 PHE B CA 1
ATOM 2681 C C . PHE B 1 16 ? -0.688 21.688 5.551 1 94.06 16 PHE B C 1
ATOM 2683 O O . PHE B 1 16 ? -0.995 22.062 4.418 1 94.06 16 PHE B O 1
ATOM 2690 N N . VAL B 1 17 ? 0.273 20.828 5.816 1 95.5 17 VAL B N 1
ATOM 2691 C CA . VAL B 1 17 ? 1.054 20.234 4.734 1 95.5 17 VAL B CA 1
ATOM 2692 C C . VAL B 1 17 ? 1.066 18.719 4.883 1 95.5 17 VAL B C 1
ATOM 2694 O O . VAL B 1 17 ? 1.435 18.203 5.938 1 95.5 17 VAL B O 1
ATOM 2697 N N . PHE B 1 18 ? 0.682 18.078 3.852 1 92.25 18 PHE B N 1
ATOM 2698 C CA . PHE B 1 18 ? 0.759 16.625 3.809 1 92.25 18 PHE B CA 1
ATOM 2699 C C . PHE B 1 18 ? 1.938 16.172 2.955 1 92.25 18 PHE B C 1
ATOM 2701 O O . PHE B 1 18 ? 2.104 16.625 1.823 1 92.25 18 PHE B O 1
ATOM 2708 N N . ILE B 1 19 ? 2.701 15.359 3.545 1 94.56 19 ILE B N 1
ATOM 2709 C CA . ILE B 1 19 ? 3.787 14.727 2.799 1 94.56 19 ILE B CA 1
ATOM 2710 C C . ILE B 1 19 ? 3.473 13.25 2.576 1 94.56 19 ILE B C 1
ATOM 2712 O O . ILE B 1 19 ? 3.369 12.477 3.535 1 94.56 19 ILE B O 1
ATOM 2716 N N . GLY B 1 20 ? 3.281 12.961 1.313 1 91.44 20 GLY B N 1
ATOM 2717 C CA . GLY B 1 20 ? 2.865 11.609 0.994 1 91.44 20 GLY B CA 1
ATOM 2718 C C . GLY B 1 20 ? 3.691 10.977 -0.11 1 91.44 20 GLY B C 1
ATOM 2719 O O . GLY B 1 20 ? 4.539 11.633 -0.714 1 91.44 20 GLY B O 1
ATOM 2720 N N . GLY B 1 21 ? 3.496 9.711 -0.318 1 90.44 21 GLY B N 1
ATOM 2721 C CA . GLY B 1 21 ? 4.188 8.898 -1.311 1 90.44 21 GLY B CA 1
ATOM 2722 C C . GLY B 1 21 ? 4.18 7.422 -0.988 1 90.44 21 GLY B C 1
ATOM 2723 O O . GLY B 1 21 ? 3.688 7.012 0.065 1 90.44 21 GLY B O 1
ATOM 2724 N N . LYS B 1 22 ? 4.758 6.727 -1.915 1 86.69 22 LYS B N 1
ATOM 2725 C CA . LYS B 1 22 ? 4.867 5.285 -1.713 1 86.69 22 LYS B CA 1
ATOM 2726 C C . LYS B 1 22 ? 5.672 4.965 -0.457 1 86.69 22 LYS B C 1
ATOM 2728 O O . LYS B 1 22 ? 6.465 5.789 0.006 1 86.69 22 LYS B O 1
ATOM 2733 N N . GLY B 1 23 ? 5.406 3.756 0.081 1 84.62 23 GLY B N 1
ATOM 2734 C CA . GLY B 1 23 ? 6.211 3.328 1.214 1 84.62 23 GLY B CA 1
ATOM 2735 C C . GLY B 1 23 ? 7.695 3.246 0.897 1 84.62 23 GLY B C 1
ATOM 2736 O O . GLY B 1 23 ? 8.078 2.758 -0.167 1 84.62 23 GLY B O 1
ATOM 2737 N N . GLY B 1 24 ? 8.531 3.854 1.74 1 87.81 24 GLY B N 1
ATOM 2738 C CA . GLY B 1 24 ? 9.969 3.699 1.623 1 87.81 24 GLY B CA 1
ATOM 2739 C C . GLY B 1 24 ? 10.625 4.781 0.783 1 87.81 24 GLY B C 1
ATOM 2740 O O . GLY B 1 24 ? 11.836 4.75 0.553 1 87.81 24 GLY B O 1
ATOM 2741 N N . VAL B 1 25 ? 9.898 5.75 0.405 1 93.12 25 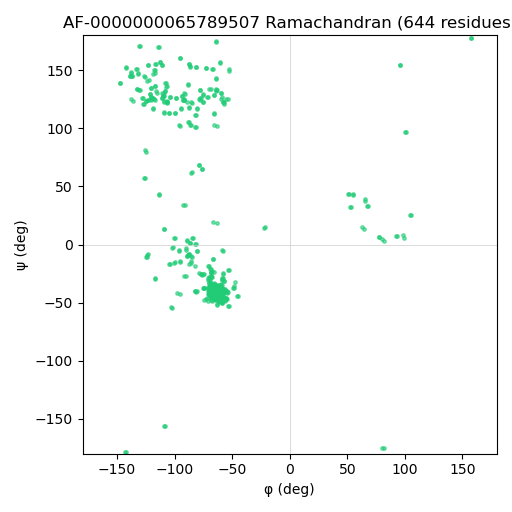VAL B N 1
ATOM 2742 C CA . VAL B 1 25 ? 10.453 6.738 -0.514 1 93.12 25 VAL B CA 1
ATOM 2743 C C . VAL B 1 25 ? 11.141 7.852 0.275 1 93.12 25 VAL B C 1
ATOM 2745 O O . VAL B 1 25 ? 11.75 8.75 -0.309 1 93.12 25 VAL B O 1
ATOM 2748 N N . GLY B 1 26 ? 10.969 7.867 1.609 1 93.69 26 GLY B N 1
ATOM 2749 C CA . GLY B 1 26 ? 11.633 8.859 2.439 1 93.69 26 GLY B CA 1
ATOM 2750 C C . GLY B 1 26 ? 10.695 9.945 2.932 1 93.69 26 GLY B C 1
ATOM 2751 O O . GLY B 1 26 ? 11.117 11.086 3.158 1 93.69 26 GLY B O 1
ATOM 2752 N N . LYS B 1 27 ? 9.445 9.68 3.031 1 93.94 27 LYS B N 1
ATOM 2753 C CA . LYS B 1 27 ?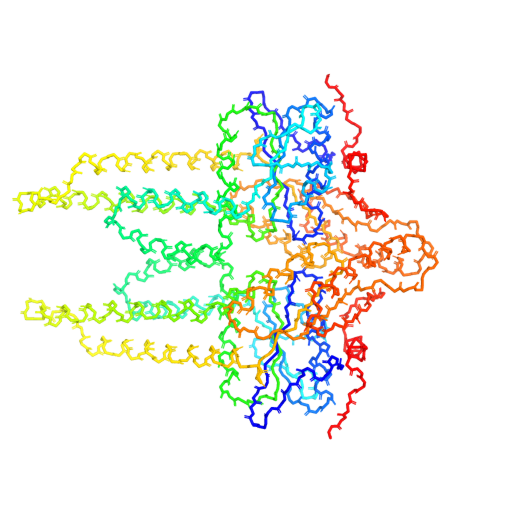 8.445 10.641 3.488 1 93.94 27 LYS B CA 1
ATOM 2754 C C . LYS B 1 27 ? 8.797 11.188 4.871 1 93.94 27 LYS B C 1
ATOM 2756 O O . LYS B 1 27 ? 8.75 12.398 5.094 1 93.94 27 LYS B O 1
ATOM 2761 N N . THR B 1 28 ? 9.125 10.258 5.766 1 93.19 28 THR B N 1
ATOM 2762 C CA . THR B 1 28 ? 9.414 10.648 7.137 1 93.19 28 THR B CA 1
ATOM 2763 C C . THR B 1 28 ? 10.625 11.578 7.191 1 93.19 28 THR B C 1
ATOM 2765 O O . THR B 1 28 ? 10.609 12.586 7.898 1 93.19 28 THR B O 1
ATOM 2768 N N . THR B 1 29 ? 11.617 11.227 6.453 1 95.12 29 THR B N 1
ATOM 2769 C CA . THR B 1 29 ? 12.82 12.047 6.387 1 95.12 29 THR B CA 1
ATOM 2770 C C . THR B 1 29 ? 12.492 13.453 5.879 1 95.12 29 THR B C 1
ATOM 2772 O O . THR B 1 29 ? 12.914 14.445 6.469 1 95.12 29 THR B O 1
ATOM 2775 N N . ILE B 1 30 ? 11.719 13.508 4.848 1 96.88 30 ILE B N 1
ATOM 2776 C CA . ILE B 1 30 ? 11.359 14.781 4.238 1 96.88 30 ILE B CA 1
ATOM 2777 C C . ILE B 1 30 ? 10.461 15.57 5.188 1 96.88 30 ILE B C 1
ATOM 2779 O O . ILE B 1 30 ? 10.617 16.781 5.328 1 96.88 30 ILE B O 1
ATOM 2783 N N . SER B 1 31 ? 9.539 14.898 5.805 1 96.94 31 SER B N 1
ATOM 2784 C CA . SER B 1 31 ? 8.656 15.547 6.77 1 96.94 31 SER B CA 1
ATOM 2785 C C . SER B 1 31 ? 9.445 16.156 7.918 1 96.94 31 SER B C 1
ATOM 2787 O O . SER B 1 31 ? 9.227 17.312 8.281 1 96.94 31 SER B O 1
ATOM 2789 N N . ALA B 1 32 ? 10.328 15.383 8.469 1 97 32 ALA B N 1
ATOM 2790 C CA . ALA B 1 32 ? 11.148 15.852 9.578 1 97 32 ALA B CA 1
ATOM 2791 C C . ALA B 1 32 ? 12.031 17.016 9.148 1 97 32 ALA B C 1
ATOM 2793 O O . ALA B 1 32 ? 12.156 18.016 9.867 1 97 32 ALA B O 1
ATOM 2794 N N . ALA B 1 33 ? 12.641 16.891 8.008 1 97.5 33 ALA B N 1
ATOM 2795 C CA . ALA B 1 33 ? 13.484 17.953 7.477 1 97.5 33 ALA B CA 1
ATOM 2796 C C . ALA B 1 33 ? 12.688 19.234 7.266 1 97.5 33 ALA B C 1
ATOM 2798 O O . ALA B 1 33 ? 13.141 20.328 7.621 1 97.5 33 ALA B O 1
ATOM 2799 N N . THR B 1 34 ? 11.523 19.094 6.711 1 97.62 34 THR B N 1
ATOM 2800 C CA . THR B 1 34 ? 10.648 20.234 6.473 1 97.62 34 THR B CA 1
ATOM 2801 C C . THR B 1 34 ? 10.242 20.891 7.789 1 97.62 34 THR B C 1
ATOM 2803 O O . THR B 1 34 ? 10.273 22.125 7.91 1 97.62 34 THR B O 1
ATOM 2806 N N . ALA B 1 35 ? 9.914 20.078 8.727 1 97.81 35 ALA B N 1
ATOM 2807 C CA . ALA B 1 35 ? 9.508 20.578 10.039 1 97.81 35 ALA B CA 1
ATOM 2808 C C . ALA B 1 35 ? 10.641 21.344 10.703 1 97.81 35 ALA B C 1
ATOM 2810 O O . ALA B 1 35 ? 10.422 22.422 11.266 1 97.81 35 ALA B O 1
ATOM 2811 N N . LEU B 1 36 ? 11.805 20.812 10.625 1 97.12 36 LEU B N 1
ATOM 2812 C CA . LEU B 1 36 ? 12.977 21.453 11.203 1 97.12 36 LEU B CA 1
ATOM 2813 C C . LEU B 1 36 ? 13.242 22.797 10.531 1 97.12 36 LEU B C 1
ATOM 2815 O O . LEU B 1 36 ? 13.539 23.797 11.203 1 97.12 36 LEU B O 1
ATOM 2819 N N . TRP B 1 37 ? 13.133 22.797 9.266 1 97.12 37 TRP B N 1
ATOM 2820 C CA . TRP B 1 37 ? 13.359 24.031 8.516 1 97.12 37 TRP B CA 1
ATOM 2821 C C . TRP B 1 37 ? 12.336 25.094 8.898 1 97.12 37 TRP B C 1
ATOM 2823 O O . TRP B 1 37 ? 12.688 26.266 9.117 1 97.12 37 TRP B O 1
ATOM 2833 N N . MET B 1 38 ? 11.133 24.719 9.008 1 97.12 38 MET B N 1
ATOM 2834 C CA . MET B 1 38 ? 10.062 25.641 9.383 1 97.12 38 MET B CA 1
ATOM 2835 C C . MET B 1 38 ? 10.289 26.188 10.789 1 97.12 38 MET B C 1
ATOM 2837 O O . MET B 1 38 ? 10.164 27.391 11.016 1 97.12 38 MET B O 1
ATOM 2841 N N . ALA B 1 39 ? 10.625 25.312 11.664 1 97 39 ALA B N 1
ATOM 2842 C CA . ALA B 1 39 ? 10.891 25.734 13.039 1 97 39 ALA B CA 1
ATOM 2843 C C . ALA B 1 39 ? 12.047 26.719 13.102 1 97 39 ALA B C 1
ATOM 2845 O O . ALA B 1 39 ? 11.953 27.75 13.781 1 97 39 ALA B O 1
ATOM 2846 N N . ARG B 1 40 ? 13.055 26.438 12.383 1 95.56 40 ARG B N 1
ATOM 2847 C CA . ARG B 1 40 ? 14.227 27.297 12.344 1 95.56 40 ARG B CA 1
ATOM 2848 C C . ARG B 1 40 ? 13.891 28.641 11.68 1 95.56 40 ARG B C 1
ATOM 2850 O O . ARG B 1 40 ? 14.555 29.641 11.945 1 95.56 40 ARG B O 1
ATOM 2857 N N . SER B 1 41 ? 12.898 28.625 10.914 1 94.94 41 SER B N 1
ATOM 2858 C CA . SER B 1 41 ? 12.445 29.844 10.258 1 94.94 41 SER B CA 1
ATOM 2859 C C . SER B 1 41 ? 11.492 30.625 11.141 1 94.94 41 SER B C 1
ATOM 2861 O O . SER B 1 41 ? 10.859 31.578 10.688 1 94.94 41 SER B O 1
ATOM 2863 N N . GLY B 1 42 ? 11.242 30.125 12.344 1 94.56 42 GLY B N 1
ATOM 2864 C CA . GLY B 1 42 ? 10.492 30.875 13.336 1 94.56 42 GLY B CA 1
ATOM 2865 C C . GLY B 1 42 ? 9.031 30.484 13.406 1 94.56 42 GLY B C 1
ATOM 2866 O O . GLY B 1 42 ? 8.242 31.125 14.102 1 94.56 42 GLY B O 1
ATOM 2867 N N . LYS B 1 43 ? 8.656 29.469 12.727 1 96 43 LYS B N 1
ATOM 2868 C CA . LYS B 1 43 ? 7.266 29.031 12.742 1 96 43 LYS B CA 1
ATOM 2869 C C . LYS B 1 43 ? 7.031 27.984 13.828 1 96 43 LYS B C 1
ATOM 2871 O O . LYS B 1 43 ? 7.816 27.031 13.969 1 96 43 LYS B O 1
ATOM 2876 N N . LYS B 1 44 ? 6.008 28.219 14.617 1 97.06 44 LYS B N 1
ATOM 2877 C CA . LYS B 1 44 ? 5.602 27.156 15.539 1 97.06 44 LYS B CA 1
ATOM 2878 C C . LYS B 1 44 ? 5.074 25.938 14.773 1 97.06 44 LYS B C 1
ATOM 2880 O O . LYS B 1 44 ? 4 26 14.18 1 97.06 44 LYS B O 1
ATOM 2885 N N . THR B 1 45 ? 5.855 24.844 14.883 1 97.69 45 THR B N 1
ATOM 2886 C CA . THR B 1 45 ? 5.652 23.734 13.953 1 97.69 45 THR B CA 1
ATOM 2887 C C . THR B 1 45 ? 5.305 22.469 14.711 1 97.69 45 THR B C 1
ATOM 2889 O O . THR B 1 45 ? 5.922 22.156 15.734 1 97.69 45 THR B O 1
ATOM 2892 N N . LEU B 1 46 ? 4.293 21.781 14.188 1 97 46 LEU B N 1
ATOM 2893 C CA . LEU B 1 46 ? 3.939 20.453 14.664 1 97 46 LEU B CA 1
ATOM 2894 C C . LEU B 1 46 ? 4.051 19.422 13.539 1 97 46 LEU B C 1
ATOM 2896 O O . LEU B 1 46 ? 3.51 19.625 12.453 1 97 46 LEU B O 1
ATOM 2900 N N . VAL B 1 47 ? 4.812 18.359 13.789 1 96.31 47 VAL B N 1
ATOM 2901 C CA . VAL B 1 47 ? 4.867 17.266 12.836 1 96.31 47 VAL B CA 1
ATOM 2902 C C . VAL B 1 47 ? 4.16 16.047 13.422 1 96.31 47 VAL B C 1
ATOM 2904 O O . VAL B 1 47 ? 4.406 15.656 14.562 1 96.31 47 VAL B O 1
ATOM 2907 N N . ILE B 1 48 ? 3.248 15.5 12.633 1 90.81 48 ILE B N 1
ATOM 2908 C CA . ILE B 1 48 ? 2.457 14.344 13.055 1 90.81 48 ILE B CA 1
ATOM 2909 C C . ILE B 1 48 ? 2.738 13.164 12.125 1 90.81 48 ILE B C 1
ATOM 2911 O O . ILE B 1 48 ? 2.607 13.281 10.906 1 90.81 48 ILE B O 1
ATOM 2915 N N . SER B 1 49 ? 3.115 12.109 12.672 1 89.5 49 SER B N 1
ATOM 2916 C CA . SER B 1 49 ? 3.355 10.914 11.875 1 89.5 49 SER B CA 1
ATOM 2917 C C . SER B 1 49 ? 2.273 9.859 12.117 1 89.5 49 SER B C 1
ATOM 2919 O O . SER B 1 49 ? 1.885 9.617 13.258 1 89.5 49 SER B O 1
ATOM 2921 N N . THR B 1 50 ? 1.794 9.359 10.984 1 76.62 50 THR B N 1
ATOM 2922 C CA . THR B 1 50 ? 0.831 8.266 11.055 1 76.62 50 THR B CA 1
ATOM 2923 C C . THR B 1 50 ? 1.455 6.961 10.57 1 76.62 50 THR B C 1
ATOM 2925 O O . THR B 1 50 ? 0.743 6.008 10.258 1 76.62 50 THR B O 1
ATOM 2928 N N . ASP B 1 51 ? 2.697 6.977 10.453 1 71.94 51 ASP B N 1
ATOM 2929 C CA . ASP B 1 51 ? 3.42 5.789 10.016 1 71.94 51 ASP B CA 1
ATOM 2930 C C . ASP B 1 51 ? 3.508 4.754 11.133 1 71.94 51 ASP B C 1
ATOM 2932 O O . ASP B 1 51 ? 3.943 5.066 12.242 1 71.94 51 ASP B O 1
ATOM 2936 N N . PRO B 1 52 ? 3.164 3.561 10.875 1 66.19 52 PRO B N 1
ATOM 2937 C CA . PRO B 1 52 ? 3.18 2.516 11.906 1 66.19 52 PRO B CA 1
ATOM 2938 C C . PRO B 1 52 ? 4.594 2.109 12.312 1 66.19 52 PRO B C 1
ATOM 2940 O O . PRO B 1 52 ? 4.789 1.51 13.367 1 66.19 52 PRO B O 1
ATOM 2943 N N . ALA B 1 53 ? 5.586 2.395 11.516 1 68.38 53 ALA B N 1
ATOM 2944 C CA . ALA B 1 53 ? 6.949 1.926 11.75 1 68.38 53 ALA B CA 1
ATOM 2945 C C . ALA B 1 53 ? 7.688 2.854 12.711 1 68.38 53 ALA B C 1
ATOM 2947 O O . ALA B 1 53 ? 8.867 2.633 13.016 1 68.38 53 ALA B O 1
ATOM 2948 N N . HIS B 1 54 ? 7.113 3.842 13.305 1 76.38 54 HIS B N 1
ATOM 2949 C CA . HIS B 1 54 ? 7.73 4.785 14.227 1 76.38 54 HIS B CA 1
ATOM 2950 C C . HIS B 1 54 ? 9.008 5.379 13.641 1 76.38 54 HIS B C 1
ATOM 2952 O O . HIS B 1 54 ? 10.023 5.465 14.328 1 76.38 54 HIS B O 1
ATOM 2958 N N . SER B 1 55 ? 8.977 5.73 12.453 1 84.19 55 SER B N 1
ATOM 2959 C CA . SER B 1 55 ? 10.133 6.211 11.703 1 84.19 55 SER B CA 1
ATOM 2960 C C . SER B 1 55 ? 10.5 7.633 12.109 1 84.19 55 SER B C 1
ATOM 2962 O O . SER B 1 55 ? 11.672 8.023 12.023 1 84.19 55 SER B O 1
ATOM 2964 N N . LEU B 1 56 ? 9.547 8.375 12.609 1 90.38 56 LEU B N 1
ATOM 2965 C CA . LEU B 1 56 ? 9.82 9.766 12.953 1 90.38 56 LEU B CA 1
ATOM 2966 C C . LEU B 1 56 ? 10.734 9.859 14.172 1 90.38 56 LEU B C 1
ATOM 2968 O O . LEU B 1 56 ? 11.703 10.625 14.172 1 90.38 56 LEU B O 1
ATOM 2972 N N . SER B 1 57 ? 10.398 8.992 15.125 1 90 57 SER B N 1
ATOM 2973 C CA . SER B 1 57 ? 11.234 8.945 16.312 1 90 57 SER B CA 1
ATOM 2974 C C . SER B 1 57 ? 12.672 8.555 15.969 1 90 57 SER B C 1
ATOM 2976 O O . SER B 1 57 ? 13.625 9.125 16.5 1 90 57 SER B O 1
ATOM 2978 N N . ASP B 1 58 ? 12.82 7.68 15.109 1 87.44 58 ASP B N 1
ATOM 2979 C CA . ASP B 1 58 ? 14.141 7.23 14.664 1 87.44 58 ASP B CA 1
ATOM 2980 C C . ASP B 1 58 ? 14.883 8.344 13.93 1 87.44 58 ASP B C 1
ATOM 2982 O O . ASP B 1 58 ? 16.062 8.578 14.164 1 87.44 58 ASP B O 1
ATOM 2986 N N . SER B 1 59 ? 14.188 8.984 13.047 1 91.62 59 SER B N 1
ATOM 2987 C CA . SER B 1 59 ? 14.789 10.047 12.242 1 91.62 59 SER B CA 1
ATOM 2988 C C . SER B 1 59 ? 15.258 11.203 13.109 1 91.62 59 SER B C 1
ATOM 2990 O O . SER B 1 59 ? 16.328 11.758 12.883 1 91.62 59 SER B O 1
ATOM 2992 N N . LEU B 1 60 ? 14.445 11.547 14.102 1 93.75 60 LEU B N 1
ATOM 2993 C CA . LEU B 1 60 ? 14.758 12.68 14.961 1 93.75 60 LEU B CA 1
ATOM 2994 C C . LEU B 1 60 ? 15.602 12.234 16.156 1 93.75 60 LEU B C 1
ATOM 2996 O O . LEU B 1 60 ? 16.094 13.07 16.922 1 93.75 60 LEU B O 1
ATOM 3000 N N . GLU B 1 61 ? 15.727 10.938 16.312 1 92.12 61 GLU B N 1
ATOM 3001 C CA . GLU B 1 61 ? 16.453 10.32 17.422 1 92.12 61 GLU B CA 1
ATOM 3002 C C . GLU B 1 61 ? 15.93 10.805 18.766 1 92.12 61 GLU B C 1
ATOM 3004 O O . GLU B 1 61 ? 16.719 11.188 19.641 1 92.12 61 GLU B O 1
ATOM 3009 N N . ARG B 1 62 ? 14.586 10.883 18.875 1 90.69 62 ARG B N 1
ATOM 3010 C CA . ARG B 1 62 ? 13.867 11.266 20.078 1 90.69 62 ARG B CA 1
ATOM 3011 C C . ARG B 1 62 ? 12.648 10.367 20.297 1 90.69 62 ARG B C 1
ATOM 3013 O O . ARG B 1 62 ? 12.023 9.922 19.344 1 90.69 62 ARG B O 1
ATOM 3020 N N . GLU B 1 63 ? 12.398 10.203 21.547 1 89.06 63 GLU B N 1
ATOM 3021 C CA . GLU B 1 63 ? 11.148 9.5 21.844 1 89.06 63 GLU B CA 1
ATOM 3022 C C . GLU B 1 63 ? 9.945 10.406 21.625 1 89.06 63 GLU B C 1
ATOM 3024 O O . GLU B 1 63 ? 9.906 11.539 22.109 1 89.06 63 GLU B O 1
ATOM 3029 N N . ILE B 1 64 ? 9.094 9.953 20.797 1 90.25 64 ILE B N 1
ATOM 3030 C CA . ILE B 1 64 ? 7.895 10.727 20.469 1 90.25 64 ILE B CA 1
ATOM 3031 C C . ILE B 1 64 ? 6.648 9.914 20.812 1 90.25 64 ILE B C 1
ATOM 3033 O O . ILE B 1 64 ? 6.551 8.734 20.453 1 90.25 64 ILE B O 1
ATOM 3037 N N . GLY B 1 65 ? 5.746 10.484 21.531 1 82.06 65 GLY B N 1
ATOM 3038 C CA . GLY B 1 65 ? 4.531 9.797 21.938 1 82.06 65 GLY B CA 1
ATOM 3039 C C . GLY B 1 65 ? 3.291 10.297 21.219 1 82.06 65 GLY B C 1
ATOM 3040 O O . GLY B 1 65 ? 3.385 10.859 20.125 1 82.06 65 GLY B O 1
ATOM 3041 N N . HIS B 1 66 ? 2.182 10.07 21.891 1 80.12 66 HIS B N 1
ATOM 3042 C CA . HIS B 1 66 ? 0.885 10.359 21.281 1 80.12 66 HIS B CA 1
ATOM 3043 C C . HIS B 1 66 ? 0.44 11.781 21.578 1 80.12 66 HIS B C 1
ATOM 3045 O O . HIS B 1 66 ? -0.61 12.219 21.094 1 80.12 66 HIS B O 1
ATOM 3051 N N . THR B 1 67 ? 1.176 12.484 22.328 1 84.62 67 THR B N 1
ATOM 3052 C CA . THR B 1 67 ? 0.96 13.898 22.594 1 84.62 67 THR B CA 1
ATOM 3053 C C . THR B 1 67 ? 2.135 14.734 22.078 1 84.62 67 THR B C 1
ATOM 3055 O O . THR B 1 67 ? 3.25 14.219 21.953 1 84.62 67 THR B O 1
ATOM 3058 N N . PRO B 1 68 ? 1.856 15.961 21.812 1 92.25 68 PRO B N 1
ATOM 3059 C CA . PRO B 1 68 ? 2.947 16.781 21.266 1 92.25 68 PRO B CA 1
ATOM 3060 C C . PRO B 1 68 ? 4.164 16.812 22.188 1 92.25 68 PRO B C 1
ATOM 3062 O O . PRO B 1 68 ? 4.047 17.203 23.359 1 92.25 68 PRO B O 1
ATOM 3065 N N . THR B 1 69 ? 5.227 16.422 21.688 1 94.19 69 THR B N 1
ATOM 3066 C CA . THR B 1 69 ? 6.508 16.406 22.391 1 94.19 69 THR B CA 1
ATOM 3067 C C . THR B 1 69 ? 7.453 17.438 21.797 1 94.19 69 THR B C 1
ATOM 3069 O O . THR B 1 69 ? 7.637 17.5 20.578 1 94.19 69 THR B O 1
ATOM 3072 N N . LYS B 1 70 ? 8.031 18.219 22.656 1 96.44 70 LYS B N 1
ATOM 3073 C CA . LYS B 1 70 ? 8.969 19.234 22.172 1 96.44 70 LYS B CA 1
ATOM 3074 C C . LYS B 1 70 ? 10.266 18.594 21.688 1 96.44 70 LYS B C 1
ATOM 3076 O O . LYS B 1 70 ? 10.883 17.812 22.406 1 96.44 70 LYS B O 1
ATOM 3081 N N . ILE B 1 71 ? 10.688 18.875 20.516 1 96.31 71 ILE B N 1
ATOM 3082 C CA . ILE B 1 71 ? 11.906 18.344 19.922 1 96.31 71 ILE B CA 1
ATOM 3083 C C . ILE B 1 71 ? 13.008 19.406 19.969 1 96.31 71 ILE B C 1
ATOM 3085 O O . ILE B 1 71 ? 14.109 19.141 20.453 1 96.31 71 ILE B O 1
ATOM 3089 N N . THR B 1 72 ? 12.781 20.547 19.469 1 95.69 72 THR B N 1
ATOM 3090 C CA . THR B 1 72 ? 13.609 21.75 19.5 1 95.69 72 THR B CA 1
ATOM 3091 C C . THR B 1 72 ? 12.734 23 19.641 1 95.69 72 THR B C 1
ATOM 3093 O O . THR B 1 72 ? 11.516 22.906 19.812 1 95.69 72 THR B O 1
ATOM 3096 N N . GLU B 1 73 ? 13.414 24.109 19.641 1 95.5 73 GLU B N 1
ATOM 3097 C CA . GLU B 1 73 ? 12.656 25.344 19.688 1 95.5 73 GLU B CA 1
ATOM 3098 C C . GLU B 1 73 ? 11.688 25.438 18.516 1 95.5 73 GLU B C 1
ATOM 3100 O O . GLU B 1 73 ? 12.07 25.219 17.359 1 95.5 73 GLU B O 1
ATOM 3105 N N . ASN B 1 74 ? 10.43 25.594 18.812 1 96.81 74 ASN B N 1
ATOM 3106 C CA . ASN B 1 74 ? 9.352 25.844 17.859 1 96.81 74 ASN B CA 1
ATOM 3107 C C . ASN B 1 74 ? 8.945 24.547 17.141 1 96.81 74 ASN B C 1
ATOM 3109 O O . ASN B 1 74 ? 8.203 24.594 16.156 1 96.81 74 ASN B O 1
ATOM 3113 N N . LEU B 1 75 ? 9.492 23.406 17.562 1 97.81 75 LEU B N 1
ATOM 3114 C CA . LEU B 1 75 ? 9.172 22.141 16.891 1 97.81 75 LEU B CA 1
ATOM 3115 C C . LEU B 1 75 ? 8.602 21.125 17.891 1 97.81 75 LEU B C 1
ATOM 3117 O O . LEU B 1 75 ? 9.242 20.828 18.891 1 97.81 75 LEU B O 1
ATOM 3121 N N . TYR B 1 76 ? 7.441 20.656 17.547 1 97.38 76 TYR B N 1
ATOM 3122 C CA . TYR B 1 76 ? 6.777 19.609 18.297 1 97.38 76 TYR B CA 1
ATOM 3123 C C . TYR B 1 76 ? 6.457 18.422 17.406 1 97.38 76 TYR B C 1
ATOM 3125 O O . TYR B 1 76 ? 6.324 18.578 16.188 1 97.38 76 TYR B O 1
ATOM 3133 N N . ALA B 1 77 ? 6.359 17.234 18.047 1 95.81 77 ALA B N 1
ATOM 3134 C CA . ALA B 1 77 ? 6.094 16.031 17.25 1 95.81 77 ALA B CA 1
ATOM 3135 C C . ALA B 1 77 ? 5.086 15.117 17.953 1 95.81 77 ALA B C 1
ATOM 3137 O O . ALA B 1 77 ? 5.047 15.062 19.188 1 95.81 77 ALA B O 1
ATOM 3138 N N . VAL B 1 78 ? 4.293 14.508 17.109 1 90.69 78 VAL B N 1
ATOM 3139 C CA . VAL B 1 78 ? 3.352 13.492 17.562 1 90.69 78 VAL B CA 1
ATOM 3140 C C . VAL B 1 78 ? 3.486 12.242 16.703 1 90.69 78 VAL B C 1
ATOM 3142 O O . VAL B 1 78 ? 3.619 12.336 15.477 1 90.69 78 VAL B O 1
ATOM 3145 N N . GLU B 1 79 ? 3.561 11.125 17.25 1 87.31 79 GLU B N 1
ATOM 3146 C CA . GLU B 1 79 ? 3.549 9.844 16.531 1 87.31 79 GLU B CA 1
ATOM 3147 C C . GLU B 1 79 ? 2.352 8.992 16.953 1 87.31 79 GLU B C 1
ATOM 3149 O O . GLU B 1 79 ? 2.232 8.609 18.109 1 87.31 79 GLU B O 1
ATOM 3154 N N . ILE B 1 80 ? 1.531 8.773 15.945 1 77.06 80 ILE B N 1
ATOM 3155 C CA . ILE B 1 80 ? 0.304 8.031 16.203 1 77.06 80 ILE B CA 1
ATOM 3156 C C . ILE B 1 80 ? 0.581 6.531 16.125 1 77.06 80 ILE B C 1
ATOM 3158 O O . ILE B 1 80 ? 1.176 6.059 15.148 1 77.06 80 ILE B O 1
ATOM 3162 N N . ASP B 1 81 ? 0.323 5.82 17.141 1 68.12 81 ASP B N 1
ATOM 3163 C CA . ASP B 1 81 ? 0.408 4.363 17.156 1 68.12 81 ASP B CA 1
ATOM 3164 C C . ASP B 1 81 ? -0.901 3.73 16.703 1 68.12 81 ASP B C 1
ATOM 3166 O O . ASP B 1 81 ? -1.951 3.945 17.297 1 68.12 81 ASP B O 1
ATOM 3170 N N . PRO B 1 82 ? -0.781 3.012 15.617 1 61.12 82 PRO B N 1
ATOM 3171 C CA . PRO B 1 82 ? -2.021 2.441 15.086 1 61.12 82 PRO B CA 1
ATOM 3172 C C . PRO B 1 82 ? -2.764 1.59 16.109 1 61.12 82 PRO B C 1
ATOM 3174 O O . PRO B 1 82 ? -3.998 1.605 16.156 1 61.12 82 PRO B O 1
ATOM 3177 N N . GLU B 1 83 ? -1.987 0.85 16.859 1 60.38 83 GLU B N 1
ATOM 3178 C CA . GLU B 1 83 ? -2.619 -0.026 17.844 1 60.38 83 GLU B CA 1
ATOM 3179 C C . GLU B 1 83 ? -3.359 0.782 18.906 1 60.38 83 GLU B C 1
ATOM 3181 O O . GLU B 1 83 ? -4.477 0.432 19.297 1 60.38 83 GLU B O 1
ATOM 3186 N N . VAL B 1 84 ? -2.674 1.819 19.266 1 62.44 84 VAL B N 1
ATOM 3187 C CA . VAL B 1 84 ? -3.281 2.66 20.281 1 62.44 84 VAL B CA 1
ATOM 3188 C C . VAL B 1 84 ? -4.5 3.379 19.719 1 62.44 84 VAL B C 1
ATOM 3190 O O . VAL B 1 84 ? -5.543 3.469 20.359 1 62.44 84 VAL B O 1
ATOM 3193 N N . ALA B 1 85 ? -4.312 3.801 18.484 1 62.72 85 ALA B N 1
ATOM 3194 C CA . ALA B 1 85 ? -5.41 4.504 17.812 1 62.72 85 ALA B CA 1
ATOM 3195 C C . ALA B 1 85 ? -6.617 3.586 17.641 1 62.72 85 ALA B C 1
ATOM 3197 O O . ALA B 1 85 ? -7.762 4.012 17.812 1 62.72 85 ALA B O 1
ATOM 3198 N N . MET B 1 86 ? -6.348 2.354 17.344 1 61.78 86 MET B N 1
ATOM 3199 C CA . MET B 1 86 ? -7.398 1.353 17.188 1 61.78 86 MET B CA 1
ATOM 3200 C C . MET B 1 86 ? -8.133 1.127 18.5 1 61.78 86 MET B C 1
ATOM 3202 O O . MET B 1 86 ? -9.367 1.052 18.531 1 61.78 86 MET B O 1
ATOM 3206 N N . GLU B 1 87 ? -7.316 0.973 19.5 1 61.34 87 GLU B N 1
ATOM 3207 C CA . GLU B 1 87 ? -7.898 0.733 20.812 1 61.34 87 GLU B CA 1
ATOM 3208 C C . GLU B 1 87 ? -8.805 1.889 21.234 1 61.34 87 GLU B C 1
ATOM 3210 O O . GLU B 1 87 ? -9.898 1.67 21.75 1 61.34 87 GLU B O 1
ATOM 3215 N N . GLU B 1 88 ? -8.289 3.006 20.969 1 62.16 88 GLU B N 1
ATOM 3216 C CA . GLU B 1 88 ? -9.062 4.191 21.312 1 62.16 88 GLU B CA 1
ATOM 3217 C C . GLU B 1 88 ? -10.344 4.285 20.5 1 62.16 88 GLU B C 1
ATOM 3219 O O . GLU B 1 88 ? -11.398 4.656 21.016 1 62.16 88 GLU B O 1
ATOM 3224 N N . TYR B 1 89 ? -10.188 3.92 19.281 1 58.75 89 TYR B N 1
ATOM 3225 C CA . TYR B 1 89 ? -11.328 3.941 18.375 1 58.75 89 TYR B CA 1
ATOM 3226 C C . TYR B 1 89 ? -12.367 2.898 18.781 1 58.75 89 TYR B C 1
ATOM 3228 O O . TYR B 1 89 ? -13.57 3.178 18.797 1 58.75 89 TYR B O 1
ATOM 3236 N N . GLN B 1 90 ? -11.852 1.77 19.062 1 58.56 90 GLN B N 1
ATOM 3237 C CA . GLN B 1 90 ? -12.734 0.707 19.531 1 58.56 90 GLN B CA 1
ATOM 3238 C C . GLN B 1 90 ? -13.469 1.117 20.797 1 58.56 90 GLN B C 1
ATOM 3240 O O . GLN B 1 90 ? -14.664 0.85 20.953 1 58.56 90 GLN B O 1
ATOM 3245 N N . ALA B 1 91 ? -12.688 1.69 21.656 1 59.12 91 ALA B N 1
ATOM 3246 C CA . ALA B 1 91 ? -13.281 2.145 22.906 1 59.12 91 ALA B CA 1
ATOM 3247 C C . ALA B 1 91 ? -14.391 3.164 22.656 1 59.12 91 ALA B C 1
ATOM 3249 O O . ALA B 1 91 ? -15.445 3.111 23.281 1 59.12 91 ALA B O 1
ATOM 3250 N N . LYS B 1 92 ? -14.203 3.932 21.734 1 60.84 92 LYS B N 1
ATOM 3251 C CA . LYS B 1 92 ? -15.18 4.953 21.375 1 60.84 92 LYS B CA 1
ATOM 3252 C C . LYS B 1 92 ? -16.422 4.324 20.75 1 60.84 92 LYS B C 1
ATOM 3254 O O . LYS B 1 92 ? -17.547 4.742 21.047 1 60.84 92 LYS B O 1
ATOM 3259 N N . LEU B 1 93 ? -16.141 3.389 19.906 1 56.78 93 LEU B N 1
ATOM 3260 C CA . LEU B 1 93 ? -17.25 2.68 19.266 1 56.78 93 LEU B CA 1
ATOM 3261 C C . LEU B 1 93 ? -18.078 1.93 20.297 1 56.78 93 LEU B C 1
ATOM 3263 O O . LEU B 1 93 ? -19.312 1.902 20.219 1 56.78 93 LEU B O 1
ATOM 3267 N N . GLN B 1 94 ? -17.328 1.334 21.141 1 57.44 94 GLN B N 1
ATOM 3268 C CA . GLN B 1 94 ? -18.016 0.599 22.188 1 57.44 94 GLN B CA 1
ATOM 3269 C C . GLN B 1 94 ? -18.859 1.533 23.047 1 57.44 94 GLN B C 1
ATOM 3271 O O . GLN B 1 94 ? -19.984 1.188 23.438 1 57.44 94 GLN B O 1
ATOM 3276 N N . GLU B 1 95 ? -18.281 2.553 23.312 1 57.22 95 GLU B N 1
ATOM 3277 C CA . GLU B 1 95 ? -19.016 3.539 24.094 1 57.22 95 GLU B CA 1
ATOM 3278 C C . GLU B 1 95 ? -20.266 4.02 23.359 1 57.22 95 GLU B C 1
ATOM 3280 O O . GLU B 1 95 ? -21.312 4.188 23.969 1 57.22 95 GLU B O 1
ATOM 3285 N N . GLN B 1 96 ? -20.141 4.176 22.156 1 54.44 96 GLN B N 1
ATOM 3286 C CA . GLN B 1 96 ? -21.266 4.629 21.344 1 54.44 96 GLN B CA 1
ATOM 3287 C C . GLN B 1 96 ? -22.312 3.535 21.203 1 54.44 96 GLN B C 1
ATOM 3289 O O . GLN B 1 96 ? -23.516 3.818 21.219 1 54.44 96 GLN B O 1
ATOM 3294 N N . ALA B 1 97 ? -21.75 2.32 20.891 1 55.16 97 ALA B N 1
ATOM 3295 C CA . ALA B 1 97 ? -22.672 1.187 20.812 1 55.16 97 ALA B CA 1
ATOM 3296 C C . ALA B 1 97 ? -23.453 1.026 22.109 1 55.16 97 ALA B C 1
ATOM 3298 O O . ALA B 1 97 ? -24.641 0.684 22.109 1 55.16 97 ALA B O 1
ATOM 3299 N N . ALA B 1 98 ? -22.703 1.267 23.125 1 54.03 98 ALA B N 1
ATOM 3300 C CA . ALA B 1 98 ? -23.328 1.145 24.438 1 54.03 98 ALA B CA 1
ATOM 3301 C C . ALA B 1 98 ? -24.406 2.217 24.625 1 54.03 98 ALA B C 1
ATOM 3303 O O . ALA B 1 98 ? -25.391 1.994 25.328 1 54.03 98 ALA B O 1
ATOM 3304 N N . MET B 1 99 ? -24.078 3.205 24.047 1 50.5 99 MET B N 1
ATOM 3305 C CA . MET B 1 99 ? -25.031 4.301 24.203 1 50.5 99 MET B CA 1
ATOM 3306 C C . MET B 1 99 ? -26.234 4.113 23.281 1 50.5 99 MET B C 1
ATOM 3308 O O . MET B 1 99 ? -27.297 4.695 23.516 1 50.5 99 MET B O 1
ATOM 3312 N N . ASN B 1 100 ? -25.906 3.295 22.125 1 46.06 100 ASN B N 1
ATOM 3313 C CA . ASN B 1 100 ? -27 3.041 21.203 1 46.06 100 ASN B CA 1
ATOM 3314 C C . ASN B 1 100 ? -27.172 1.55 20.938 1 46.06 100 ASN B C 1
ATOM 3316 O O . ASN B 1 100 ? -26.938 1.09 19.812 1 46.06 100 ASN B O 1
ATOM 3320 N N . PRO B 1 101 ? -27.375 0.803 21.891 1 48.22 101 PRO B N 1
ATOM 3321 C CA . PRO B 1 101 ? -27.422 -0.659 21.812 1 48.22 101 PRO B CA 1
ATOM 3322 C C . PRO B 1 101 ? -28.297 -1.176 20.672 1 48.22 101 PRO B C 1
ATOM 3324 O O . PRO B 1 101 ? -28.031 -2.258 20.141 1 48.22 101 PRO B O 1
ATOM 3327 N N . GLY B 1 102 ? -29.25 -0.555 20.344 1 44.03 102 GLY B N 1
ATOM 3328 C CA . GLY B 1 102 ? -30.297 -1.064 19.484 1 44.03 102 GLY B CA 1
ATOM 3329 C C . GLY B 1 102 ? -30 -0.863 18 1 44.03 102 GLY B C 1
ATOM 3330 O O . GLY B 1 102 ? -30.734 -1.357 17.141 1 44.03 102 GLY B O 1
ATOM 3331 N N . MET B 1 103 ? -29.188 -0.117 17.719 1 41.81 103 MET B N 1
ATOM 3332 C CA . MET B 1 103 ? -29.156 0.327 16.328 1 41.81 103 MET B CA 1
ATOM 3333 C C . MET B 1 103 ? -28.219 -0.548 15.5 1 41.81 103 MET B C 1
ATOM 3335 O O . MET B 1 103 ? -27.781 -0.144 14.422 1 41.81 103 MET B O 1
ATOM 3339 N N . GLY B 1 104 ? -28.156 -1.837 15.844 1 42.56 104 GLY B N 1
ATOM 3340 C CA . GLY B 1 104 ? -27.516 -2.777 14.938 1 42.56 104 GLY B CA 1
ATOM 3341 C C . GLY B 1 104 ? -26.031 -2.498 14.75 1 42.56 104 GLY B C 1
ATOM 3342 O O . GLY B 1 104 ? -25.453 -2.879 13.727 1 42.56 104 GLY B O 1
ATOM 3343 N N . LEU B 1 105 ? -25.562 -1.715 15.57 1 42.56 105 LEU B N 1
ATOM 3344 C CA . LEU B 1 105 ? -24.156 -1.33 15.641 1 42.56 105 LEU B CA 1
ATOM 3345 C C . LEU B 1 105 ? -23.266 -2.561 15.719 1 42.56 105 LEU B C 1
ATOM 3347 O O . LEU B 1 105 ? -22.047 -2.461 15.531 1 42.56 105 LEU B O 1
ATOM 3351 N N . ASP B 1 106 ? -23.891 -3.58 16.141 1 44.38 106 ASP B N 1
ATOM 3352 C CA . ASP B 1 106 ? -23.141 -4.828 16.062 1 44.38 106 ASP B CA 1
ATOM 3353 C C . ASP B 1 106 ? -22.656 -5.098 14.633 1 44.38 106 ASP B C 1
ATOM 3355 O O . ASP B 1 106 ? -21.547 -5.578 14.43 1 44.38 106 ASP B O 1
ATOM 3359 N N . MET B 1 107 ? -23.625 -4.91 13.844 1 42.59 107 MET B N 1
ATOM 3360 C CA . MET B 1 107 ? -23.25 -5.066 12.445 1 42.59 107 MET B CA 1
ATOM 3361 C C . MET B 1 107 ? -22.172 -4.062 12.062 1 42.59 107 MET B C 1
ATOM 3363 O O . MET B 1 107 ? -21.281 -4.371 11.266 1 42.59 107 MET B O 1
ATOM 3367 N N . LEU B 1 108 ? -22.297 -2.91 12.664 1 44.06 108 LEU B N 1
ATOM 3368 C CA . LEU B 1 108 ? -21.266 -1.905 12.43 1 44.06 108 LEU B CA 1
ATOM 3369 C C . LEU B 1 108 ? -19.922 -2.348 13.016 1 44.06 108 LEU B C 1
ATOM 3371 O O . LEU B 1 108 ? -18.875 -2.148 12.398 1 44.06 108 LEU B O 1
ATOM 3375 N N . GLN B 1 109 ? -20.094 -2.977 14.164 1 45.16 109 GLN B N 1
ATOM 3376 C CA . GLN B 1 109 ? -18.875 -3.477 14.781 1 45.16 109 GLN B CA 1
ATOM 3377 C C . GLN B 1 109 ? -18.203 -4.527 13.898 1 45.16 109 GLN B C 1
ATOM 3379 O O . GLN B 1 109 ? -16.984 -4.52 13.734 1 45.16 109 GLN B O 1
ATOM 3384 N N . ASP B 1 110 ? -19.016 -5.422 13.57 1 45.12 110 ASP B N 1
ATOM 3385 C CA . ASP B 1 110 ? -18.469 -6.457 12.695 1 45.12 110 ASP B CA 1
ATOM 3386 C C . ASP B 1 110 ? -17.859 -5.844 11.438 1 45.12 110 ASP B C 1
ATOM 3388 O O . ASP B 1 110 ? -16.812 -6.293 10.961 1 45.12 110 ASP B O 1
ATOM 3392 N N . GLN B 1 111 ? -18.594 -4.891 10.984 1 44.09 111 GLN B N 1
ATOM 3393 C CA . GLN B 1 111 ? -18.094 -4.203 9.805 1 44.09 111 GLN B CA 1
ATOM 3394 C C . GLN B 1 111 ? -16.797 -3.447 10.109 1 44.09 111 GLN B C 1
ATOM 3396 O O . GLN B 1 111 ? -15.898 -3.375 9.273 1 44.09 111 GLN B O 1
ATOM 3401 N N . MET B 1 112 ? -16.969 -2.973 11.297 1 45.25 112 MET B N 1
ATOM 3402 C CA . MET B 1 112 ? -15.773 -2.262 11.727 1 45.25 112 MET B CA 1
ATOM 3403 C C . MET B 1 112 ? -14.617 -3.232 11.961 1 45.25 112 MET B C 1
ATOM 3405 O O . MET B 1 112 ? -13.461 -2.898 11.711 1 45.25 112 MET B O 1
ATOM 3409 N N . ASP B 1 113 ? -15.031 -4.305 12.625 1 44.62 113 ASP B N 1
ATOM 3410 C CA . ASP B 1 113 ? -14 -5.32 12.781 1 44.62 113 ASP B CA 1
ATOM 3411 C C . ASP B 1 113 ? -13.414 -5.727 11.438 1 44.62 113 ASP B C 1
ATOM 3413 O O . ASP B 1 113 ? -12.211 -5.988 11.328 1 44.62 113 ASP B O 1
ATOM 3417 N N . MET B 1 114 ? -14.344 -5.918 10.641 1 41.16 114 MET B N 1
ATOM 3418 C CA . MET B 1 114 ? -13.852 -6.188 9.289 1 41.16 114 MET B CA 1
ATOM 3419 C C . MET B 1 114 ? -13 -5.035 8.773 1 41.16 114 MET B C 1
ATOM 3421 O O . MET B 1 114 ? -12.047 -5.246 8.031 1 41.16 114 MET B O 1
ATOM 3425 N N . ALA B 1 115 ? -13.445 -3.871 9.328 1 40.75 115 ALA B N 1
ATOM 3426 C CA . ALA B 1 115 ? -12.68 -2.676 8.969 1 40.75 115 ALA B CA 1
ATOM 3427 C C . ALA B 1 115 ? -11.344 -2.643 9.711 1 40.75 115 ALA B C 1
ATOM 3429 O O . ALA B 1 115 ? -10.375 -2.039 9.234 1 40.75 115 ALA B O 1
ATOM 3430 N N . SER B 1 116 ? -11.438 -3.129 11.008 1 41.5 116 SER B N 1
ATOM 3431 C CA . SER B 1 116 ? -10.211 -3.098 11.797 1 41.5 116 SER B CA 1
ATOM 3432 C C . SER B 1 116 ? -9.062 -3.779 11.062 1 41.5 116 SER B C 1
ATOM 3434 O O . SER B 1 116 ? -7.895 -3.451 11.281 1 41.5 116 SER B O 1
ATOM 3436 N N . MET B 1 117 ? -9.367 -4.984 10.672 1 38.91 117 MET B N 1
ATOM 3437 C CA . MET B 1 117 ? -8.328 -5.551 9.82 1 38.91 117 MET B CA 1
ATOM 3438 C C . MET B 1 117 ? -8.094 -4.68 8.594 1 38.91 117 MET B C 1
ATOM 3440 O O . MET B 1 117 ? -7.172 -4.93 7.812 1 38.91 117 MET B O 1
ATOM 3444 N N . SER B 1 118 ? -8.977 -3.664 8.531 1 41.41 118 SER B N 1
ATOM 3445 C CA . SER B 1 118 ? -9.047 -2.836 7.328 1 41.41 118 SER B CA 1
ATOM 3446 C C . SER B 1 118 ? -8.133 -1.623 7.438 1 41.41 118 SER B C 1
ATOM 3448 O O . SER B 1 118 ? -7.977 -1.053 8.523 1 41.41 118 SER B O 1
ATOM 3450 N N . PRO B 1 119 ? -7.262 -1.333 6.633 1 47.56 119 PRO B N 1
ATOM 3451 C CA . PRO B 1 119 ? -6.469 -0.136 6.348 1 47.56 119 PRO B CA 1
ATOM 3452 C C . PRO B 1 119 ? -7.129 1.146 6.848 1 47.56 119 PRO B C 1
ATOM 3454 O O . PRO B 1 119 ? -6.484 2.195 6.906 1 47.56 119 PRO B O 1
ATOM 3457 N N . GLY B 1 120 ? -8.164 0.935 7.738 1 54.34 120 GLY B N 1
ATOM 3458 C CA . GLY B 1 120 ? -8.945 2.146 7.945 1 54.34 120 GLY B CA 1
ATOM 3459 C C . GLY B 1 120 ? -8.656 2.82 9.273 1 54.34 120 GLY B C 1
ATOM 3460 O O . GLY B 1 120 ? -8.82 4.035 9.406 1 54.34 120 GLY B O 1
ATOM 3461 N N . ILE B 1 121 ? -8.031 2.068 10.18 1 58.53 121 ILE B N 1
ATOM 3462 C CA . ILE B 1 121 ? -7.891 2.602 11.531 1 58.53 121 ILE B CA 1
ATOM 3463 C C . ILE B 1 121 ? -6.801 3.672 11.555 1 58.53 121 ILE B C 1
ATOM 3465 O O . ILE B 1 121 ? -6.953 4.707 12.211 1 58.53 121 ILE B O 1
ATOM 3469 N N . ASP B 1 122 ? -5.805 3.424 10.805 1 61.62 122 ASP B N 1
ATOM 3470 C CA . ASP B 1 122 ? -4.719 4.395 10.719 1 61.62 122 ASP B CA 1
ATOM 3471 C C . ASP B 1 122 ? -5.219 5.727 10.156 1 61.62 122 ASP B C 1
ATOM 3473 O O . ASP B 1 122 ? -4.863 6.793 10.664 1 61.62 122 ASP B O 1
ATOM 3477 N N . GLU B 1 123 ? -6.027 5.555 9.266 1 63.75 123 GLU B N 1
ATOM 3478 C CA . GLU B 1 123 ? -6.566 6.734 8.602 1 63.75 123 GLU B CA 1
ATOM 3479 C C . GLU B 1 123 ? -7.52 7.504 9.516 1 63.75 123 GLU B C 1
ATOM 3481 O O . GLU B 1 123 ? -7.504 8.734 9.539 1 63.75 123 GLU B O 1
ATOM 3486 N N . ALA B 1 124 ? -8.273 6.727 10.305 1 64.81 124 ALA B N 1
ATOM 3487 C CA . ALA B 1 124 ? -9.219 7.348 11.227 1 64.81 124 ALA B CA 1
ATOM 3488 C C . ALA B 1 124 ? -8.492 8.133 12.312 1 64.81 124 ALA B C 1
ATOM 3490 O O . ALA B 1 124 ? -8.898 9.25 12.664 1 64.81 124 ALA B O 1
ATOM 3491 N N . ALA B 1 125 ? -7.434 7.566 12.797 1 67.88 125 ALA B N 1
ATOM 3492 C CA . ALA B 1 125 ? -6.652 8.227 13.836 1 67.88 125 ALA B CA 1
ATOM 3493 C C . ALA B 1 125 ? -6 9.5 13.305 1 67.88 125 ALA B C 1
ATOM 3495 O O . ALA B 1 125 ? -5.973 10.523 13.992 1 67.88 125 ALA B O 1
ATOM 3496 N N . ALA B 1 126 ? -5.438 9.383 12.133 1 70.06 126 ALA B N 1
ATOM 3497 C CA . ALA B 1 126 ? -4.844 10.562 11.508 1 70.06 126 ALA B CA 1
ATOM 3498 C C . ALA B 1 126 ? -5.883 11.664 11.312 1 70.06 126 ALA B C 1
ATOM 3500 O O . ALA B 1 126 ? -5.59 12.844 11.531 1 70.06 126 ALA B O 1
ATOM 3501 N N . PHE B 1 127 ? -7.027 11.242 10.953 1 74.62 127 PHE B N 1
ATOM 3502 C CA . PHE B 1 127 ? -8.094 12.203 10.703 1 74.62 127 PHE B CA 1
ATOM 3503 C C . PHE B 1 127 ? -8.516 12.891 12 1 74.62 127 PHE B C 1
ATOM 3505 O O . PHE B 1 127 ? -8.781 14.094 12.008 1 74.62 127 PHE B O 1
ATOM 3512 N N . ASP B 1 128 ? -8.547 12.156 13.016 1 74.06 128 ASP B N 1
ATOM 3513 C CA . ASP B 1 128 ? -8.867 12.727 14.32 1 74.06 128 ASP B CA 1
ATOM 3514 C C . ASP B 1 128 ? -7.863 13.812 14.711 1 74.06 128 ASP B C 1
ATOM 3516 O O . ASP B 1 128 ? -8.242 14.852 15.25 1 74.06 128 ASP B O 1
ATOM 3520 N N . GLN B 1 129 ? -6.668 13.523 14.516 1 75.56 129 GLN B N 1
ATOM 3521 C CA . GLN B 1 129 ? -5.641 14.516 14.797 1 75.56 129 GLN B CA 1
ATOM 3522 C C . GLN B 1 129 ? -5.82 15.758 13.922 1 75.56 129 GLN B C 1
ATOM 3524 O O . GLN B 1 129 ? -5.66 16.891 14.391 1 75.56 129 GLN B O 1
ATOM 3529 N N . PHE B 1 130 ? -6.102 15.523 12.727 1 77 130 PHE B N 1
ATOM 3530 C CA . PHE B 1 130 ? -6.355 16.641 11.82 1 77 130 PHE B CA 1
ATOM 3531 C C . PHE B 1 130 ? -7.492 17.516 12.336 1 77 130 PHE B C 1
ATOM 3533 O O . PHE B 1 130 ? -7.371 18.734 12.375 1 77 130 PHE B O 1
ATOM 3540 N N . LEU B 1 131 ? -8.5 16.875 12.727 1 77.5 131 LEU B N 1
ATOM 3541 C CA . LEU B 1 131 ? -9.648 17.594 13.258 1 77.5 131 LEU B CA 1
ATOM 3542 C C . LEU B 1 131 ? -9.258 18.422 14.469 1 77.5 131 LEU B C 1
ATOM 3544 O O . LEU B 1 131 ? -9.703 19.562 14.617 1 77.5 131 LEU B O 1
ATOM 3548 N N . ARG B 1 132 ? -8.531 17.859 15.203 1 77.31 132 ARG B N 1
ATOM 3549 C CA . ARG B 1 132 ? -8.125 18.516 16.438 1 77.31 132 ARG B CA 1
ATOM 3550 C C . ARG B 1 132 ? -7.367 19.797 16.156 1 77.31 132 ARG B C 1
ATOM 3552 O O . ARG B 1 132 ? -7.676 20.844 16.734 1 77.31 132 ARG B O 1
ATOM 3559 N N . TYR B 1 133 ? -6.465 19.781 15.258 1 80.12 133 TYR B N 1
ATOM 3560 C CA . TYR B 1 133 ? -5.551 20.906 15.109 1 80.12 133 TYR B CA 1
ATOM 3561 C C . TYR B 1 133 ? -6.043 21.875 14.031 1 80.12 133 TYR B C 1
ATOM 3563 O O . TYR B 1 133 ? -5.559 23 13.938 1 80.12 133 TYR B O 1
ATOM 3571 N N . MET B 1 134 ? -7.008 21.406 13.234 1 77.88 134 MET B N 1
ATOM 3572 C CA . MET B 1 134 ? -7.516 22.297 12.195 1 77.88 134 MET B CA 1
ATOM 3573 C C . MET B 1 134 ? -8.289 23.469 12.812 1 77.88 134 MET B C 1
ATOM 3575 O O . MET B 1 134 ? -8.367 24.547 12.227 1 77.88 134 MET B O 1
ATOM 3579 N N . THR B 1 135 ? -8.828 23.203 13.977 1 76.5 135 THR B N 1
ATOM 3580 C CA . THR B 1 135 ? -9.75 24.203 14.539 1 76.5 135 THR B CA 1
ATOM 3581 C C . THR B 1 135 ? -9.047 25.047 15.594 1 76.5 135 THR B C 1
ATOM 3583 O O . THR B 1 135 ? -9.492 26.156 15.906 1 76.5 135 THR B O 1
ATOM 3586 N N . THR B 1 136 ? -7.945 24.656 16.094 1 81.19 136 THR B N 1
ATOM 3587 C CA . THR B 1 136 ? -7.34 25.359 17.219 1 81.19 136 THR B CA 1
ATOM 3588 C C . THR B 1 136 ? -6.406 26.469 16.734 1 81.19 136 THR B C 1
ATOM 3590 O O . THR B 1 136 ? -6.207 27.469 17.422 1 81.19 136 THR B O 1
ATOM 3593 N N . ASP B 1 137 ? -5.836 26.438 15.664 1 85.44 137 ASP B N 1
ATOM 3594 C CA . ASP B 1 137 ? -4.848 27.375 15.125 1 85.44 137 ASP B CA 1
ATOM 3595 C C . ASP B 1 137 ? -3.693 27.578 16.109 1 85.44 137 ASP B C 1
ATOM 3597 O O . ASP B 1 137 ? -3.188 28.688 16.25 1 85.44 137 ASP B O 1
ATOM 3601 N N . GLU B 1 138 ? -3.375 26.578 16.844 1 91.75 138 GLU B N 1
ATOM 3602 C CA . GLU B 1 138 ? -2.312 26.578 17.844 1 91.75 138 GLU B CA 1
ATOM 3603 C C . GLU B 1 138 ? -0.936 26.625 17.188 1 91.75 138 GLU B C 1
ATOM 3605 O O . GLU B 1 138 ? 0.014 27.156 17.75 1 91.75 138 GLU B O 1
ATOM 3610 N N . TYR B 1 139 ? -0.826 26.156 16.078 1 96.06 139 TYR B N 1
ATOM 3611 C CA . TYR B 1 139 ? 0.428 26.078 15.344 1 96.06 139 TYR B CA 1
ATOM 3612 C C . TYR B 1 139 ? 0.349 26.875 14.055 1 96.06 139 TYR B C 1
ATOM 3614 O O . TYR B 1 139 ? -0.724 27.016 13.461 1 96.06 139 TYR B O 1
ATOM 3622 N N . ASP B 1 140 ? 1.53 27.438 13.711 1 95.81 140 ASP B N 1
ATOM 3623 C CA . ASP B 1 140 ? 1.588 28.109 12.422 1 95.81 140 ASP B CA 1
ATOM 3624 C C . ASP B 1 140 ? 1.47 27.109 11.273 1 95.81 140 ASP B C 1
ATOM 3626 O O . ASP B 1 140 ? 0.843 27.406 10.25 1 95.81 140 ASP B O 1
ATOM 3630 N N . ILE B 1 141 ? 2.066 25.969 11.531 1 96.81 141 ILE B N 1
ATOM 3631 C CA . ILE B 1 141 ? 2.064 24.938 10.492 1 96.81 141 ILE B CA 1
ATOM 3632 C C . ILE B 1 141 ? 2.025 23.547 11.133 1 96.81 141 ILE B C 1
ATOM 3634 O O . ILE B 1 141 ? 2.682 23.312 12.148 1 96.81 141 ILE B O 1
ATOM 3638 N N . VAL B 1 142 ? 1.246 22.688 10.539 1 95.81 142 VAL B N 1
ATOM 3639 C CA . VAL B 1 142 ? 1.185 21.281 10.898 1 95.81 142 VAL B CA 1
ATOM 3640 C C . VAL B 1 142 ? 1.561 20.422 9.688 1 95.81 142 VAL B C 1
ATOM 3642 O O . VAL B 1 142 ? 0.975 20.562 8.617 1 95.81 142 VAL B O 1
ATOM 3645 N N . ILE B 1 143 ? 2.549 19.562 9.875 1 96.19 143 ILE B N 1
ATOM 3646 C CA . ILE B 1 143 ? 3.041 18.688 8.812 1 96.19 143 ILE B CA 1
ATOM 3647 C C . ILE B 1 143 ? 2.631 17.25 9.102 1 96.19 143 ILE B C 1
ATOM 3649 O O . ILE B 1 143 ? 2.955 16.703 10.164 1 96.19 143 ILE B O 1
ATOM 3653 N N . PHE B 1 144 ? 1.945 16.703 8.172 1 90.62 144 PHE B N 1
ATOM 3654 C CA . PHE B 1 144 ? 1.512 15.312 8.312 1 90.62 144 PHE B CA 1
ATOM 3655 C C . PHE B 1 144 ? 2.43 14.375 7.527 1 90.62 144 PHE B C 1
ATOM 3657 O O . PHE B 1 144 ? 2.498 14.453 6.301 1 90.62 144 PHE B O 1
ATOM 3664 N N . ASP B 1 145 ? 3.129 13.578 8.227 1 91.5 145 ASP B N 1
ATOM 3665 C CA . ASP B 1 145 ? 3.863 12.445 7.664 1 91.5 145 ASP B CA 1
ATOM 3666 C C . ASP B 1 145 ? 2.947 11.242 7.461 1 91.5 145 ASP B C 1
ATOM 3668 O O . ASP B 1 145 ? 2.693 10.484 8.398 1 91.5 145 ASP B O 1
ATOM 3672 N N . THR B 1 146 ? 2.57 11.086 6.25 1 83.31 146 THR B N 1
ATOM 3673 C CA . THR B 1 146 ? 1.469 10.164 5.992 1 83.31 146 THR B CA 1
ATOM 3674 C C . THR B 1 146 ? 1.985 8.734 5.812 1 83.31 146 THR B C 1
ATOM 3676 O O . THR B 1 146 ? 3.154 8.531 5.48 1 83.31 146 THR B O 1
ATOM 3679 N N . ALA B 1 147 ? 1.091 7.828 6.09 1 75.69 147 ALA B N 1
ATOM 3680 C CA . ALA B 1 147 ? 1.359 6.43 5.781 1 75.69 147 ALA B CA 1
ATOM 3681 C C . ALA B 1 147 ? 1.489 6.215 4.273 1 75.69 147 ALA B C 1
ATOM 3683 O O . ALA B 1 147 ? 1.299 7.148 3.49 1 75.69 147 ALA B O 1
ATOM 3684 N N . PRO B 1 148 ? 1.821 5.051 3.875 1 73.81 148 PRO B N 1
ATOM 3685 C CA . PRO B 1 148 ? 1.931 4.809 2.434 1 73.81 148 PRO B CA 1
ATOM 3686 C C . PRO B 1 148 ? 0.672 5.215 1.671 1 73.81 148 PRO B C 1
ATOM 3688 O O . PRO B 1 148 ? -0.414 5.281 2.254 1 73.81 148 PRO B O 1
ATOM 3691 N N . THR B 1 149 ? 0.796 5.586 0.496 1 59.09 149 THR B N 1
ATOM 3692 C CA . THR B 1 149 ? -0.174 6.266 -0.356 1 59.09 149 THR B CA 1
ATOM 3693 C C . THR B 1 149 ? -1.546 5.605 -0.246 1 59.09 149 THR B C 1
ATOM 3695 O O . THR B 1 149 ? -2.568 6.293 -0.186 1 59.09 149 THR B O 1
ATOM 3698 N N . GLY B 1 150 ? -1.607 4.367 -0.273 1 59.78 150 GLY B N 1
ATOM 3699 C CA . GLY B 1 150 ? -2.908 3.719 -0.209 1 59.78 150 GLY B CA 1
ATOM 3700 C C . GLY B 1 150 ? -3.701 4.098 1.027 1 59.78 150 GLY B C 1
ATOM 3701 O O . GLY B 1 150 ? -4.91 4.328 0.95 1 59.78 150 GLY B O 1
ATOM 3702 N N . HIS B 1 151 ? -3.047 4.332 2.002 1 62.81 151 HIS B N 1
ATOM 3703 C CA . HIS B 1 151 ? -3.682 4.691 3.266 1 62.81 151 HIS B CA 1
ATOM 3704 C C . HIS B 1 151 ? -4.051 6.172 3.295 1 62.81 151 HIS B C 1
ATOM 3706 O O . HIS B 1 151 ? -5.102 6.543 3.816 1 62.81 151 HIS B O 1
ATOM 3712 N N . THR B 1 152 ? -3.131 6.938 2.748 1 61.94 152 THR B N 1
ATOM 3713 C CA . THR B 1 152 ? -3.33 8.383 2.777 1 61.94 152 THR B CA 1
ATOM 3714 C C . THR B 1 152 ? -4.574 8.773 1.985 1 61.94 152 THR B C 1
ATOM 3716 O O . THR B 1 152 ? -5.348 9.625 2.418 1 61.94 152 THR B O 1
ATOM 3719 N N . LEU B 1 153 ? -4.793 8.078 0.952 1 62.53 153 LEU B N 1
ATOM 3720 C CA . LEU B 1 153 ? -5.926 8.406 0.092 1 62.53 153 LEU B CA 1
ATOM 3721 C C . LEU B 1 153 ? -7.246 8.094 0.791 1 62.53 153 LEU B C 1
ATOM 3723 O O . LEU B 1 153 ? -8.219 8.836 0.64 1 62.53 153 LEU B O 1
ATOM 3727 N N . ARG B 1 154 ? -7.172 7.047 1.524 1 62.34 154 ARG B N 1
ATOM 3728 C CA . ARG B 1 154 ? -8.352 6.711 2.314 1 62.34 154 ARG B CA 1
ATOM 3729 C C . ARG B 1 154 ? -8.641 7.789 3.352 1 62.34 154 ARG B C 1
ATOM 3731 O O . ARG B 1 154 ? -9.805 8.133 3.594 1 62.34 154 ARG B O 1
ATOM 3738 N N . LEU B 1 155 ? -7.57 8.273 3.902 1 62.84 155 LEU B N 1
ATOM 3739 C CA . LEU B 1 155 ? -7.695 9.359 4.863 1 62.84 155 LEU B CA 1
ATOM 3740 C C . LEU B 1 155 ? -8.391 10.562 4.227 1 62.84 155 LEU B C 1
ATOM 3742 O O . LEU B 1 155 ? -9.297 11.148 4.824 1 62.84 155 LEU B O 1
ATOM 3746 N N . LEU B 1 156 ? -8.07 10.773 3.014 1 67.06 156 LEU B N 1
ATOM 3747 C CA . LEU B 1 156 ? -8.547 11.977 2.336 1 67.06 156 LEU B CA 1
ATOM 3748 C C . LEU B 1 156 ? -10.008 11.82 1.928 1 67.06 156 LEU B C 1
ATOM 3750 O O . LEU B 1 156 ? -10.742 12.805 1.827 1 67.06 156 LEU B O 1
ATOM 3754 N N . SER B 1 157 ? -10.328 10.523 1.777 1 65.12 157 SER B N 1
ATOM 3755 C CA . SER B 1 157 ? -11.703 10.25 1.368 1 65.12 157 SER B CA 1
ATOM 3756 C C . SER B 1 157 ? -12.633 10.141 2.574 1 65.12 157 SER B C 1
ATOM 3758 O O . SER B 1 157 ? -13.852 10.164 2.43 1 65.12 157 SER B O 1
ATOM 3760 N N . PHE B 1 158 ? -11.992 10.148 3.617 1 67.19 158 PHE B N 1
ATOM 3761 C CA . PHE B 1 158 ? -12.703 9.82 4.844 1 67.19 158 PHE B CA 1
ATOM 3762 C C . PHE B 1 158 ? -13.828 10.82 5.102 1 67.19 158 PHE B C 1
ATOM 3764 O O . PHE B 1 158 ? -14.953 10.43 5.414 1 67.19 158 PHE B O 1
ATOM 3771 N N . PRO B 1 159 ? -13.602 12.109 4.906 1 65.56 159 PRO B N 1
ATOM 3772 C CA . PRO B 1 159 ? -14.688 13.062 5.133 1 65.56 159 PRO B CA 1
ATOM 3773 C C . PRO B 1 159 ? -15.906 12.797 4.25 1 65.56 159 PRO B C 1
ATOM 3775 O O . PRO B 1 159 ? -17.047 12.898 4.715 1 65.56 159 PRO B O 1
ATOM 3778 N N . GLU B 1 160 ? -15.633 12.461 3.096 1 67.19 160 GLU B N 1
ATOM 3779 C CA . GLU B 1 160 ? -16.734 12.18 2.17 1 67.19 160 GLU B CA 1
ATOM 3780 C C . GLU B 1 160 ? -17.484 10.922 2.572 1 67.19 160 GLU B C 1
ATOM 3782 O O . GLU B 1 160 ? -18.719 10.891 2.531 1 67.19 160 GLU B O 1
ATOM 3787 N N . ILE B 1 161 ? -16.75 9.969 2.967 1 63.25 161 ILE B N 1
ATOM 3788 C CA . ILE B 1 161 ? -17.344 8.703 3.375 1 63.25 161 ILE B CA 1
ATOM 3789 C C . ILE B 1 161 ? -18.156 8.898 4.645 1 63.25 161 ILE B C 1
ATOM 3791 O O . ILE B 1 161 ? -19.297 8.445 4.73 1 63.25 161 ILE B O 1
ATOM 3795 N N . MET B 1 162 ? -17.625 9.625 5.48 1 66.62 162 MET B N 1
ATOM 3796 C CA . MET B 1 162 ? -18.297 9.875 6.75 1 66.62 162 MET B CA 1
ATOM 3797 C C . MET B 1 162 ? -19.531 10.742 6.547 1 66.62 162 MET B C 1
ATOM 3799 O O . MET B 1 162 ? -20.578 10.516 7.18 1 66.62 162 MET B O 1
ATOM 3803 N N . ASP B 1 163 ? -19.359 11.688 5.734 1 67.81 163 ASP B N 1
ATOM 3804 C CA . ASP B 1 163 ? -20.5 12.555 5.43 1 67.81 163 ASP B CA 1
ATOM 3805 C C . ASP B 1 163 ? -21.672 11.75 4.855 1 67.81 163 ASP B C 1
ATOM 3807 O O . ASP B 1 163 ? -22.812 11.93 5.273 1 67.81 163 ASP B O 1
ATOM 3811 N N . SER B 1 164 ? -21.344 10.891 3.988 1 65.94 164 SER B N 1
ATOM 3812 C CA . SER B 1 164 ? -22.375 10.047 3.379 1 65.94 164 SER B CA 1
ATOM 3813 C C . SER B 1 164 ? -23 9.117 4.406 1 65.94 164 SER B C 1
ATOM 3815 O O . SER B 1 164 ? -24.234 8.977 4.453 1 65.94 164 SER B O 1
ATOM 3817 N N . TRP B 1 165 ? -22.141 8.617 5.168 1 59.94 165 TRP B N 1
ATOM 3818 C CA . TRP B 1 165 ? -22.609 7.664 6.172 1 59.94 165 TRP B CA 1
ATOM 3819 C C . TRP B 1 165 ? -23.453 8.359 7.23 1 59.94 165 TRP B C 1
ATOM 3821 O O . TRP B 1 165 ? -24.562 7.902 7.559 1 59.94 165 TRP B O 1
ATOM 3831 N N . VAL B 1 166 ? -23.016 9.398 7.734 1 67 166 VAL B N 1
ATOM 3832 C CA . VAL B 1 166 ? -23.75 10.156 8.75 1 67 166 VAL B CA 1
ATOM 3833 C C . VAL B 1 166 ? -25.047 10.68 8.164 1 67 166 VAL B C 1
ATOM 3835 O O . VAL B 1 166 ? -26.094 10.656 8.828 1 67 166 VAL B O 1
ATOM 3838 N N . GLY B 1 167 ? -24.953 11.102 7.016 1 67.38 167 GLY B N 1
ATOM 3839 C CA . GLY B 1 167 ? -26.172 11.531 6.352 1 67.38 167 GLY B CA 1
ATOM 3840 C C . GLY B 1 167 ? -27.219 10.445 6.262 1 67.38 167 GLY B C 1
ATOM 3841 O O . GLY B 1 167 ? -28.391 10.688 6.543 1 67.38 167 GLY B O 1
ATOM 3842 N N . LYS B 1 168 ? -26.781 9.344 5.914 1 65.62 168 LYS B N 1
ATOM 3843 C CA . LYS B 1 168 ? -27.703 8.211 5.816 1 65.62 168 LYS B CA 1
ATOM 3844 C C . LYS B 1 168 ? -28.266 7.836 7.184 1 65.62 168 LYS B C 1
ATOM 3846 O O . LYS B 1 168 ? -29.453 7.551 7.32 1 65.62 168 LYS B O 1
ATOM 3851 N N . MET B 1 169 ? -27.422 7.852 8.125 1 66.44 169 MET B N 1
ATOM 3852 C CA . MET B 1 169 ? -27.844 7.516 9.477 1 66.44 169 MET B CA 1
ATOM 3853 C C . MET B 1 169 ? -28.859 8.523 10 1 66.44 169 MET B C 1
ATOM 3855 O O . MET B 1 169 ? -29.812 8.156 10.695 1 66.44 169 MET B O 1
ATOM 3859 N N . ILE B 1 170 ? -28.625 9.672 9.719 1 70.19 170 ILE B N 1
ATOM 3860 C CA . ILE B 1 170 ? -29.562 10.719 10.109 1 70.19 170 ILE B CA 1
ATOM 3861 C C . ILE B 1 170 ? -30.922 10.469 9.469 1 70.19 170 ILE B C 1
ATOM 3863 O O . ILE B 1 170 ? -31.969 10.57 10.125 1 70.19 170 ILE B O 1
ATOM 3867 N N . LYS B 1 171 ? -30.875 10.07 8.266 1 71.25 171 LYS B N 1
ATOM 3868 C CA . LYS B 1 171 ? -32.125 9.797 7.555 1 71.25 171 LYS B CA 1
ATOM 3869 C C . LYS B 1 171 ? -32.844 8.602 8.164 1 71.25 171 LYS B C 1
ATOM 3871 O O . LYS B 1 171 ? -34.062 8.648 8.383 1 71.25 171 LYS B O 1
ATOM 3876 N N . ILE B 1 172 ? -32.156 7.668 8.391 1 63.69 172 ILE B N 1
ATOM 3877 C CA . ILE B 1 172 ? -32.719 6.461 8.977 1 63.69 172 ILE B CA 1
ATOM 3878 C C . ILE B 1 172 ? -33.312 6.777 10.352 1 63.69 172 ILE B C 1
ATOM 3880 O O . ILE B 1 172 ? -34.438 6.379 10.664 1 63.69 172 ILE B O 1
ATOM 3884 N N . ARG B 1 173 ? -32.562 7.414 11.109 1 69 173 ARG B N 1
ATOM 3885 C CA . ARG B 1 173 ? -33 7.77 12.453 1 69 173 ARG B CA 1
ATOM 3886 C C . ARG B 1 173 ? -34.25 8.633 12.391 1 69 173 ARG B C 1
ATOM 3888 O O . ARG B 1 173 ? -35.188 8.469 13.211 1 69 173 ARG B O 1
ATOM 3895 N N . ARG B 1 174 ? -34.25 9.469 11.516 1 75 174 ARG B N 1
ATOM 3896 C CA . ARG B 1 174 ? -35.406 10.305 11.336 1 75 174 ARG B CA 1
ATOM 3897 C C . ARG B 1 174 ? -36.625 9.477 10.953 1 75 174 ARG B C 1
ATOM 3899 O O . ARG B 1 174 ? -37.75 9.727 11.43 1 75 174 ARG B O 1
ATOM 3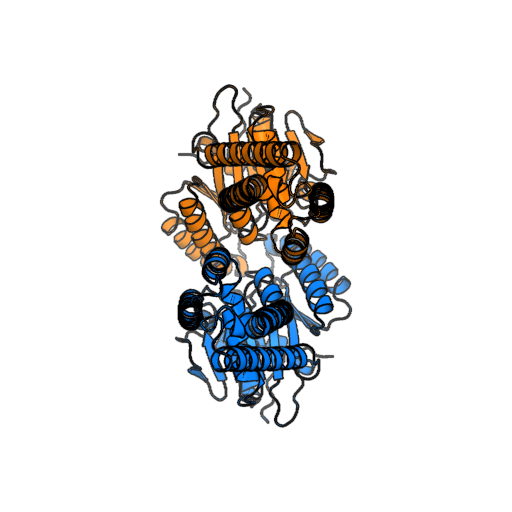906 N N . GLN B 1 175 ? -36.406 8.5 10.18 1 69.25 175 GLN B N 1
ATOM 3907 C CA . GLN B 1 175 ? -37.5 7.621 9.758 1 69.25 175 GLN B CA 1
ATOM 3908 C C . GLN B 1 175 ? -38 6.766 10.922 1 69.25 175 GLN B C 1
ATOM 3910 O O . GLN B 1 175 ? -39.188 6.633 11.125 1 69.25 175 GLN B O 1
ATOM 3915 N N . ILE B 1 176 ? 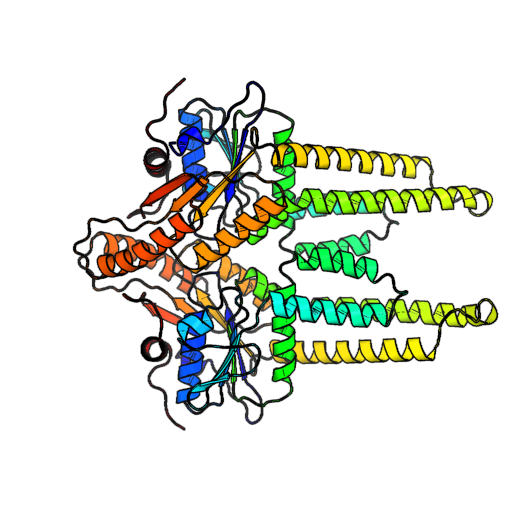-37.094 6.32 11.602 1 69.75 176 ILE B N 1
ATOM 3916 C CA . ILE B 1 176 ? -37.438 5.5 12.75 1 69.75 176 ILE B CA 1
ATOM 3917 C C . ILE B 1 176 ? -38.188 6.355 13.789 1 69.75 176 ILE B C 1
ATOM 3919 O O . ILE B 1 176 ? -39.188 5.926 14.375 1 69.75 176 ILE B O 1
ATOM 3923 N N . GLY B 1 177 ? -37.625 7.48 14.039 1 70.31 177 GLY B N 1
ATOM 3924 C CA . GLY B 1 177 ? -38.281 8.398 14.953 1 70.31 177 GLY B CA 1
ATOM 3925 C C . GLY B 1 177 ? -39.719 8.758 14.523 1 70.31 177 GLY B C 1
ATOM 3926 O O . GLY B 1 177 ? -40.625 8.789 15.352 1 70.31 177 GLY B O 1
ATOM 3927 N N . SER B 1 178 ? -39.844 8.938 13.266 1 75.12 178 SER B N 1
ATOM 3928 C CA . SER B 1 178 ? -41.156 9.258 12.742 1 75.12 178 SER B CA 1
ATOM 3929 C C . SER B 1 178 ? -42.125 8.078 12.906 1 75.12 178 SER B C 1
ATOM 3931 O O . SER B 1 178 ? -43.281 8.266 13.266 1 75.12 178 SER B O 1
ATOM 3933 N N . MET B 1 179 ? -41.594 6.934 12.695 1 67.38 179 MET B N 1
ATOM 3934 C CA . MET B 1 179 ? -42.406 5.734 12.859 1 67.38 179 MET B CA 1
ATOM 3935 C C . MET B 1 179 ? -42.75 5.52 14.328 1 67.38 179 MET B C 1
ATOM 3937 O O . MET B 1 179 ? -43.906 5.176 14.648 1 67.38 179 MET B O 1
ATOM 3941 N N . ALA B 1 180 ? -41.75 5.676 15.125 1 70.19 180 ALA B N 1
ATOM 3942 C CA . ALA B 1 180 ? -42 5.543 16.562 1 70.19 180 ALA B CA 1
ATOM 3943 C C . ALA B 1 180 ? -43.031 6.539 17.031 1 70.19 180 ALA B C 1
ATOM 3945 O O . ALA B 1 180 ? -43.906 6.199 17.844 1 70.19 180 ALA B O 1
ATOM 3946 N N . LYS B 1 181 ? -43.062 7.711 16.547 1 75.06 181 LYS B N 1
ATOM 3947 C CA . LYS B 1 181 ? -44.062 8.727 16.891 1 75.06 181 LYS B CA 1
ATOM 3948 C C . LYS B 1 181 ? -45.438 8.328 16.391 1 75.06 181 LYS B C 1
ATOM 3950 O O . LYS B 1 181 ? -46.438 8.516 17.094 1 75.06 181 LYS B O 1
ATOM 3955 N N . ALA B 1 182 ? -45.281 7.742 15.234 1 70.31 182 ALA B N 1
ATOM 3956 C CA . ALA B 1 182 ? -46.562 7.355 14.641 1 70.31 182 ALA B CA 1
ATOM 3957 C C . ALA B 1 182 ? -47.188 6.191 15.398 1 70.31 182 ALA B C 1
ATOM 3959 O O . ALA B 1 182 ? -48.406 6.098 15.508 1 70.31 182 ALA B O 1
ATOM 3960 N N . PHE B 1 183 ? -46.312 5.422 15.922 1 68.31 183 PHE B N 1
ATOM 3961 C CA . PHE B 1 183 ? -46.812 4.219 16.578 1 68.31 183 PHE B CA 1
ATOM 3962 C C . PHE B 1 183 ? -46.844 4.383 18.094 1 68.31 183 PHE B C 1
ATOM 3964 O O . PHE B 1 183 ? -47.125 3.43 18.812 1 68.31 183 PHE B O 1
ATOM 3971 N N . LYS B 1 184 ? -46.406 5.473 18.531 1 73.5 184 LYS B N 1
ATOM 3972 C CA . LYS B 1 184 ? -46.312 5.754 19.953 1 73.5 184 LYS B CA 1
ATOM 3973 C C . LYS B 1 184 ? -47.594 5.422 20.688 1 73.5 184 LYS B C 1
ATOM 3975 O O . LYS B 1 184 ? -47.594 4.949 21.812 1 73.5 184 LYS B O 1
ATOM 3980 N N . ASN B 1 185 ? -48.688 5.688 20.031 1 69.38 185 ASN B N 1
ATOM 3981 C CA . ASN B 1 185 ? -49.969 5.395 20.656 1 69.38 185 ASN B CA 1
ATOM 3982 C C . ASN B 1 185 ? -50.188 3.891 20.781 1 69.38 185 ASN B C 1
ATOM 3984 O O . ASN B 1 185 ? -50.906 3.438 21.672 1 69.38 185 ASN B O 1
ATOM 3988 N N . ILE B 1 186 ? -49.594 3.16 19.938 1 66.38 186 ILE B N 1
ATOM 3989 C CA . ILE B 1 186 ? -49.781 1.713 19.922 1 66.38 186 ILE B CA 1
ATOM 3990 C C . ILE B 1 186 ? -48.656 1.039 20.734 1 66.38 186 ILE B C 1
ATOM 3992 O O . ILE B 1 186 ? -48.906 0.079 21.469 1 66.38 186 ILE B O 1
ATOM 3996 N N . LEU B 1 187 ? -47.5 1.484 20.562 1 63.88 187 LEU B N 1
ATOM 3997 C CA . LEU B 1 187 ? -46.344 0.915 21.281 1 63.88 187 LEU B CA 1
ATOM 3998 C C . LEU B 1 187 ? -45.594 1.997 22.031 1 63.88 187 LEU B C 1
ATOM 4000 O O . LEU B 1 187 ? -44.594 2.52 21.531 1 63.88 187 LEU B O 1
ATOM 4004 N N . PRO B 1 188 ? -46.062 2.422 23.188 1 61.41 188 PRO B N 1
ATOM 4005 C CA . PRO B 1 188 ? -45.531 3.555 23.938 1 61.41 188 PRO B CA 1
ATOM 4006 C C . PRO B 1 188 ? -44.031 3.391 24.281 1 61.41 188 PRO B C 1
ATOM 4008 O O . PRO B 1 188 ? -43.344 4.375 24.578 1 61.41 188 PRO B O 1
ATOM 4011 N N . PHE B 1 189 ? -43.688 2.133 24.312 1 58.38 189 PHE B N 1
ATOM 4012 C CA . PHE B 1 189 ? -42.312 1.878 24.734 1 58.38 189 PHE B CA 1
ATOM 4013 C C . PHE B 1 189 ? -41.344 2.1 23.578 1 58.38 189 PHE B C 1
ATOM 4015 O O . PHE B 1 189 ? -40.125 2.057 23.766 1 58.38 189 PHE B O 1
ATOM 4022 N N . MET B 1 190 ? -42.062 2.338 22.484 1 57.41 190 MET B N 1
ATOM 4023 C CA . MET B 1 190 ? -41.219 2.486 21.312 1 57.41 190 MET B CA 1
ATOM 4024 C C . MET B 1 190 ? -40.75 3.93 21.156 1 57.41 190 MET B C 1
ATOM 4026 O O . MET B 1 190 ? -41.562 4.836 20.969 1 57.41 190 MET B O 1
ATOM 4030 N N . GLY B 1 191 ? -39.562 4.246 21.484 1 59 191 GLY B N 1
ATOM 4031 C CA . GLY B 1 191 ? -38.75 5.398 21.094 1 59 191 GLY B CA 1
ATOM 4032 C C . GLY B 1 191 ? -38.719 6.48 22.156 1 59 191 GLY B C 1
ATOM 4033 O O . GLY B 1 191 ? -39.719 6.789 22.781 1 59 191 GLY B O 1
ATOM 4034 N N . ASP B 1 192 ? -37.75 6.574 23 1 62.75 192 ASP B N 1
ATOM 4035 C CA . ASP B 1 192 ? -37.5 7.793 23.781 1 62.75 192 ASP B CA 1
ATOM 4036 C C . ASP B 1 192 ? -37.156 8.961 22.859 1 62.75 192 ASP B C 1
ATOM 4038 O O . ASP B 1 192 ? -36.062 8.992 22.297 1 62.75 192 ASP B O 1
ATOM 4042 N N . GLU B 1 193 ? -38.156 9.797 22.672 1 68.25 193 GLU B N 1
ATOM 4043 C CA . GLU B 1 193 ? -38.031 10.938 21.766 1 68.25 193 GLU B CA 1
ATOM 4044 C C . GLU B 1 193 ? -36.812 11.789 22.109 1 68.25 193 GLU B C 1
ATOM 4046 O O . GLU B 1 193 ? -36.094 12.266 21.219 1 68.25 193 GLU B O 1
ATOM 4051 N N . GLU B 1 194 ? -36.594 11.977 23.391 1 68.69 194 GLU B N 1
ATOM 4052 C CA . GLU B 1 194 ? -35.5 12.812 23.812 1 68.69 194 GLU B CA 1
ATOM 4053 C C . GLU B 1 194 ? -34.156 12.18 23.438 1 68.69 194 GLU B C 1
ATOM 4055 O O . GLU B 1 194 ? -33.219 12.867 23 1 68.69 194 GLU B O 1
ATOM 4060 N N . GLU B 1 195 ? -34.125 10.922 23.625 1 70.25 195 GLU B N 1
ATOM 4061 C CA . GLU B 1 195 ? -32.906 10.211 23.281 1 70.25 195 GLU B CA 1
ATOM 4062 C C . GLU B 1 195 ? -32.656 10.219 21.781 1 70.25 195 GLU B C 1
ATOM 4064 O O . GLU B 1 195 ? -31.5 10.344 21.344 1 70.25 195 GLU B O 1
ATOM 4069 N N . GLU B 1 196 ? -33.688 10.188 21.094 1 70.44 196 GLU B N 1
ATOM 4070 C CA . GLU B 1 196 ? -33.594 10.195 19.641 1 70.44 196 GLU B CA 1
ATOM 4071 C C . GLU B 1 196 ? -33.125 11.57 19.141 1 70.44 196 GLU B C 1
ATOM 4073 O O . GLU B 1 196 ? -32.312 11.656 18.219 1 70.44 196 GLU B O 1
ATOM 4078 N N . ASP B 1 197 ? -33.656 12.586 19.75 1 73.38 197 ASP B N 1
ATOM 4079 C CA . ASP B 1 197 ? -33.312 13.945 19.344 1 73.38 197 ASP B CA 1
ATOM 4080 C C . ASP B 1 197 ? -31.844 14.25 19.672 1 73.38 197 ASP B C 1
ATOM 4082 O O . ASP B 1 197 ? -31.156 14.914 18.875 1 73.38 197 ASP B O 1
ATOM 4086 N N . ARG B 1 198 ? -31.453 13.766 20.734 1 74.94 198 ARG B N 1
ATOM 4087 C CA . ARG B 1 198 ? -30.062 13.977 21.125 1 74.94 198 ARG B CA 1
ATOM 4088 C C . ARG B 1 198 ? -29.109 13.258 20.172 1 74.94 198 ARG B C 1
ATOM 4090 O O . ARG B 1 198 ? -28.094 13.812 19.781 1 74.94 198 ARG B O 1
ATOM 4097 N N . ALA B 1 199 ? -29.5 12.094 19.875 1 72 199 ALA B N 1
ATOM 4098 C CA . ALA B 1 199 ? -28.672 11.312 18.953 1 72 199 ALA B CA 1
ATOM 4099 C C . ALA B 1 199 ? -28.578 11.992 17.594 1 72 199 ALA B C 1
ATOM 4101 O O . ALA B 1 199 ? -27.516 12.039 16.984 1 72 199 ALA B O 1
ATOM 4102 N N . LEU B 1 200 ? -29.641 12.539 17.266 1 77 200 LEU B N 1
ATOM 4103 C CA . LEU B 1 200 ? -29.672 13.219 15.984 1 77 200 LEU B CA 1
ATOM 4104 C C . LEU B 1 200 ? -28.828 14.492 16.016 1 77 200 LEU B C 1
ATOM 4106 O O . LEU B 1 200 ? -28.141 14.797 15.031 1 77 200 LEU B O 1
ATOM 4110 N N . GLN B 1 201 ? -28.875 15.18 17.094 1 79.25 201 GLN B N 1
ATOM 4111 C CA . GLN B 1 201 ? -28.078 16.391 17.234 1 79.25 201 GLN B CA 1
ATOM 4112 C C . GLN B 1 201 ? -26.594 16.094 17.219 1 79.25 201 GLN B C 1
ATOM 4114 O O . GLN B 1 201 ? -25.812 16.828 16.609 1 79.25 201 GLN B O 1
ATOM 4119 N N . ASP B 1 202 ? -26.234 15.086 17.844 1 76.69 202 ASP B N 1
ATOM 4120 C CA . ASP B 1 202 ? -24.844 14.672 17.875 1 76.69 202 ASP B CA 1
ATOM 4121 C C . ASP B 1 202 ? -24.344 14.312 16.484 1 76.69 202 ASP B C 1
ATOM 4123 O O . ASP B 1 202 ? -23.219 14.641 16.109 1 76.69 202 ASP B O 1
ATOM 4127 N N . MET B 1 203 ? -25.172 13.711 15.758 1 76.38 203 MET B N 1
ATOM 4128 C CA . MET B 1 203 ? -24.828 13.32 14.398 1 76.38 203 MET B CA 1
ATOM 4129 C C . MET B 1 203 ? -24.688 14.539 13.492 1 76.38 203 MET B C 1
ATOM 4131 O O . MET B 1 203 ? -23.797 14.594 12.633 1 76.38 203 MET B O 1
ATOM 4135 N N . GLU B 1 204 ? -25.531 15.391 13.766 1 81.12 204 GLU B N 1
ATOM 4136 C CA . GLU B 1 204 ? -25.469 16.625 12.992 1 81.12 204 GLU B CA 1
ATOM 4137 C C . GLU B 1 204 ? -24.203 17.406 13.32 1 81.12 204 GLU B C 1
ATOM 4139 O O . GLU B 1 204 ? -23.594 18.016 12.438 1 81.12 204 GLU B O 1
ATOM 4144 N N . ALA B 1 205 ? -23.859 17.406 14.531 1 79.31 205 ALA B N 1
ATOM 4145 C CA . ALA B 1 205 ? -22.641 18.078 14.945 1 79.31 205 ALA B CA 1
ATOM 4146 C C . ALA B 1 205 ? -21.406 17.422 14.32 1 79.31 205 ALA B C 1
ATOM 4148 O O . ALA B 1 205 ? -20.484 18.109 13.883 1 79.31 205 ALA B O 1
ATOM 4149 N N . THR B 1 206 ? -21.422 16.219 14.273 1 74.75 206 THR B N 1
ATOM 4150 C CA . THR B 1 206 ? -20.344 15.477 13.648 1 74.75 206 THR B CA 1
ATOM 4151 C C . THR B 1 206 ? -20.266 15.789 12.156 1 74.75 206 THR B C 1
ATOM 4153 O O . THR B 1 206 ? -19.172 15.977 11.609 1 74.75 206 THR B O 1
ATOM 4156 N N . LYS B 1 207 ? -21.328 15.805 11.602 1 78.12 207 LYS B N 1
ATOM 4157 C CA . LYS B 1 207 ? -21.391 16.125 10.18 1 78.12 207 LYS B CA 1
ATOM 4158 C C . LYS B 1 207 ? -20.812 17.516 9.898 1 78.12 207 LYS B C 1
ATOM 4160 O O . LYS B 1 207 ? -20.078 17.703 8.922 1 78.12 207 LYS B O 1
ATOM 4165 N N . LYS B 1 208 ? -21.172 18.391 10.766 1 82.5 208 LYS B N 1
ATOM 4166 C CA . LYS B 1 208 ? -20.672 19.75 10.609 1 82.5 208 LYS B CA 1
ATOM 4167 C C . LYS B 1 208 ? -19.156 19.797 10.742 1 82.5 208 LYS B C 1
ATOM 4169 O O . LYS B 1 208 ? -18.484 20.516 9.984 1 82.5 208 LYS B O 1
ATOM 4174 N N . GLN B 1 209 ? -18.672 19.094 11.617 1 79.81 209 GLN B N 1
ATOM 4175 C CA . GLN B 1 209 ? -17.219 19.047 11.828 1 79.81 209 GLN B CA 1
ATOM 4176 C C . GLN B 1 209 ? -16.516 18.453 10.625 1 79.81 209 GLN B C 1
ATOM 4178 O O . GLN B 1 209 ? -15.445 18.922 10.219 1 79.81 209 GLN B O 1
ATOM 4183 N N . ILE B 1 210 ? -17.062 17.484 10.078 1 78.12 210 ILE B N 1
ATOM 4184 C CA . ILE B 1 210 ? -16.5 16.812 8.922 1 78.12 210 ILE B CA 1
ATOM 4185 C C . ILE B 1 210 ? -16.484 17.766 7.723 1 78.12 210 ILE B C 1
ATOM 4187 O O . ILE B 1 210 ? -15.508 17.828 6.977 1 78.12 210 ILE B O 1
ATOM 4191 N N . ASN B 1 211 ? -17.547 18.438 7.629 1 82.88 211 ASN B N 1
ATOM 4192 C CA . ASN B 1 211 ? -17.641 19.391 6.527 1 82.88 211 ASN B CA 1
ATOM 4193 C C . ASN B 1 211 ? -16.609 20.516 6.664 1 82.88 211 ASN B C 1
ATOM 4195 O O . ASN B 1 211 ? -16.016 20.938 5.672 1 82.88 211 ASN B O 1
ATOM 4199 N N . ALA B 1 212 ? -16.469 20.891 7.82 1 84.44 212 ALA B N 1
ATOM 4200 C CA . ALA B 1 212 ? -15.453 21.922 8.07 1 84.44 212 ALA B CA 1
ATOM 4201 C C . ALA B 1 212 ? -14.055 21.406 7.742 1 84.44 212 ALA B C 1
ATOM 4203 O O . ALA B 1 212 ? -13.25 22.125 7.156 1 84.44 212 ALA B O 1
ATOM 4204 N N . ALA B 1 213 ? -13.836 20.266 8.078 1 82.94 213 ALA B N 1
ATOM 4205 C CA . ALA B 1 213 ? -12.547 19.656 7.789 1 82.94 213 ALA B CA 1
ATOM 4206 C C . ALA B 1 213 ? -12.312 19.547 6.285 1 82.94 213 ALA B C 1
ATOM 4208 O O . ALA B 1 213 ? -11.211 19.812 5.801 1 82.94 213 ALA B O 1
ATOM 4209 N N . ARG B 1 214 ? -13.281 19.172 5.641 1 83.38 214 ARG B N 1
ATOM 4210 C CA . ARG B 1 214 ? -13.203 19.062 4.188 1 83.38 214 ARG B CA 1
ATOM 4211 C C . ARG B 1 214 ? -12.883 20.406 3.553 1 83.38 214 ARG B C 1
ATOM 4213 O O . ARG B 1 214 ? -12.094 20.469 2.605 1 83.38 214 ARG B O 1
ATOM 4220 N N . GLU B 1 215 ? -13.469 21.375 4.082 1 87.81 215 GLU B N 1
ATOM 4221 C CA . GLU B 1 215 ? -13.234 22.719 3.564 1 87.81 215 GLU B CA 1
ATOM 4222 C C . GLU B 1 215 ? -11.781 23.141 3.764 1 87.81 215 GLU B C 1
ATOM 4224 O O . GLU B 1 215 ? -11.164 23.719 2.861 1 87.81 215 GLU B O 1
ATOM 4229 N N . VAL B 1 216 ? -11.32 22.859 4.863 1 89.44 216 VAL B N 1
ATOM 4230 C CA . VAL B 1 216 ? -9.938 23.234 5.16 1 89.44 216 VAL B CA 1
ATOM 4231 C C . VAL B 1 216 ? -8.992 22.391 4.301 1 89.44 216 VAL B C 1
ATOM 4233 O O . VAL B 1 216 ? -8.016 22.922 3.76 1 89.44 216 VAL B O 1
ATOM 4236 N N . MET B 1 217 ? -9.273 21.156 4.09 1 88.06 217 MET B N 1
ATOM 4237 C CA . MET B 1 217 ? -8.422 20.25 3.328 1 88.06 217 MET B CA 1
ATOM 4238 C C . MET B 1 217 ? -8.406 20.625 1.85 1 88.06 217 MET B C 1
ATOM 4240 O O . MET B 1 217 ? -7.402 20.422 1.164 1 88.06 217 MET B O 1
ATOM 4244 N N . SER B 1 218 ? -9.492 21.219 1.456 1 89.81 218 SER B N 1
ATOM 4245 C CA . SER B 1 218 ? -9.609 21.531 0.035 1 89.81 218 SER B CA 1
ATOM 4246 C C . SER B 1 218 ? -9.18 22.969 -0.254 1 89.81 218 SER B C 1
ATOM 4248 O O . SER B 1 218 ? -9.109 23.375 -1.414 1 89.81 218 SER B O 1
ATOM 4250 N N . ASP B 1 219 ? -8.891 23.719 0.772 1 92.12 219 ASP B N 1
ATOM 4251 C CA . ASP B 1 219 ? -8.461 25.109 0.605 1 92.12 219 ASP B CA 1
ATOM 4252 C C . ASP B 1 219 ? -6.977 25.188 0.271 1 92.12 219 ASP B C 1
ATOM 4254 O O . ASP B 1 219 ? -6.125 24.938 1.131 1 92.12 219 ASP B O 1
ATOM 4258 N N . PRO B 1 220 ? -6.621 25.594 -0.953 1 94.12 220 PRO B N 1
ATOM 4259 C CA . PRO B 1 220 ? -5.215 25.625 -1.355 1 94.12 220 PRO B CA 1
ATOM 4260 C C . PRO B 1 220 ? -4.406 26.672 -0.588 1 94.12 220 PRO B C 1
ATOM 4262 O O . PRO B 1 220 ? -3.172 26.641 -0.596 1 94.12 220 PRO B O 1
ATOM 4265 N N . GLU B 1 221 ? -5.07 27.531 0.096 1 94.12 221 GLU B N 1
ATOM 4266 C CA . GLU B 1 221 ? -4.371 28.531 0.881 1 94.12 221 GLU B CA 1
ATOM 4267 C C . GLU B 1 221 ? -4.004 28.016 2.264 1 94.12 221 GLU B C 1
ATOM 4269 O O . GLU B 1 221 ? -3.156 28.578 2.951 1 94.12 221 GLU B O 1
ATOM 4274 N N . ARG B 1 222 ? -4.617 26.906 2.639 1 93.25 222 ARG B N 1
ATOM 4275 C CA . ARG B 1 222 ? -4.406 26.375 3.986 1 93.25 222 ARG B CA 1
ATOM 4276 C C . ARG B 1 222 ? -3.758 25 3.945 1 93.25 222 ARG B C 1
ATOM 4278 O O . ARG B 1 222 ? -3.049 24.609 4.879 1 93.25 222 ARG B O 1
ATOM 4285 N N . THR B 1 223 ? -4.059 24.328 2.879 1 93.31 223 THR B N 1
ATOM 4286 C CA . THR B 1 223 ? -3.619 22.938 2.834 1 93.31 223 THR B CA 1
ATOM 4287 C C . THR B 1 223 ? -2.943 22.625 1.502 1 93.31 223 THR B C 1
ATOM 4289 O O . THR B 1 223 ? -3.43 23.031 0.444 1 93.31 223 THR B O 1
ATOM 4292 N N . SER B 1 224 ? -1.842 21.984 1.552 1 94.62 224 SER B N 1
ATOM 4293 C CA . SER B 1 224 ? -1.174 21.516 0.339 1 94.62 224 SER B CA 1
ATOM 4294 C C . SER B 1 224 ? -0.543 20.141 0.545 1 94.62 224 SER B C 1
ATOM 4296 O O . SER B 1 224 ? -0.253 19.75 1.677 1 94.62 224 SER B O 1
ATOM 4298 N N . PHE B 1 225 ? -0.432 19.406 -0.529 1 93.75 225 PHE B N 1
ATOM 4299 C CA . PHE B 1 225 ? 0.173 18.078 -0.544 1 93.75 225 PHE B CA 1
ATOM 4300 C C . PHE B 1 225 ? 1.502 18.109 -1.291 1 93.75 225 PHE B C 1
ATOM 4302 O O . PHE B 1 225 ? 1.603 18.688 -2.373 1 93.75 225 PHE B O 1
ATOM 4309 N N . LYS B 1 226 ? 2.496 17.609 -0.637 1 96.56 226 LYS B N 1
ATOM 4310 C CA . LYS B 1 226 ? 3.793 17.391 -1.272 1 96.56 226 LYS B CA 1
ATOM 4311 C C . LYS B 1 226 ? 4.043 15.914 -1.532 1 96.56 226 LYS B C 1
ATOM 4313 O O . LYS B 1 226 ? 4.066 15.109 -0.598 1 96.56 226 LYS B O 1
ATOM 4318 N N . MET B 1 227 ? 4.27 15.602 -2.781 1 96.19 227 MET B N 1
ATOM 4319 C CA . MET B 1 227 ? 4.48 14.211 -3.172 1 96.19 227 MET B CA 1
ATOM 4320 C C . MET B 1 227 ? 5.965 13.859 -3.158 1 96.19 227 MET B C 1
ATOM 4322 O O . MET B 1 227 ? 6.777 14.562 -3.758 1 96.19 227 MET B O 1
ATOM 4326 N N . VAL B 1 228 ? 6.273 12.828 -2.414 1 96.94 228 VAL B N 1
ATOM 4327 C CA . VAL B 1 228 ? 7.637 12.312 -2.443 1 96.94 228 VAL B CA 1
ATOM 4328 C C . VAL B 1 228 ? 7.719 11.102 -3.375 1 96.94 228 VAL B C 1
ATOM 4330 O O . VAL B 1 228 ? 6.93 10.164 -3.252 1 96.94 228 VAL B O 1
ATOM 4333 N N . VAL B 1 229 ? 8.648 11.172 -4.328 1 96.81 229 VAL B N 1
ATOM 4334 C CA . VAL B 1 229 ? 8.828 10.117 -5.32 1 96.81 229 VAL B CA 1
ATOM 4335 C C . VAL B 1 229 ? 10.305 9.75 -5.422 1 96.81 229 VAL B C 1
ATOM 4337 O O . VAL B 1 229 ? 11.18 10.562 -5.113 1 96.81 229 VAL B O 1
ATOM 4340 N N . ILE B 1 230 ? 10.57 8.523 -5.699 1 96.19 230 ILE B N 1
ATOM 4341 C CA . ILE B 1 230 ? 11.93 8.141 -6.07 1 96.19 230 ILE B CA 1
ATOM 4342 C C . ILE B 1 230 ? 11.977 7.746 -7.543 1 96.19 230 ILE B C 1
ATOM 4344 O O . ILE B 1 230 ? 10.953 7.375 -8.125 1 96.19 230 ILE B O 1
ATOM 4348 N N . PRO B 1 231 ? 13.102 7.875 -8.156 1 95.62 231 PRO B N 1
ATOM 4349 C CA . PRO B 1 231 ? 13.18 7.617 -9.602 1 95.62 231 PRO B CA 1
ATOM 4350 C C . PRO B 1 231 ? 13.172 6.125 -9.93 1 95.62 231 PRO B C 1
ATOM 4352 O O . PRO B 1 231 ? 14.141 5.605 -10.492 1 95.62 231 PRO B O 1
ATOM 4355 N N . GLU B 1 232 ? 12.086 5.547 -9.625 1 91 232 GLU B N 1
ATOM 4356 C CA . GLU B 1 232 ? 11.773 4.152 -9.922 1 91 232 GLU B CA 1
ATOM 4357 C C . GLU B 1 232 ? 10.375 4.016 -10.523 1 91 232 GLU B C 1
ATOM 4359 O O . GLU B 1 232 ? 9.477 4.785 -10.188 1 91 232 GLU B O 1
ATOM 4364 N N . GLU B 1 233 ? 10.25 3.023 -11.305 1 86 233 GLU B N 1
ATOM 4365 C CA . GLU B 1 233 ? 9.039 2.861 -12.102 1 86 233 GLU B CA 1
ATOM 4366 C C . GLU B 1 233 ? 7.801 2.775 -11.203 1 86 233 GLU B C 1
ATOM 4368 O O . GLU B 1 233 ? 6.832 3.512 -11.406 1 86 233 GLU B O 1
ATOM 4373 N N . MET B 1 234 ? 7.84 1.915 -10.211 1 83.62 234 MET B N 1
ATOM 4374 C CA . MET B 1 234 ? 6.668 1.706 -9.367 1 83.62 234 MET B CA 1
ATOM 4375 C C . MET B 1 234 ? 6.348 2.961 -8.562 1 83.62 234 MET B C 1
ATOM 4377 O O . MET B 1 234 ? 5.18 3.27 -8.328 1 83.62 234 MET B O 1
ATOM 4381 N N . SER B 1 235 ? 7.348 3.623 -8.141 1 90.75 235 SER B N 1
ATOM 4382 C CA . SER B 1 235 ? 7.145 4.863 -7.398 1 90.75 235 SER B CA 1
ATOM 4383 C C . SER B 1 235 ? 6.449 5.914 -8.258 1 90.75 235 SER B C 1
ATOM 4385 O O . SER B 1 235 ? 5.516 6.578 -7.805 1 90.75 235 SER B O 1
ATOM 4387 N N . ILE B 1 236 ? 6.871 6.016 -9.5 1 92.62 236 ILE B N 1
ATOM 4388 C CA . ILE B 1 236 ? 6.297 6.984 -10.43 1 92.62 236 ILE B CA 1
ATOM 4389 C C . ILE B 1 236 ? 4.836 6.629 -10.703 1 92.62 236 ILE B C 1
ATOM 4391 O O . ILE B 1 236 ? 3.957 7.488 -10.633 1 92.62 236 ILE B O 1
ATOM 4395 N N . TYR B 1 237 ? 4.598 5.406 -10.906 1 85.56 237 TYR B N 1
ATOM 4396 C CA . TYR B 1 237 ? 3.25 4.93 -11.195 1 85.56 237 TYR B CA 1
ATOM 4397 C C . TYR B 1 237 ? 2.311 5.211 -10.031 1 85.56 237 TYR B C 1
ATOM 4399 O O . TYR B 1 237 ? 1.208 5.727 -10.219 1 85.56 237 TYR B O 1
ATOM 4407 N N . GLU B 1 238 ? 2.734 4.867 -8.875 1 84.38 238 GLU B N 1
ATOM 4408 C CA . GLU B 1 238 ? 1.904 5.062 -7.691 1 84.38 238 GLU B CA 1
ATOM 4409 C C . GLU B 1 238 ? 1.665 6.547 -7.422 1 84.38 238 GLU B C 1
ATOM 4411 O O . GLU B 1 238 ? 0.589 6.934 -6.961 1 84.38 238 GLU B O 1
ATOM 4416 N N . SER B 1 239 ? 2.672 7.324 -7.707 1 91.38 239 SER B N 1
ATOM 4417 C CA . SER B 1 239 ? 2.537 8.758 -7.496 1 91.38 239 SER B CA 1
ATOM 4418 C C . SER B 1 239 ? 1.544 9.375 -8.477 1 91.38 239 SER B C 1
ATOM 4420 O O . SER B 1 239 ? 0.774 10.266 -8.117 1 91.38 239 SER B O 1
ATOM 4422 N N . GLU B 1 240 ? 1.556 8.898 -9.672 1 89.81 240 GLU B N 1
ATOM 4423 C CA . GLU B 1 240 ? 0.597 9.375 -10.664 1 89.81 240 GLU B CA 1
ATOM 4424 C C . GLU B 1 240 ? -0.836 9.078 -10.234 1 89.81 240 GLU B C 1
ATOM 4426 O O . GLU B 1 240 ? -1.715 9.938 -10.352 1 89.81 240 GLU B O 1
ATOM 4431 N N . ARG B 1 241 ? -1.019 7.938 -9.75 1 81.31 241 ARG B N 1
ATOM 4432 C CA . ARG B 1 241 ? -2.34 7.539 -9.281 1 81.31 241 ARG B CA 1
ATOM 4433 C C . ARG B 1 241 ? -2.762 8.367 -8.07 1 81.31 241 ARG B C 1
ATOM 4435 O O . ARG B 1 241 ? -3.926 8.758 -7.953 1 81.31 241 ARG B O 1
ATOM 4442 N N . ALA B 1 242 ? -1.843 8.547 -7.234 1 86 242 ALA B N 1
ATOM 4443 C CA . ALA B 1 242 ? -2.123 9.352 -6.051 1 86 242 ALA B CA 1
ATOM 4444 C C . ALA B 1 242 ? -2.504 10.781 -6.434 1 86 242 ALA B C 1
ATOM 4446 O O . ALA B 1 242 ? -3.428 11.359 -5.852 1 86 242 ALA B O 1
ATOM 4447 N N . MET B 1 243 ? -1.831 11.312 -7.406 1 90.31 243 MET B N 1
ATOM 4448 C CA . MET B 1 243 ? -2.111 12.672 -7.863 1 90.31 243 MET B CA 1
ATOM 4449 C C . MET B 1 243 ? -3.525 12.781 -8.43 1 90.31 243 MET B C 1
ATOM 4451 O O . MET B 1 243 ? -4.227 13.758 -8.18 1 90.31 243 MET B O 1
ATOM 4455 N N . LYS B 1 244 ? -3.928 11.781 -9.109 1 84.62 244 LYS B N 1
ATOM 4456 C CA . LYS B 1 244 ? -5.281 11.75 -9.656 1 84.62 244 LYS B CA 1
ATOM 4457 C C . LYS B 1 244 ? -6.32 11.68 -8.539 1 84.62 244 LYS B C 1
ATOM 4459 O O . LYS B 1 244 ? -7.359 12.336 -8.609 1 84.62 244 LYS B O 1
ATOM 4464 N N . ALA B 1 245 ? -5.996 10.891 -7.582 1 79.81 245 ALA B N 1
ATOM 4465 C CA . ALA B 1 245 ? -6.898 10.766 -6.438 1 79.81 245 ALA B CA 1
ATOM 4466 C C . ALA B 1 245 ? -7 12.086 -5.68 1 79.81 245 ALA B C 1
ATOM 4468 O O . ALA B 1 245 ? -8.086 12.484 -5.254 1 79.81 245 ALA B O 1
ATOM 4469 N N . LEU B 1 246 ? -5.879 12.719 -5.477 1 87.56 246 LEU B N 1
ATOM 4470 C CA . LEU B 1 246 ? -5.867 14.016 -4.805 1 87.56 246 LEU B CA 1
ATOM 4471 C C . LEU B 1 246 ? -6.742 15.023 -5.547 1 87.56 246 LEU B C 1
ATOM 4473 O O . LEU B 1 246 ? -7.492 15.773 -4.926 1 87.56 246 LEU B O 1
ATOM 4477 N N . GLU B 1 247 ? -6.668 15.008 -6.805 1 87.62 247 GLU B N 1
ATOM 4478 C CA . GLU B 1 247 ? -7.488 15.891 -7.625 1 87.62 247 GLU B CA 1
ATOM 4479 C C . GLU B 1 247 ? -8.969 15.57 -7.469 1 87.62 247 GLU B C 1
ATOM 4481 O O . GLU B 1 247 ? -9.797 16.484 -7.375 1 87.62 247 GLU B O 1
ATOM 4486 N N . LYS B 1 248 ? -9.219 14.336 -7.445 1 80.19 248 LYS B N 1
ATOM 4487 C CA . LYS B 1 248 ? -10.602 13.891 -7.285 1 80.19 248 LYS B CA 1
ATOM 4488 C C . LYS B 1 248 ? -11.203 14.406 -5.984 1 80.19 248 LYS B C 1
ATOM 4490 O O . LYS B 1 248 ? -12.383 14.75 -5.93 1 80.19 248 LYS B O 1
ATOM 4495 N N . TYR B 1 249 ? -10.383 14.5 -5.008 1 78.06 249 TYR B N 1
ATOM 4496 C CA . TYR B 1 249 ? -10.875 14.922 -3.699 1 78.06 249 TYR B CA 1
ATOM 4497 C C . TYR B 1 249 ? -10.57 16.391 -3.453 1 78.06 249 TYR B C 1
ATOM 4499 O O . TYR B 1 249 ? -10.68 16.875 -2.324 1 78.06 249 TYR B O 1
ATOM 4507 N N . SER B 1 250 ? -10.062 17.047 -4.414 1 86.69 250 SER B N 1
ATOM 4508 C CA . SER B 1 250 ? -9.828 18.5 -4.422 1 86.69 250 SER B CA 1
ATOM 4509 C C . SER B 1 250 ? -8.75 18.891 -3.418 1 86.69 250 SER B C 1
ATOM 4511 O O . SER B 1 250 ? -8.867 19.906 -2.734 1 86.69 250 SER B O 1
ATOM 4513 N N . ILE B 1 251 ? -7.863 18.047 -3.27 1 88.56 251 ILE B N 1
ATOM 4514 C CA . ILE B 1 251 ? -6.699 18.375 -2.459 1 88.56 251 ILE B CA 1
ATOM 4515 C C . ILE B 1 251 ? -5.582 18.906 -3.354 1 88.56 251 ILE B C 1
ATOM 4517 O O . ILE B 1 251 ? -5.172 18.25 -4.305 1 88.56 251 ILE B O 1
ATOM 4521 N N . HIS B 1 252 ? -5.117 20.016 -2.969 1 93.19 252 HIS B N 1
ATOM 4522 C CA . HIS B 1 252 ? -4.148 20.703 -3.809 1 93.19 252 HIS B CA 1
ATOM 4523 C C . HIS B 1 252 ? -2.748 20.125 -3.623 1 93.19 252 HIS B C 1
ATOM 4525 O O . HIS B 1 252 ? -2.217 20.125 -2.51 1 93.19 252 HIS B O 1
ATOM 4531 N N . ALA B 1 253 ? -2.215 19.562 -4.676 1 94.38 253 ALA B N 1
ATOM 4532 C CA . ALA B 1 253 ? -0.821 19.125 -4.703 1 94.38 253 ALA B CA 1
ATOM 4533 C C . ALA B 1 253 ? 0.03 20.062 -5.555 1 94.38 253 ALA B C 1
ATOM 4535 O O . ALA B 1 253 ? -0.224 20.234 -6.75 1 94.38 253 ALA B O 1
ATOM 4536 N N . ASP B 1 254 ? 1.037 20.609 -4.949 1 94.88 254 ASP B N 1
ATOM 4537 C CA . ASP B 1 254 ? 1.743 21.656 -5.688 1 94.88 254 ASP B CA 1
ATOM 4538 C C . ASP B 1 254 ? 3.23 21.328 -5.805 1 94.88 254 ASP B C 1
ATOM 4540 O O . ASP B 1 254 ? 3.955 21.984 -6.562 1 94.88 254 ASP B O 1
ATOM 4544 N N . GLY B 1 255 ? 3.66 20.375 -5.098 1 96.56 255 GLY B N 1
ATOM 4545 C CA . GLY B 1 255 ? 5.082 20.062 -5.109 1 96.56 255 GLY B CA 1
ATOM 4546 C C . GLY B 1 255 ? 5.375 18.578 -5.188 1 96.56 255 GLY B C 1
ATOM 4547 O O . GLY B 1 255 ? 4.645 17.766 -4.613 1 96.56 255 GLY B O 1
ATOM 4548 N N . VAL B 1 256 ? 6.496 18.281 -5.922 1 97.75 256 VAL B N 1
ATOM 4549 C CA . VAL B 1 256 ? 7.02 16.922 -6 1 97.75 256 VAL B CA 1
ATOM 4550 C C . VAL B 1 256 ? 8.484 16.906 -5.578 1 97.75 256 VAL B C 1
ATOM 4552 O O . VAL B 1 256 ? 9.289 17.688 -6.086 1 97.75 256 VAL B O 1
ATOM 4555 N N . ILE B 1 257 ? 8.766 16.109 -4.602 1 98 257 ILE B N 1
ATOM 4556 C CA . ILE B 1 257 ? 10.141 15.938 -4.148 1 98 257 ILE B CA 1
ATOM 4557 C C . ILE B 1 257 ? 10.68 14.594 -4.629 1 98 257 ILE B C 1
ATOM 4559 O O . ILE B 1 257 ? 10.195 13.539 -4.207 1 98 257 ILE B O 1
ATOM 4563 N N . VAL B 1 258 ? 11.664 14.648 -5.535 1 97.88 258 VAL B N 1
ATOM 4564 C CA . VAL B 1 258 ? 12.32 13.422 -5.984 1 97.88 258 VAL B CA 1
ATOM 4565 C C . VAL B 1 258 ? 13.492 13.094 -5.055 1 97.88 258 VAL B C 1
ATOM 4567 O O . VAL B 1 258 ? 14.547 13.727 -5.121 1 97.88 258 VAL B O 1
ATOM 4570 N N . ASN B 1 259 ? 13.242 12.07 -4.219 1 96.94 259 ASN B N 1
ATOM 4571 C CA . ASN B 1 259 ? 14.219 11.672 -3.209 1 96.94 259 ASN B CA 1
ATOM 4572 C C . ASN B 1 259 ? 15.102 10.523 -3.697 1 96.94 259 ASN B C 1
ATOM 4574 O O . ASN B 1 259 ? 14.789 9.883 -4.703 1 96.94 259 ASN B O 1
ATOM 4578 N N . GLN B 1 260 ? 16.266 10.352 -3.055 1 94.88 260 GLN B N 1
ATOM 4579 C CA . GLN B 1 260 ? 17.188 9.242 -3.279 1 94.88 260 GLN B CA 1
ATOM 4580 C C . GLN B 1 260 ? 17.766 9.289 -4.688 1 94.88 260 GLN B C 1
ATOM 4582 O O . GLN B 1 260 ? 17.875 8.266 -5.359 1 94.88 260 GLN B O 1
ATOM 4587 N N . VAL B 1 261 ? 18.062 10.453 -5.16 1 94.69 261 VAL B N 1
ATOM 4588 C CA . VAL B 1 261 ? 18.719 10.617 -6.449 1 94.69 261 VAL B CA 1
ATOM 4589 C C . VAL B 1 261 ? 20.203 10.305 -6.309 1 94.69 261 VAL B C 1
ATOM 4591 O O . VAL B 1 261 ? 20.891 10.859 -5.438 1 94.69 261 VAL B O 1
ATOM 4594 N N . LEU B 1 262 ? 20.703 9.398 -7.133 1 90.44 262 LEU B N 1
ATOM 4595 C CA . LEU B 1 262 ? 22.109 9.023 -7.066 1 90.44 262 LEU B CA 1
ATOM 4596 C C . LEU B 1 262 ? 23 10.211 -7.395 1 90.44 262 LEU B C 1
ATOM 4598 O O . LEU B 1 262 ? 22.781 10.922 -8.375 1 90.44 262 LEU B O 1
ATOM 4602 N N . PRO B 1 263 ? 23.984 10.367 -6.539 1 84.38 263 PRO B N 1
ATOM 4603 C CA . PRO B 1 263 ? 24.891 11.492 -6.793 1 84.38 263 PRO B CA 1
ATOM 4604 C C . PRO B 1 263 ? 25.734 11.305 -8.055 1 84.38 263 PRO B C 1
ATOM 4606 O O . PRO B 1 263 ? 25.938 10.172 -8.5 1 84.38 263 PRO B O 1
ATOM 4609 N N . GLU B 1 264 ? 26.141 12.359 -8.727 1 77.25 264 GLU B N 1
ATOM 4610 C CA . GLU B 1 264 ? 26.922 12.328 -9.961 1 77.25 264 GLU B CA 1
ATOM 4611 C C . GLU B 1 264 ? 28.344 11.844 -9.711 1 77.25 264 GLU B C 1
ATOM 4613 O O . GLU B 1 264 ? 28.938 11.188 -10.562 1 77.25 264 GLU B O 1
ATOM 4618 N N . GLU B 1 265 ? 28.984 12.023 -8.648 1 64.69 265 GLU B N 1
ATOM 4619 C CA . GLU B 1 265 ? 30.438 11.93 -8.469 1 64.69 265 GLU B CA 1
ATOM 4620 C C . GLU B 1 265 ? 30.875 10.492 -8.195 1 64.69 265 GLU B C 1
ATOM 4622 O O . GLU B 1 265 ? 31.062 10.109 -7.043 1 64.69 265 GLU B O 1
ATOM 4627 N N . SER B 1 266 ? 30.547 9.586 -9.32 1 63.47 266 SER B N 1
ATOM 4628 C CA . SER B 1 266 ? 31.203 8.367 -8.867 1 63.47 266 SER B CA 1
ATOM 4629 C C . SER B 1 266 ? 31.969 7.695 -10 1 63.47 266 SER B C 1
ATOM 4631 O O . SER B 1 266 ? 31.578 7.812 -11.172 1 63.47 266 SER B O 1
ATOM 4633 N N . ASP B 1 267 ? 33.188 7.445 -9.93 1 70.69 267 ASP B N 1
ATOM 4634 C CA . ASP B 1 267 ? 33.938 6.57 -10.82 1 70.69 267 ASP B CA 1
ATOM 4635 C C . ASP B 1 267 ? 33.438 5.125 -10.719 1 70.69 267 ASP B C 1
ATOM 4637 O O . ASP B 1 267 ? 34.125 4.203 -11.195 1 70.69 267 ASP B O 1
ATOM 4641 N N . CYS B 1 268 ? 32.406 5.051 -10.258 1 81.44 268 CYS B N 1
ATOM 4642 C CA . CYS B 1 268 ? 31.828 3.725 -10.047 1 81.44 268 CYS B CA 1
ATOM 4643 C C . CYS B 1 268 ? 30.938 3.324 -11.219 1 81.44 268 CYS B C 1
ATOM 4645 O O . CYS B 1 268 ? 29.922 3.977 -11.484 1 81.44 268 CYS B O 1
ATOM 4647 N N . GLU B 1 269 ? 31.359 2.205 -11.945 1 81.69 269 GLU B N 1
ATOM 4648 C CA . GLU B 1 269 ? 30.625 1.739 -13.109 1 81.69 269 GLU B CA 1
ATOM 4649 C C . GLU B 1 269 ? 29.203 1.349 -12.742 1 81.69 269 GLU B C 1
ATOM 4651 O O . GLU B 1 269 ? 28.266 1.638 -13.492 1 81.69 269 GLU B O 1
ATOM 4656 N N . PHE B 1 270 ? 29.156 0.754 -11.719 1 84.88 270 PHE B N 1
ATOM 4657 C CA . PHE B 1 270 ? 27.844 0.356 -11.242 1 84.88 270 PHE B CA 1
ATOM 4658 C C . PHE B 1 270 ? 26.969 1.578 -10.977 1 84.88 270 PHE B C 1
ATOM 4660 O O . PHE B 1 270 ? 25.828 1.645 -11.438 1 84.88 270 PHE B O 1
ATOM 4667 N N . CYS B 1 271 ? 27.516 2.521 -10.32 1 85.88 271 CYS B N 1
ATOM 4668 C CA . CYS B 1 271 ? 26.797 3.748 -9.984 1 85.88 271 CYS B CA 1
ATOM 4669 C C . CYS B 1 271 ? 26.391 4.504 -11.25 1 85.88 271 CYS B C 1
ATOM 4671 O O . CYS B 1 271 ? 25.281 5.031 -11.336 1 85.88 271 CYS B O 1
ATOM 4673 N N . ASN B 1 272 ? 27.297 4.441 -12.164 1 86.69 272 ASN B N 1
ATOM 4674 C CA . ASN B 1 272 ? 27.031 5.145 -13.414 1 86.69 272 ASN B CA 1
ATOM 4675 C C . ASN B 1 272 ? 25.891 4.484 -14.188 1 86.69 272 ASN B C 1
ATOM 4677 O O . ASN B 1 272 ? 25.047 5.172 -14.758 1 86.69 272 ASN B O 1
ATOM 4681 N N . ALA B 1 273 ? 25.953 3.227 -14.211 1 86.31 273 ALA B N 1
ATOM 4682 C CA . ALA B 1 273 ? 24.906 2.49 -14.898 1 86.31 273 ALA B CA 1
ATOM 4683 C C . ALA B 1 273 ? 23.547 2.744 -14.242 1 86.31 273 ALA B C 1
ATOM 4685 O O . ALA B 1 273 ? 22.547 2.996 -14.938 1 86.31 273 ALA B O 1
ATOM 4686 N N . ARG B 1 274 ? 23.547 2.695 -12.953 1 88 274 ARG B N 1
ATOM 4687 C CA . ARG B 1 274 ? 22.312 2.932 -12.211 1 88 274 ARG B CA 1
ATOM 4688 C C . ARG B 1 274 ? 21.844 4.367 -12.391 1 88 274 ARG B C 1
ATOM 4690 O O . ARG B 1 274 ? 20.641 4.617 -12.484 1 88 274 ARG B O 1
ATOM 4697 N N . ARG B 1 275 ? 22.75 5.227 -12.477 1 89.56 275 ARG B N 1
ATOM 4698 C CA . ARG B 1 275 ? 22.406 6.629 -12.672 1 89.56 275 ARG B CA 1
ATOM 4699 C C . ARG B 1 275 ? 21.75 6.848 -14.031 1 89.56 275 ARG B C 1
ATOM 4701 O O . ARG B 1 275 ? 20.812 7.645 -14.164 1 89.56 275 ARG B O 1
ATOM 4708 N N . LYS B 1 276 ? 22.266 6.219 -14.984 1 90.12 276 LYS B N 1
ATOM 4709 C CA . LYS B 1 276 ? 21.688 6.328 -16.312 1 90.12 276 LYS B CA 1
ATOM 4710 C C . LYS B 1 276 ? 20.234 5.879 -16.312 1 90.12 276 LYS B C 1
ATOM 4712 O O . LYS B 1 276 ? 19.375 6.523 -16.922 1 90.12 276 LYS B O 1
ATOM 4717 N N . LEU B 1 277 ? 20 4.809 -15.641 1 89.81 277 LEU B N 1
ATOM 4718 C CA . LEU B 1 277 ? 18.641 4.328 -15.508 1 89.81 277 LEU B CA 1
ATOM 4719 C C . LEU B 1 277 ? 17.766 5.359 -14.797 1 89.81 277 LEU B C 1
ATOM 4721 O O . LEU B 1 277 ? 16.625 5.613 -15.211 1 89.81 277 LEU B O 1
ATOM 4725 N N . GLN B 1 278 ? 18.312 5.969 -13.789 1 92.81 278 GLN B N 1
ATOM 4726 C CA . GLN B 1 278 ? 1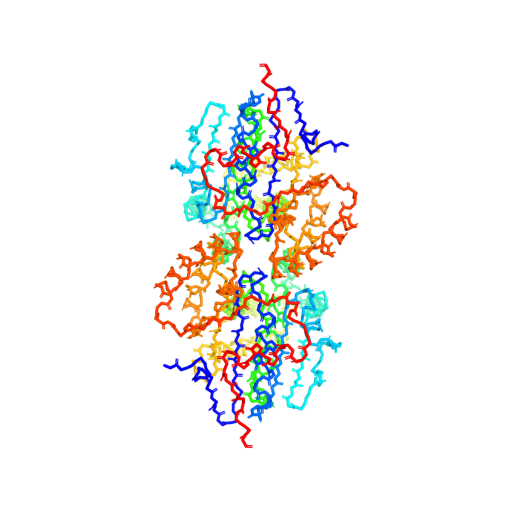7.562 6.949 -13.016 1 92.81 278 GLN B CA 1
ATOM 4727 C C . GLN B 1 278 ? 17.281 8.203 -13.836 1 92.81 278 GLN B C 1
ATOM 4729 O O . GLN B 1 278 ? 16.25 8.859 -13.648 1 92.81 278 GLN B O 1
ATOM 4734 N N . GLN B 1 279 ? 18.219 8.531 -14.703 1 93.5 279 GLN B N 1
ATOM 4735 C CA . GLN B 1 279 ? 18.047 9.727 -15.523 1 93.5 279 GLN B CA 1
ATOM 4736 C C . GLN B 1 279 ? 16.812 9.609 -16.422 1 93.5 279 GLN B C 1
ATOM 4738 O O . GLN B 1 279 ? 16.094 10.586 -16.609 1 93.5 279 GLN B O 1
ATOM 4743 N N . GLU B 1 280 ? 16.656 8.477 -16.891 1 94.25 280 GLU B N 1
ATOM 4744 C CA . GLU B 1 280 ? 15.461 8.242 -17.703 1 94.25 280 GLU B CA 1
ATOM 4745 C C . GLU B 1 280 ? 14.188 8.398 -16.859 1 94.25 280 GLU B C 1
ATOM 4747 O O . GLU B 1 280 ? 13.195 8.961 -17.328 1 94.25 280 GLU B O 1
ATOM 4752 N N . ARG B 1 281 ? 14.258 7.895 -15.688 1 95.12 281 ARG B N 1
ATOM 4753 C CA . ARG B 1 281 ? 13.117 7.992 -14.781 1 95.12 281 ARG B CA 1
ATOM 4754 C C . ARG B 1 281 ? 12.883 9.438 -14.344 1 95.12 281 ARG B C 1
ATOM 4756 O O . ARG B 1 281 ? 11.742 9.867 -14.188 1 95.12 281 ARG B O 1
ATOM 4763 N N . LEU B 1 282 ? 13.977 10.148 -14.164 1 96.44 282 LEU B N 1
ATOM 4764 C CA . LEU B 1 282 ? 13.875 11.555 -13.805 1 96.44 282 LEU B CA 1
ATOM 4765 C C . LEU B 1 282 ? 13.188 12.352 -14.914 1 96.44 282 LEU B C 1
ATOM 4767 O O . LEU B 1 282 ? 12.367 13.227 -14.633 1 96.44 282 LEU B O 1
ATOM 4771 N N . LYS B 1 283 ? 13.531 12.039 -16.094 1 96.5 283 LYS B N 1
ATOM 4772 C CA . LYS B 1 283 ? 12.883 12.672 -17.234 1 96.5 283 LYS B CA 1
ATOM 4773 C C . LYS B 1 283 ? 11.383 12.391 -17.25 1 96.5 283 LYS B C 1
ATOM 4775 O O . LYS B 1 283 ? 10.578 13.289 -17.484 1 96.5 283 LYS B O 1
ATOM 4780 N N . GLN B 1 284 ? 11.07 11.172 -16.969 1 95.88 284 GLN B N 1
ATOM 4781 C CA . GLN B 1 284 ? 9.672 10.781 -16.906 1 95.88 284 GLN B CA 1
ATOM 4782 C C . GLN B 1 284 ? 8.93 11.555 -15.82 1 95.88 284 GLN B C 1
ATOM 4784 O O . GLN B 1 284 ? 7.797 12 -16.031 1 95.88 284 GLN B O 1
ATOM 4789 N N . ILE B 1 285 ? 9.547 11.695 -14.711 1 97.12 285 ILE B N 1
ATOM 4790 C CA . ILE B 1 285 ? 8.945 12.406 -13.586 1 97.12 285 ILE B CA 1
ATOM 4791 C C . ILE B 1 285 ? 8.688 13.859 -13.977 1 97.12 285 ILE B C 1
ATOM 4793 O O . ILE B 1 285 ? 7.598 14.391 -13.742 1 97.12 285 ILE B O 1
ATOM 4797 N N . ARG B 1 286 ? 9.609 14.5 -14.602 1 96.19 286 ARG B N 1
ATOM 4798 C CA . ARG B 1 286 ? 9.484 15.891 -15.008 1 96.19 286 ARG B CA 1
ATOM 4799 C C . ARG B 1 286 ? 8.375 16.062 -16.047 1 96.19 286 ARG B C 1
ATOM 4801 O O . ARG B 1 286 ? 7.672 17.078 -16.047 1 96.19 286 ARG B O 1
ATOM 4808 N N . GLU B 1 287 ? 8.25 15.094 -16.828 1 96.06 287 GLU B N 1
ATOM 4809 C CA . GLU B 1 287 ? 7.207 15.141 -17.859 1 96.06 287 GLU B CA 1
ATOM 4810 C C . GLU B 1 287 ? 5.824 14.922 -17.234 1 96.06 287 GLU B C 1
ATOM 4812 O O . GLU B 1 287 ? 4.891 15.68 -17.516 1 96.06 287 GLU B O 1
ATOM 4817 N N . LYS B 1 288 ? 5.734 13.953 -16.438 1 95.12 288 LYS B N 1
ATOM 4818 C CA . LYS B 1 288 ? 4.449 13.578 -15.852 1 95.12 288 LYS B CA 1
ATOM 4819 C C . LYS B 1 288 ? 3.957 14.633 -14.867 1 95.12 288 LYS B C 1
ATOM 4821 O O . LYS B 1 288 ? 2.754 14.867 -14.75 1 95.12 288 LYS B O 1
ATOM 4826 N N . PHE B 1 289 ? 4.91 15.203 -14.195 1 96.19 289 PHE B N 1
ATOM 4827 C CA . PHE B 1 289 ? 4.547 16.172 -13.172 1 96.19 289 PHE B CA 1
ATOM 4828 C C . PHE B 1 289 ? 5.02 17.578 -13.562 1 96.19 289 PHE B C 1
ATOM 4830 O O . PHE B 1 289 ? 5.496 18.328 -12.711 1 96.19 289 PHE B O 1
ATOM 4837 N N . SER B 1 290 ? 4.844 17.906 -14.758 1 93.31 290 SER B N 1
ATOM 4838 C CA . SER B 1 290 ? 5.363 19.156 -15.328 1 93.31 290 SER B CA 1
ATOM 4839 C C . SER B 1 290 ? 4.648 20.359 -14.75 1 93.31 290 SER B C 1
ATOM 4841 O O . SER B 1 290 ? 5.203 21.469 -14.734 1 93.31 290 SER B O 1
ATOM 4843 N N . ASP B 1 291 ? 3.469 20.188 -14.258 1 93.88 291 ASP B N 1
ATOM 4844 C CA . ASP B 1 291 ? 2.697 21.312 -13.727 1 93.88 291 ASP B CA 1
ATOM 4845 C C . ASP B 1 291 ? 3 21.531 -12.242 1 93.88 291 ASP B C 1
ATOM 4847 O O . ASP B 1 291 ? 2.428 22.422 -11.617 1 93.88 291 ASP B O 1
ATOM 4851 N N . LYS B 1 292 ? 3.881 20.812 -11.734 1 95.56 292 LYS B N 1
ATOM 4852 C CA . LYS B 1 292 ? 4.277 20.922 -10.336 1 95.56 292 LYS B CA 1
ATOM 4853 C C . LYS B 1 292 ? 5.707 21.438 -10.211 1 95.56 292 LYS B C 1
ATOM 4855 O O . LYS B 1 292 ? 6.48 21.375 -11.164 1 95.56 292 LYS B O 1
ATOM 4860 N N . VAL B 1 293 ? 5.996 22.016 -9.055 1 96.06 293 VAL B N 1
ATOM 4861 C CA . VAL B 1 293 ? 7.383 22.344 -8.742 1 96.06 293 VAL B CA 1
ATOM 4862 C C . VAL B 1 293 ? 8.117 21.078 -8.289 1 96.06 293 VAL B C 1
ATOM 4864 O O . VAL B 1 293 ? 7.676 20.391 -7.371 1 96.06 293 VAL B O 1
ATOM 4867 N N . VAL B 1 294 ? 9.242 20.812 -8.992 1 96.06 294 VAL B N 1
ATOM 4868 C CA . VAL B 1 294 ? 9.977 19.578 -8.703 1 96.06 294 VAL B CA 1
ATOM 4869 C C . VAL B 1 294 ? 11.312 19.906 -8.047 1 96.06 294 VAL B C 1
ATOM 4871 O O . VAL B 1 294 ? 12.055 20.766 -8.539 1 96.06 294 VAL B O 1
ATOM 4874 N N . ALA B 1 295 ? 11.547 19.312 -6.898 1 96.31 295 ALA B N 1
ATOM 4875 C CA . ALA B 1 295 ? 12.844 19.406 -6.227 1 96.31 295 ALA B CA 1
ATOM 4876 C C . ALA B 1 295 ? 13.484 18.031 -6.094 1 96.31 295 ALA B C 1
ATOM 4878 O O . ALA B 1 295 ? 12.789 17.016 -6 1 96.31 295 ALA B O 1
ATOM 4879 N N . GLU B 1 296 ? 14.828 18.031 -6.105 1 95.62 296 GLU B N 1
ATOM 4880 C CA . GLU B 1 296 ? 15.562 16.766 -6.008 1 95.62 296 GLU B CA 1
ATOM 4881 C C . GLU B 1 296 ? 16.406 16.719 -4.734 1 95.62 296 GLU B C 1
ATOM 4883 O O . GLU B 1 296 ? 17 17.719 -4.344 1 95.62 296 GLU B O 1
ATOM 4888 N N . VAL B 1 297 ? 16.375 15.609 -4.09 1 95.94 297 VAL B N 1
ATOM 4889 C CA . VAL B 1 297 ? 17.203 15.336 -2.916 1 95.94 297 VAL B CA 1
ATOM 4890 C C . VAL B 1 297 ? 18.094 14.133 -3.182 1 95.94 297 VAL B C 1
ATOM 4892 O O . VAL B 1 297 ? 17.609 13.055 -3.537 1 95.94 297 VAL B O 1
ATOM 4895 N N . PRO B 1 298 ? 19.375 14.234 -2.996 1 93 298 PRO B N 1
ATOM 4896 C CA . PRO B 1 298 ? 20.297 13.133 -3.291 1 93 298 PRO B CA 1
ATOM 4897 C C . PRO B 1 298 ? 20.188 11.992 -2.275 1 93 298 PRO B C 1
ATOM 4899 O O . PRO B 1 298 ? 19.797 12.219 -1.128 1 93 298 PRO B O 1
ATOM 4902 N N . LEU B 1 299 ? 20.5 10.828 -2.775 1 91.56 299 LEU B N 1
ATOM 4903 C CA . LEU B 1 299 ? 20.703 9.695 -1.873 1 91.56 299 LEU B CA 1
ATOM 4904 C C . LEU B 1 299 ? 21.922 9.914 -0.986 1 91.56 299 LEU B C 1
ATOM 4906 O O . LEU B 1 299 ? 23 10.258 -1.479 1 91.56 299 LEU B O 1
ATOM 4910 N N . LEU B 1 300 ? 21.688 9.742 0.293 1 89.38 300 LEU B N 1
ATOM 4911 C CA . LEU B 1 300 ? 22.766 9.984 1.237 1 89.38 300 LEU B CA 1
ATOM 4912 C C . LEU B 1 300 ? 23.625 8.742 1.412 1 89.38 300 LEU B C 1
ATOM 4914 O O . LEU B 1 300 ? 23.141 7.617 1.29 1 89.38 300 LEU B O 1
ATOM 4918 N N . LYS B 1 301 ? 24.891 8.977 1.771 1 84.5 301 LYS B N 1
ATOM 4919 C CA . LYS B 1 301 ? 25.828 7.902 2.072 1 84.5 301 LYS B CA 1
ATOM 4920 C C . LYS B 1 301 ? 25.453 7.207 3.379 1 84.5 301 LYS B C 1
ATOM 4922 O O . LYS B 1 301 ? 25.656 5.996 3.523 1 84.5 301 LYS B O 1
ATOM 4927 N N . LYS B 1 302 ? 24.938 8.016 4.227 1 85.25 302 LYS B N 1
ATOM 4928 C CA . LYS B 1 302 ? 24.547 7.508 5.535 1 85.25 302 LYS B CA 1
ATOM 4929 C C . LYS B 1 302 ? 23.031 7.559 5.711 1 85.25 302 LYS B C 1
ATOM 4931 O O . LYS B 1 302 ? 22.312 8.109 4.867 1 85.25 302 LYS B O 1
ATOM 4936 N N . GLU B 1 303 ? 22.641 6.93 6.758 1 84.31 303 GLU B N 1
ATOM 4937 C CA . GLU B 1 303 ? 21.203 6.98 7.07 1 84.31 303 GLU B CA 1
ATOM 4938 C C . GLU B 1 303 ? 20.766 8.406 7.375 1 84.31 303 GLU B C 1
ATOM 4940 O O . GLU B 1 303 ? 21.5 9.18 7.977 1 84.31 303 GLU B O 1
ATOM 4945 N N . ALA B 1 304 ? 19.625 8.695 6.938 1 87.25 304 ALA B N 1
ATOM 4946 C CA . ALA B 1 304 ? 19.078 10.023 7.191 1 87.25 304 ALA B CA 1
ATOM 4947 C C . ALA B 1 304 ? 18.531 10.133 8.617 1 87.25 304 ALA B C 1
ATOM 4949 O O . ALA B 1 304 ? 17.328 10.266 8.82 1 87.25 304 ALA B O 1
ATOM 4950 N N . LYS B 1 305 ? 19.406 10.102 9.5 1 89.69 305 LYS B N 1
ATOM 4951 C CA . LYS B 1 305 ? 19.047 10.148 10.914 1 89.69 305 LYS B CA 1
ATOM 4952 C C . LYS B 1 305 ? 19.781 11.281 11.625 1 89.69 305 LYS B C 1
ATOM 4954 O O . LYS B 1 305 ? 20.938 11.562 11.32 1 89.69 305 LYS B O 1
ATOM 4959 N N . GLY B 1 306 ? 19 11.867 12.602 1 93.44 306 GLY B N 1
ATOM 4960 C CA . GLY B 1 306 ? 19.594 12.922 13.414 1 93.44 306 GLY B CA 1
ATOM 4961 C C . GLY B 1 306 ? 19.281 14.312 12.898 1 93.44 306 GLY B C 1
ATOM 4962 O O . GLY B 1 306 ? 19.172 14.523 11.688 1 93.44 306 GLY B O 1
ATOM 4963 N N . ILE B 1 307 ? 19.312 15.227 13.805 1 94.88 307 ILE B N 1
ATOM 4964 C CA . ILE B 1 307 ? 18.906 16.594 13.523 1 94.88 307 ILE B CA 1
ATOM 4965 C C . ILE B 1 307 ? 19.875 17.219 12.508 1 94.88 307 ILE B C 1
ATOM 4967 O O . ILE B 1 307 ? 19.438 17.859 11.547 1 94.88 307 ILE B O 1
ATOM 4971 N N . GLU B 1 308 ? 21.094 16.953 12.648 1 94.56 308 GLU B N 1
ATOM 4972 C CA . GLU B 1 308 ? 22.094 17.547 11.766 1 94.56 308 GLU B CA 1
ATOM 4973 C C . GLU B 1 308 ? 21.906 17.078 10.32 1 94.56 308 GLU B C 1
ATOM 4975 O O . GLU B 1 308 ? 21.922 17.891 9.398 1 94.56 308 GLU B O 1
ATOM 4980 N N . THR B 1 309 ? 21.75 15.844 10.203 1 95.12 309 THR B N 1
ATOM 4981 C CA . THR B 1 309 ? 21.547 15.273 8.875 1 95.12 309 THR B CA 1
ATOM 4982 C C . THR B 1 309 ? 20.266 15.797 8.242 1 95.12 309 THR B C 1
ATOM 4984 O O . THR B 1 309 ? 20.234 16.156 7.066 1 95.12 309 THR B O 1
ATOM 4987 N N . LEU B 1 310 ? 19.234 15.875 9.031 1 96.44 310 LEU B N 1
ATOM 4988 C CA . LEU B 1 310 ? 17.938 16.344 8.555 1 96.44 310 LEU B CA 1
ATOM 4989 C C . LEU B 1 310 ? 18 17.812 8.148 1 96.44 310 LEU B C 1
ATOM 4991 O O . LEU B 1 310 ? 17.375 18.219 7.164 1 96.44 310 LEU B O 1
ATOM 4995 N N . GLU B 1 311 ? 18.781 18.531 8.859 1 95.5 311 GLU B N 1
ATOM 4996 C CA . GLU B 1 311 ? 18.953 19.953 8.531 1 95.5 311 GLU B CA 1
ATOM 4997 C C . GLU B 1 311 ? 19.672 20.125 7.195 1 95.5 311 GLU B C 1
ATOM 4999 O O . GLU B 1 311 ? 19.359 21.031 6.426 1 95.5 311 GLU B O 1
ATOM 5004 N N . LYS B 1 312 ? 20.578 19.281 6.949 1 94.94 312 LYS B N 1
ATOM 5005 C CA . LYS B 1 312 ? 21.266 19.312 5.664 1 94.94 312 LYS B CA 1
ATOM 5006 C C . LYS B 1 312 ? 20.312 19.016 4.512 1 94.94 312 LYS B C 1
ATOM 5008 O O . LYS B 1 312 ? 20.375 19.672 3.469 1 94.94 312 LYS B O 1
ATOM 5013 N N . ILE B 1 313 ? 19.484 18.078 4.723 1 95.94 313 ILE B N 1
ATOM 5014 C CA . ILE B 1 313 ? 18.469 17.734 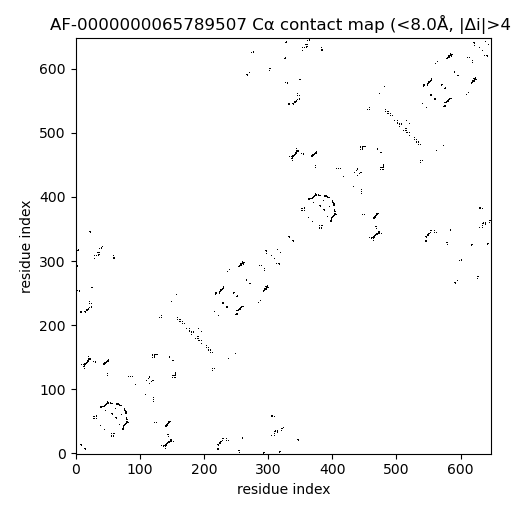3.725 1 95.94 313 ILE B CA 1
ATOM 5015 C C . ILE B 1 313 ? 17.531 18.922 3.516 1 95.94 313 ILE B C 1
ATOM 5017 O O . ILE B 1 313 ? 17.203 19.281 2.377 1 95.94 313 ILE B O 1
ATOM 5021 N N . ALA B 1 314 ? 17.141 19.562 4.594 1 96.62 314 ALA B N 1
ATOM 5022 C CA . ALA B 1 314 ? 16.266 20.719 4.531 1 96.62 314 ALA B CA 1
ATOM 5023 C C . ALA B 1 314 ? 16.906 21.859 3.758 1 96.62 314 ALA B C 1
ATOM 5025 O O . ALA B 1 314 ? 16.25 22.531 2.957 1 96.62 314 ALA B O 1
ATOM 5026 N N . GLU B 1 315 ? 18.156 22.016 4.008 1 94.19 315 GLU B N 1
ATOM 5027 C CA . GLU B 1 315 ? 18.891 23.078 3.322 1 94.19 315 GLU B CA 1
ATOM 5028 C C . GLU B 1 315 ? 18.953 22.812 1.819 1 94.19 315 GLU B C 1
ATOM 5030 O O . GLU B 1 315 ? 18.891 23.75 1.021 1 94.19 315 GLU B O 1
ATOM 5035 N N . GLN B 1 316 ? 19.094 21.641 1.479 1 92.25 316 GLN B N 1
ATOM 5036 C CA . GLN B 1 316 ? 19.125 21.281 0.067 1 92.25 316 GLN B CA 1
ATOM 5037 C C . GLN B 1 316 ? 17.766 21.531 -0.592 1 92.25 316 GLN B C 1
ATOM 5039 O O . GLN B 1 316 ? 17.703 21.953 -1.751 1 92.25 316 GLN B O 1
ATOM 5044 N N . LEU B 1 317 ? 16.75 21.312 0.099 1 94.19 317 LEU B N 1
ATOM 5045 C CA . LEU B 1 317 ? 15.391 21.422 -0.434 1 94.19 317 LEU B CA 1
ATOM 5046 C C . LEU B 1 317 ? 14.93 22.891 -0.448 1 94.19 317 LEU B C 1
ATOM 5048 O O . LEU B 1 317 ? 14.305 23.328 -1.408 1 94.19 317 LEU B O 1
ATOM 5052 N N . TYR B 1 318 ? 15.297 23.625 0.679 1 94.81 318 TYR B N 1
ATOM 5053 C CA . TYR B 1 318 ? 14.625 24.906 0.915 1 94.81 318 TYR B CA 1
ATOM 5054 C C . TYR B 1 318 ? 15.633 26.047 1.009 1 94.81 318 TYR B C 1
ATOM 5056 O O . TYR B 1 318 ? 15.258 27.219 1.031 1 94.81 318 TYR B O 1
ATOM 5064 N N . GLY B 1 319 ? 16.891 25.766 1.047 1 91.69 319 GLY B N 1
ATOM 5065 C CA . GLY B 1 319 ? 17.891 26.797 1.32 1 91.69 319 GLY B CA 1
ATOM 5066 C C . GLY B 1 319 ? 18.047 27.094 2.799 1 91.69 319 GLY B C 1
ATOM 5067 O O . GLY B 1 319 ? 17.531 26.359 3.646 1 91.69 319 GLY B O 1
ATOM 5068 N N . GLU B 1 320 ? 18.828 28.062 3.137 1 89.94 320 GLU B N 1
ATOM 5069 C CA . GLU B 1 320 ? 19.031 28.453 4.527 1 89.94 320 GLU B CA 1
ATOM 5070 C C . GLU B 1 320 ? 17.781 29.109 5.105 1 89.94 320 GLU B C 1
ATOM 5072 O O . GLU B 1 320 ? 17.125 29.906 4.434 1 89.94 320 GLU B O 1
ATOM 5077 N N . PRO B 1 321 ? 17.484 28.625 6.312 1 86.62 321 PRO B N 1
ATOM 5078 C CA . PRO B 1 321 ? 16.328 29.281 6.941 1 86.62 321 PRO B CA 1
ATOM 5079 C C . PRO B 1 321 ? 16.562 30.766 7.227 1 86.62 321 PRO B C 1
ATOM 5081 O O . PRO B 1 321 ? 17.703 31.156 7.52 1 86.62 321 PRO B O 1
ATOM 5084 N N . GLU B 1 322 ? 15.602 31.609 6.875 1 76.38 322 GLU B N 1
ATOM 5085 C CA . GLU B 1 322 ? 15.695 33.031 7.211 1 76.38 322 GLU B CA 1
ATOM 5086 C C . GLU B 1 322 ? 14.953 33.344 8.5 1 76.38 322 GLU B C 1
ATOM 5088 O O . GLU B 1 322 ? 13.734 33.156 8.578 1 76.38 322 GLU B O 1
ATOM 5093 N N . PRO B 1 323 ? 15.719 33.5 9.625 1 67.25 323 PRO B N 1
ATOM 5094 C CA . PRO B 1 323 ? 15.031 33.812 10.875 1 67.25 323 PRO B CA 1
ATOM 5095 C C . PRO B 1 323 ? 14.125 35.031 10.766 1 67.25 323 PRO B C 1
ATOM 5097 O O . PRO B 1 323 ? 14.406 35.938 10 1 67.25 323 PRO B O 1
ATOM 5100 N N . GLU B 1 324 ? 12.898 34.969 11.086 1 55.78 324 GLU B N 1
ATOM 5101 C CA . GLU B 1 324 ? 12.109 36.188 11.211 1 55.78 324 GLU B CA 1
ATOM 5102 C C . GLU B 1 324 ? 12.648 37.062 12.328 1 55.78 324 GLU B C 1
ATOM 5104 O O . GLU B 1 324 ? 13.18 36.562 13.32 1 55.78 324 GLU B O 1
#

Organism: Methanothermobacter thermautotrophicus (strain ATCC 29096 / DSM 1053 / JCM 10044 / NBRC 100330 / Delta H) (NCBI:txid187420)